Protein AF-0000000074206538 (afdb_homodimer)

Radius of gyration: 28.75 Å; Cα contacts (8 Å, |Δi|>4): 1764; chains: 2; bounding box: 53×91×64 Å

Organism: NCBI:txid88382

Structure (mmCIF, N/CA/C/O backbone):
data_AF-0000000074206538-model_v1
#
loop_
_entity.id
_entity.type
_entity.pdbx_description
1 polymer 'Putative dehydrogenase'
#
loop_
_atom_site.group_PDB
_atom_site.id
_atom_site.type_symbol
_atom_site.label_atom_id
_atom_site.label_alt_id
_atom_site.label_comp_id
_atom_site.label_asym_id
_atom_site.label_entity_id
_atom_site.label_seq_id
_atom_site.pdbx_PDB_ins_code
_atom_site.Cartn_x
_atom_site.Cartn_y
_atom_site.Cartn_z
_atom_site.occupancy
_atom_site.B_iso_or_equiv
_atom_site.auth_seq_id
_atom_site.auth_comp_id
_atom_site.auth_asym_id
_atom_site.auth_atom_id
_atom_site.pdbx_PDB_model_num
ATOM 1 N N . MET A 1 1 ? -7.457 41.594 11.672 1 98.19 1 MET A N 1
ATOM 2 C CA . MET A 1 1 ? -6.629 40.812 12.609 1 98.19 1 MET A CA 1
ATOM 3 C C . MET A 1 1 ? -5.148 41.031 12.305 1 98.19 1 MET A C 1
ATOM 5 O O . MET A 1 1 ? -4.734 40.969 11.148 1 98.19 1 MET A O 1
ATOM 9 N N . ARG A 1 2 ? -4.348 41.281 13.336 1 98.62 2 ARG A N 1
ATOM 10 C CA . ARG A 1 2 ? -2.9 41.438 13.227 1 98.62 2 ARG A CA 1
ATOM 11 C C . ARG A 1 2 ? -2.193 40.094 13.344 1 98.62 2 ARG A C 1
ATOM 13 O O . ARG A 1 2 ? -2.355 39.406 14.352 1 98.62 2 ARG A O 1
ATOM 20 N N . VAL A 1 3 ? -1.43 39.812 12.328 1 98.88 3 VAL A N 1
ATOM 21 C CA . VAL A 1 3 ? -0.812 38.469 12.266 1 98.88 3 VAL A CA 1
ATOM 22 C C . VAL A 1 3 ? 0.697 38.594 12.461 1 98.88 3 VAL A C 1
ATOM 24 O O . VAL A 1 3 ? 1.329 39.5 11.914 1 98.88 3 VAL A O 1
ATOM 27 N N . THR A 1 4 ? 1.249 37.75 13.25 1 98.88 4 THR A N 1
ATOM 28 C CA . THR A 1 4 ? 2.691 37.594 13.414 1 98.88 4 THR A CA 1
ATOM 29 C C . THR A 1 4 ? 3.148 36.219 12.938 1 98.88 4 THR A C 1
ATOM 31 O O . THR A 1 4 ? 2.498 35.219 13.219 1 98.88 4 THR A O 1
ATOM 34 N N . ILE A 1 5 ? 4.25 36.156 12.156 1 98.88 5 ILE A N 1
ATOM 35 C CA . ILE A 1 5 ? 4.891 34.906 11.781 1 98.88 5 ILE A CA 1
ATOM 36 C C . ILE A 1 5 ? 6.148 34.719 12.625 1 98.88 5 ILE A C 1
ATOM 38 O O . ILE A 1 5 ? 7.008 35.594 12.695 1 98.88 5 ILE A O 1
ATOM 42 N N . LEU A 1 6 ? 6.152 33.625 13.336 1 98.75 6 LEU A N 1
ATOM 43 C CA . LEU A 1 6 ? 7.348 33.188 14.055 1 98.75 6 LEU A CA 1
ATOM 44 C C . LEU A 1 6 ? 8.094 32.125 13.273 1 98.75 6 LEU A C 1
ATOM 46 O O . LEU A 1 6 ? 7.555 31.031 13.039 1 98.75 6 LEU A O 1
ATOM 50 N N . GLY A 1 7 ? 9.344 32.312 12.969 1 98 7 GLY A N 1
ATOM 51 C CA . GLY A 1 7 ? 10.094 31.469 12.055 1 98 7 GLY A CA 1
ATOM 52 C C . GLY A 1 7 ? 9.953 31.891 10.602 1 98 7 GLY A C 1
ATOM 53 O O . GLY A 1 7 ? 8.875 31.766 10.016 1 98 7 GLY A O 1
ATOM 54 N N . THR A 1 8 ? 11.094 32.344 10.023 1 97.62 8 THR A N 1
ATOM 55 C CA . THR A 1 8 ? 11.023 32.906 8.68 1 97.62 8 THR A CA 1
ATOM 56 C C . THR A 1 8 ? 11.797 32.031 7.688 1 97.62 8 THR A C 1
ATOM 58 O O . THR A 1 8 ? 12.492 32.562 6.816 1 97.62 8 THR A O 1
ATOM 61 N N . GLY A 1 9 ? 11.695 30.719 7.945 1 91.06 9 GLY A N 1
ATOM 62 C CA . GLY A 1 9 ? 12.273 29.781 7.004 1 91.06 9 GLY A CA 1
ATOM 63 C C . GLY A 1 9 ? 11.438 29.594 5.75 1 91.06 9 GLY A C 1
ATOM 64 O O . GLY A 1 9 ? 10.555 30.422 5.465 1 91.06 9 GLY A O 1
ATOM 65 N N . ALA A 1 10 ? 11.688 28.594 4.973 1 87.94 10 ALA A N 1
ATOM 66 C CA . ALA A 1 10 ? 11.141 28.375 3.635 1 87.94 10 ALA A CA 1
ATOM 67 C C . ALA A 1 10 ? 9.617 28.375 3.656 1 87.94 10 ALA A C 1
ATOM 69 O O . ALA A 1 10 ? 8.977 29.062 2.846 1 87.94 10 ALA A O 1
ATOM 70 N N . ILE A 1 11 ? 9.023 27.719 4.645 1 94.38 11 ILE A N 1
ATOM 71 C CA . ILE A 1 11 ? 7.574 27.531 4.633 1 94.38 11 ILE A CA 1
ATOM 72 C C . ILE A 1 11 ? 6.883 28.844 4.992 1 94.38 11 ILE A C 1
ATOM 74 O O . ILE A 1 11 ? 5.695 29.031 4.715 1 94.38 11 ILE A O 1
ATOM 78 N N . ALA A 1 12 ? 7.551 29.766 5.629 1 97.69 12 ALA A N 1
ATOM 79 C CA . ALA A 1 12 ? 6.977 31.031 6.059 1 97.69 12 ALA A CA 1
ATOM 80 C C . ALA A 1 12 ? 6.473 31.844 4.867 1 97.69 12 ALA A C 1
ATOM 82 O O . ALA A 1 12 ? 5.5 32.594 4.98 1 97.69 12 ALA A O 1
ATOM 83 N N . GLY A 1 13 ? 7.164 31.672 3.746 1 97.62 13 GLY A N 1
ATOM 84 C CA . GLY A 1 13 ? 6.73 32.344 2.535 1 97.62 13 GLY A CA 1
ATOM 85 C C . GLY A 1 13 ? 5.324 31.984 2.111 1 97.62 13 GLY A C 1
ATOM 86 O O . GLY A 1 13 ? 4.543 32.844 1.709 1 97.62 13 GLY A O 1
ATOM 87 N N . ALA A 1 14 ? 5.012 30.719 2.201 1 97.06 14 ALA A N 1
ATOM 88 C CA . ALA A 1 14 ? 3.668 30.266 1.862 1 97.06 14 ALA A CA 1
ATOM 89 C C . ALA A 1 14 ? 2.623 30.891 2.781 1 97.06 14 ALA A C 1
ATOM 91 O O . ALA A 1 14 ? 1.538 31.266 2.33 1 97.06 14 ALA A O 1
ATOM 92 N N . HIS A 1 15 ? 2.963 31.031 4.043 1 98.56 15 HIS A N 1
ATOM 93 C CA . HIS A 1 15 ? 2.066 31.688 4.992 1 98.56 15 HIS A CA 1
ATOM 94 C C . HIS A 1 15 ? 1.881 33.156 4.664 1 98.56 15 HIS A C 1
ATOM 96 O O . HIS A 1 15 ? 0.752 33.656 4.625 1 98.56 15 HIS A O 1
ATOM 102 N N . ALA A 1 16 ? 2.975 33.812 4.383 1 98.62 16 ALA A N 1
ATOM 103 C CA . ALA A 1 16 ? 2.914 35.25 4.082 1 98.62 16 ALA A CA 1
ATOM 104 C C . ALA A 1 16 ? 2.029 35.531 2.867 1 98.62 16 ALA A C 1
ATOM 106 O O . ALA A 1 16 ? 1.188 36.406 2.891 1 98.62 16 ALA A O 1
ATOM 107 N N . ARG A 1 17 ? 2.203 34.719 1.873 1 97.94 17 ARG A N 1
ATOM 108 C CA . ARG A 1 17 ? 1.422 34.875 0.651 1 97.94 17 ARG A CA 1
ATOM 109 C C . ARG A 1 17 ? -0.056 34.594 0.904 1 97.94 17 ARG A C 1
ATOM 111 O O . ARG A 1 17 ? -0.922 35.344 0.424 1 97.94 17 ARG A O 1
ATOM 118 N N . ALA A 1 18 ? -0.341 33.562 1.642 1 98.31 18 ALA A N 1
ATOM 119 C CA . ALA A 1 18 ? -1.727 33.219 1.945 1 98.31 18 ALA A CA 1
ATOM 120 C C . ALA A 1 18 ? -2.398 34.312 2.768 1 98.31 18 ALA A C 1
ATOM 122 O O . ALA A 1 18 ? -3.551 34.656 2.512 1 98.31 18 ALA A O 1
ATOM 123 N N . ILE A 1 19 ? -1.714 34.875 3.756 1 98.44 19 ILE A N 1
ATOM 124 C CA . ILE A 1 19 ? -2.246 35.938 4.594 1 98.44 19 ILE A CA 1
ATOM 125 C C . ILE A 1 19 ? -2.564 37.156 3.736 1 98.44 19 ILE A C 1
ATOM 127 O O . ILE A 1 19 ? -3.609 37.781 3.904 1 98.44 19 ILE A O 1
ATOM 131 N N . ALA A 1 20 ? -1.66 37.438 2.801 1 98 20 ALA A N 1
ATOM 132 C CA . ALA A 1 20 ? -1.832 38.594 1.919 1 98 20 ALA A CA 1
ATOM 133 C C . ALA A 1 20 ? -3.084 38.438 1.059 1 98 20 ALA A C 1
ATOM 135 O O . ALA A 1 20 ? -3.693 39.438 0.66 1 98 20 ALA A O 1
ATOM 136 N N . ASP A 1 21 ? -3.48 37.219 0.825 1 97.75 21 ASP A N 1
ATOM 137 C CA . ASP A 1 21 ? -4.598 36.938 -0.072 1 97.75 21 ASP A CA 1
ATOM 138 C C . ASP A 1 21 ? -5.918 36.906 0.694 1 97.75 21 ASP A C 1
ATOM 140 O O . ASP A 1 21 ? -6.992 36.938 0.092 1 97.75 21 ASP A O 1
ATOM 144 N N . LEU A 1 22 ? -5.887 36.906 2.004 1 98.06 22 LEU A N 1
ATOM 145 C CA . LEU A 1 22 ? -7.074 36.719 2.832 1 98.06 22 LEU A CA 1
ATOM 146 C C . LEU A 1 22 ? -8.094 37.812 2.582 1 98.06 22 LEU A C 1
ATOM 148 O O . LEU A 1 22 ? -9.289 37.562 2.467 1 98.06 22 LEU A O 1
ATOM 152 N N . PRO A 1 23 ? -7.676 39.062 2.381 1 97.62 23 PRO A N 1
ATOM 153 C CA . PRO A 1 23 ? -8.656 40.125 2.156 1 97.62 23 PRO A CA 1
ATOM 154 C C . PRO A 1 23 ? -9.484 39.906 0.892 1 97.62 23 PRO A C 1
ATOM 156 O O . PRO A 1 23 ? -10.672 40.219 0.866 1 97.62 23 PRO A O 1
ATOM 159 N N . ALA A 1 24 ? -8.859 39.312 -0.045 1 97.19 24 ALA A N 1
ATOM 160 C CA . ALA A 1 24 ? -9.562 39.031 -1.294 1 97.19 24 ALA A CA 1
ATOM 161 C C . ALA A 1 24 ? -10.664 38 -1.083 1 97.19 24 ALA A C 1
ATOM 163 O O . ALA A 1 24 ? -11.555 37.875 -1.918 1 97.19 24 ALA A O 1
ATOM 164 N N . HIS A 1 25 ? -10.633 37.375 0.006 1 96.19 25 HIS A N 1
ATOM 165 C CA . HIS A 1 25 ? -11.641 36.375 0.333 1 96.19 25 HIS A CA 1
ATOM 166 C C . HIS A 1 25 ? -12.516 36.812 1.498 1 96.19 25 HIS A C 1
ATOM 168 O O . HIS A 1 25 ? -13.125 36 2.18 1 96.19 25 HIS A O 1
ATOM 174 N N . GLY A 1 26 ? -12.484 38.031 1.761 1 96.31 26 GLY A N 1
ATOM 175 C CA . GLY A 1 26 ? -13.398 38.625 2.707 1 96.31 26 GLY A CA 1
ATOM 176 C C . GLY A 1 26 ? -12.914 38.562 4.141 1 96.31 26 GLY A C 1
ATOM 177 O O . GLY A 1 26 ? -13.703 38.719 5.078 1 96.31 26 GLY A O 1
ATOM 178 N N . VAL A 1 27 ? -11.664 38.281 4.348 1 96.5 27 VAL A N 1
ATOM 179 C CA . VAL A 1 27 ? -11.094 38.188 5.688 1 96.5 27 VAL A CA 1
ATOM 180 C C . VAL A 1 27 ? -10.094 39.312 5.906 1 96.5 27 VAL A C 1
ATOM 182 O O . VAL A 1 27 ? -9.07 39.375 5.215 1 96.5 27 VAL A O 1
ATOM 185 N N . ASP A 1 28 ? -10.391 40.125 6.832 1 96.56 28 ASP A N 1
ATOM 186 C CA . ASP A 1 28 ? -9.5 41.25 7.125 1 96.56 28 ASP A CA 1
ATOM 187 C C . ASP A 1 28 ? -8.359 40.812 8.039 1 96.56 28 ASP A C 1
ATOM 189 O O . ASP A 1 28 ? -8.531 40.75 9.258 1 96.56 28 ASP A O 1
ATOM 193 N N . ALA A 1 29 ? -7.246 40.531 7.547 1 98 29 ALA A N 1
ATOM 194 C CA . ALA A 1 29 ? -6.039 40.125 8.258 1 98 29 ALA A CA 1
ATOM 195 C C . ALA A 1 29 ? -4.797 40.75 7.625 1 98 29 ALA A C 1
ATOM 197 O O . ALA A 1 29 ? -4.711 40.875 6.402 1 98 29 ALA A O 1
ATOM 198 N N . THR A 1 30 ? -3.852 41.156 8.422 1 98.06 30 THR A N 1
ATOM 199 C CA . THR A 1 30 ? -2.633 41.781 7.934 1 98.06 30 THR A CA 1
ATOM 200 C C . THR A 1 30 ? -1.413 41.281 8.695 1 98.06 30 THR A C 1
ATOM 202 O O . THR A 1 30 ? -1.428 41.188 9.922 1 98.06 30 THR A O 1
ATOM 205 N N . LEU A 1 31 ? -0.377 40.906 7.938 1 98.69 31 LEU A N 1
ATOM 206 C CA . LEU A 1 31 ? 0.896 40.5 8.539 1 98.69 31 LEU A CA 1
ATOM 207 C C . LEU A 1 31 ? 1.63 41.719 9.078 1 98.69 31 LEU A C 1
ATOM 209 O O . LEU A 1 31 ? 1.977 42.656 8.32 1 98.69 31 LEU A O 1
ATOM 213 N N . VAL A 1 32 ? 1.948 41.781 10.367 1 98.62 32 VAL A N 1
ATOM 214 C CA . VAL A 1 32 ? 2.443 43.031 10.945 1 98.62 32 VAL A CA 1
ATOM 215 C C . VAL A 1 32 ? 3.83 42.812 11.539 1 98.62 32 VAL A C 1
ATOM 217 O O . VAL A 1 32 ? 4.605 43.75 11.688 1 98.62 32 VAL A O 1
ATOM 220 N N . HIS A 1 33 ? 4.113 41.5 11.898 1 98.69 33 HIS A N 1
ATOM 221 C CA . HIS A 1 33 ? 5.434 41.219 12.453 1 98.69 33 HIS A CA 1
ATOM 222 C C . HIS A 1 33 ? 6.008 39.938 11.898 1 98.69 33 HIS A C 1
ATOM 224 O O . HIS A 1 33 ? 5.273 38.969 11.688 1 98.69 33 HIS A O 1
ATOM 230 N N . ALA A 1 34 ? 7.316 39.938 11.664 1 98.75 34 ALA A N 1
ATOM 231 C CA . ALA A 1 34 ? 8.125 38.719 11.414 1 98.75 34 ALA A CA 1
ATOM 232 C C . ALA A 1 34 ? 9.18 38.562 12.508 1 98.75 34 ALA A C 1
ATOM 234 O O . ALA A 1 34 ? 9.969 39.469 12.773 1 98.75 34 ALA A O 1
ATOM 235 N N . VAL A 1 35 ? 9.172 37.406 13.133 1 98.69 35 VAL A N 1
ATOM 236 C CA . VAL A 1 35 ? 10.094 37.125 14.227 1 98.69 35 VAL A CA 1
ATOM 237 C C . VAL A 1 35 ? 10.93 35.906 13.898 1 98.69 35 VAL A C 1
ATOM 239 O O . VAL A 1 35 ? 10.406 34.906 13.438 1 98.69 35 VAL A O 1
ATOM 242 N N . ASP A 1 36 ? 12.203 35.969 14.055 1 98.06 36 ASP A N 1
ATOM 243 C CA . ASP A 1 36 ? 13.156 34.844 13.898 1 98.06 36 ASP A CA 1
ATOM 244 C C . ASP A 1 36 ? 14.32 35 14.875 1 98.06 36 ASP A C 1
ATOM 246 O O . ASP A 1 36 ? 14.711 36.125 15.219 1 98.06 36 ASP A O 1
ATOM 250 N N . ILE A 1 37 ? 14.828 33.844 15.289 1 95.81 37 ILE A N 1
ATOM 251 C CA . ILE A 1 37 ? 15.969 33.906 16.188 1 95.81 37 ILE A CA 1
ATOM 252 C C . ILE A 1 37 ? 17.156 34.531 15.492 1 95.81 37 ILE A C 1
ATOM 254 O O . ILE A 1 37 ? 18.016 35.125 16.141 1 95.81 37 ILE A O 1
ATOM 258 N N . ASP A 1 38 ? 17.172 34.406 14.219 1 97 38 ASP A N 1
ATOM 259 C CA . ASP A 1 38 ? 18.172 35.094 13.383 1 97 38 ASP A CA 1
ATOM 260 C C . ASP A 1 38 ? 17.656 36.438 12.906 1 97 38 ASP A C 1
ATOM 262 O O . ASP A 1 38 ? 16.797 36.531 12.023 1 97 38 ASP A O 1
ATOM 266 N N . ALA A 1 39 ? 18.234 37.5 13.383 1 97.62 39 ALA A N 1
ATOM 267 C CA . ALA A 1 39 ? 17.766 38.875 13.094 1 97.62 39 ALA A CA 1
ATOM 268 C C . ALA A 1 39 ? 17.844 39.156 11.602 1 97.62 39 ALA A C 1
ATOM 270 O O . ALA A 1 39 ? 16.984 39.844 11.047 1 97.62 39 ALA A O 1
ATOM 271 N N . ALA A 1 40 ? 18.875 38.656 11.031 1 98.06 40 ALA A N 1
ATOM 272 C CA . ALA A 1 40 ? 19.078 38.938 9.609 1 98.06 40 ALA A CA 1
ATOM 273 C C . ALA A 1 40 ? 17.984 38.25 8.781 1 98.06 40 ALA A C 1
ATOM 275 O O . ALA A 1 40 ? 17.484 38.844 7.805 1 98.06 40 ALA A O 1
ATOM 276 N N . ARG A 1 41 ? 17.594 37.094 9.156 1 97.44 41 ARG A N 1
ATOM 277 C CA . ARG A 1 41 ? 16.547 36.375 8.461 1 97.44 41 ARG A CA 1
ATOM 278 C C . ARG A 1 41 ? 15.195 37.062 8.633 1 97.44 41 ARG A C 1
ATOM 280 O O . ARG A 1 41 ? 14.43 37.188 7.672 1 97.44 41 ARG A O 1
ATOM 287 N N . ALA A 1 42 ? 14.953 37.531 9.844 1 98.19 42 ALA A N 1
ATOM 288 C CA . ALA A 1 42 ? 13.711 38.25 10.102 1 98.19 42 ALA A CA 1
ATOM 289 C C . ALA A 1 42 ? 13.617 39.531 9.258 1 98.19 42 ALA A C 1
ATOM 291 O O . ALA A 1 42 ? 12.57 39.812 8.672 1 98.19 42 ALA A O 1
ATOM 292 N N . GLU A 1 43 ? 14.719 40.188 9.195 1 98.31 43 GLU A N 1
ATOM 293 C CA . GLU A 1 43 ? 14.766 41.438 8.438 1 98.31 43 GLU A CA 1
ATOM 294 C C . GLU A 1 43 ? 14.57 41.188 6.945 1 98.31 43 GLU A C 1
ATOM 296 O O . GLU A 1 43 ? 13.805 41.875 6.285 1 98.31 43 GLU A O 1
ATOM 301 N N . GLU A 1 44 ? 15.297 40.25 6.477 1 98.38 44 GLU A N 1
ATOM 302 C CA . GLU A 1 44 ? 15.188 39.906 5.062 1 98.38 44 GLU A CA 1
ATOM 303 C C . GLU A 1 44 ? 13.758 39.5 4.699 1 98.38 44 GLU A C 1
ATOM 305 O O . GLU A 1 44 ? 13.242 39.906 3.66 1 98.38 44 GLU A O 1
ATOM 310 N N . PHE A 1 45 ? 13.211 38.75 5.508 1 98.44 45 PHE A N 1
ATOM 311 C CA . PHE A 1 45 ? 11.836 38.281 5.293 1 98.44 45 PHE A CA 1
ATOM 312 C C . PHE A 1 45 ? 10.875 39.469 5.309 1 98.44 45 PHE A C 1
ATOM 314 O O . PHE A 1 45 ? 10 39.594 4.445 1 98.44 45 PHE A O 1
ATOM 321 N N . ALA A 1 46 ? 11.023 40.344 6.258 1 98.44 46 ALA A N 1
ATOM 322 C CA . ALA A 1 46 ? 10.156 41.5 6.383 1 98.44 46 ALA A CA 1
ATOM 323 C C . ALA A 1 46 ? 10.258 42.375 5.141 1 98.44 46 ALA A C 1
ATOM 325 O O . ALA A 1 46 ? 9.242 42.906 4.656 1 98.44 46 ALA A O 1
ATOM 326 N N . ARG A 1 47 ? 11.422 42.5 4.691 1 98.19 47 ARG A N 1
ATOM 327 C CA . ARG A 1 47 ? 11.641 43.281 3.48 1 98.19 47 ARG A CA 1
ATOM 328 C C . ARG A 1 47 ? 10.961 42.656 2.277 1 98.19 47 ARG A C 1
ATOM 330 O O . ARG A 1 47 ? 10.273 43.312 1.507 1 98.19 47 ARG A O 1
ATOM 337 N N . GLU A 1 48 ? 11.164 41.438 2.174 1 98.19 48 GLU A N 1
ATOM 338 C CA . GLU A 1 48 ? 10.664 40.688 1.026 1 98.19 48 GLU A CA 1
ATOM 339 C C . GLU A 1 48 ? 9.141 40.719 0.965 1 98.19 48 GLU A C 1
ATOM 341 O O . GLU A 1 48 ? 8.562 40.875 -0.114 1 98.19 48 GLU A O 1
ATOM 346 N N . TYR A 1 49 ? 8.477 40.656 2.111 1 98.12 49 TYR A N 1
ATOM 347 C CA . TYR A 1 49 ? 7.023 40.5 2.113 1 98.12 49 TYR A CA 1
ATOM 348 C C . TYR A 1 49 ? 6.336 41.781 2.604 1 98.12 49 TYR A C 1
ATOM 350 O O . TYR A 1 49 ? 5.117 41.781 2.812 1 98.12 49 TYR A O 1
ATOM 358 N N . GLY A 1 50 ? 7.113 42.812 2.812 1 97.75 50 GLY A N 1
ATOM 359 C CA . GLY A 1 50 ? 6.566 44.094 3.197 1 97.75 50 GLY A CA 1
ATOM 360 C C . GLY A 1 50 ? 5.957 44.094 4.586 1 97.75 50 GLY A C 1
ATOM 361 O O . GLY A 1 50 ? 4.891 44.688 4.801 1 97.75 50 GLY A O 1
ATOM 362 N N . VAL A 1 51 ? 6.586 43.438 5.527 1 98.31 51 VAL A N 1
ATOM 363 C CA . VAL A 1 51 ? 6.102 43.375 6.902 1 98.31 51 VAL A CA 1
ATOM 364 C C . VAL A 1 51 ? 6.621 44.562 7.699 1 98.31 51 VAL A C 1
ATOM 366 O O . VAL A 1 51 ? 7.832 44.781 7.762 1 98.31 51 VAL A O 1
ATOM 369 N N . PRO A 1 52 ? 5.844 45.344 8.312 1 98 52 PRO A N 1
ATOM 370 C CA . PRO A 1 52 ? 6.258 46.562 8.984 1 98 52 PRO A CA 1
ATOM 371 C C . PRO A 1 52 ? 7.23 46.344 10.133 1 98 52 PRO A C 1
ATOM 373 O O . PRO A 1 52 ? 8.148 47.125 10.352 1 98 52 PRO A O 1
ATOM 376 N N . GLY A 1 53 ? 7.023 45.25 10.891 1 98.25 53 GLY A N 1
ATOM 377 C CA . GLY A 1 53 ? 7.863 44.969 12.047 1 98.25 53 GLY A CA 1
ATOM 378 C C . GLY A 1 53 ? 8.633 43.656 11.922 1 98.25 53 GLY A C 1
ATOM 379 O O . GLY A 1 53 ? 8.148 42.688 11.336 1 98.25 53 GLY A O 1
ATOM 380 N N . HIS A 1 54 ? 9.859 43.688 12.5 1 98.12 54 HIS A N 1
ATOM 381 C CA . HIS A 1 54 ? 10.648 42.469 12.602 1 98.12 54 HIS A CA 1
ATOM 382 C C . HIS A 1 54 ? 11.477 42.438 13.883 1 98.12 54 HIS A C 1
ATOM 384 O O . HIS A 1 54 ? 11.711 43.5 14.492 1 98.12 54 HIS A O 1
ATOM 390 N N . GLY A 1 55 ? 11.859 41.281 14.32 1 98.12 55 GLY A N 1
ATOM 391 C CA . GLY A 1 55 ? 12.656 41.188 15.531 1 98.12 55 GLY A CA 1
ATOM 392 C C . GLY A 1 55 ? 12.992 39.75 15.898 1 98.12 55 GLY A C 1
ATOM 393 O O . GLY A 1 55 ? 12.766 38.844 15.109 1 98.12 55 GLY A O 1
ATOM 394 N N . THR A 1 56 ? 13.5 39.594 17.125 1 98.25 56 THR A N 1
ATOM 395 C CA . THR A 1 56 ? 13.992 38.281 17.516 1 98.25 56 THR A CA 1
ATOM 396 C C . THR A 1 56 ? 13.242 37.75 18.75 1 98.25 56 THR A C 1
ATOM 398 O O . THR A 1 56 ? 13.492 36.656 19.219 1 98.25 56 THR A O 1
ATOM 401 N N . SER A 1 57 ? 12.32 38.562 19.188 1 97.44 57 SER A N 1
ATOM 402 C CA . SER A 1 57 ? 11.617 38.188 20.422 1 97.44 57 SER A CA 1
ATOM 403 C C . SER A 1 57 ? 10.109 38.188 20.203 1 97.44 57 SER A C 1
ATOM 405 O O . SER A 1 57 ? 9.5 39.219 19.953 1 97.44 57 SER A O 1
ATOM 407 N N . LEU A 1 58 ? 9.539 37.031 20.391 1 97.31 58 LEU A N 1
ATOM 408 C CA . LEU A 1 58 ? 8.094 36.875 20.281 1 97.31 58 LEU A CA 1
ATOM 409 C C . LEU A 1 58 ? 7.387 37.656 21.375 1 97.31 58 LEU A C 1
ATOM 411 O O . LEU A 1 58 ? 6.348 38.281 21.125 1 97.31 58 LEU A O 1
ATOM 415 N N . GLU A 1 59 ? 7.891 37.656 22.578 1 96.69 59 GLU A N 1
ATOM 416 C CA . GLU A 1 59 ? 7.293 38.312 23.734 1 96.69 59 GLU A CA 1
ATOM 417 C C . GLU A 1 59 ? 7.031 39.781 23.469 1 96.69 59 GLU A C 1
ATOM 419 O O . GLU A 1 59 ? 6.031 40.344 23.938 1 96.69 59 GLU A O 1
ATOM 424 N N . ASP A 1 60 ? 7.895 40.375 22.703 1 97 60 ASP A N 1
ATOM 425 C CA . ASP A 1 60 ? 7.844 41.812 22.453 1 97 60 ASP A CA 1
ATOM 426 C C . ASP A 1 60 ? 6.645 42.188 21.578 1 97 60 ASP A C 1
ATOM 428 O O . ASP A 1 60 ? 6.234 43.344 21.531 1 97 60 ASP A O 1
ATOM 432 N N . VAL A 1 61 ? 6.113 41.219 20.922 1 97.69 61 VAL A N 1
ATOM 433 C CA . VAL A 1 61 ? 5.129 41.594 19.922 1 97.69 61 VAL A CA 1
ATOM 434 C C . VAL A 1 61 ? 3.801 40.906 20.203 1 97.69 61 VAL A C 1
ATOM 436 O O . VAL A 1 61 ? 2.812 41.125 19.5 1 97.69 61 VAL A O 1
ATOM 439 N N . LEU A 1 62 ? 3.674 40.062 21.172 1 97.56 62 LEU A N 1
ATOM 440 C CA . LEU A 1 62 ? 2.461 39.312 21.469 1 97.56 62 LEU A CA 1
ATOM 441 C C . LEU A 1 62 ? 1.284 40.25 21.719 1 97.56 62 LEU A C 1
ATOM 443 O O . LEU A 1 62 ? 0.151 39.938 21.344 1 97.56 62 LEU A O 1
ATOM 447 N N . GLY A 1 63 ? 1.559 41.375 22.344 1 96.44 63 GLY A N 1
ATOM 448 C CA . GLY A 1 63 ? 0.509 42.344 22.641 1 96.44 63 GLY A CA 1
ATOM 449 C C . GLY A 1 63 ? -0.099 42.969 21.391 1 96.44 63 GLY A C 1
ATOM 450 O O . GLY A 1 63 ? -1.206 43.5 21.438 1 96.44 63 GLY A O 1
ATOM 451 N N . GLU A 1 64 ? 0.632 42.844 20.328 1 97.56 64 GLU A N 1
ATOM 452 C CA . GLU A 1 64 ? 0.184 43.406 19.062 1 97.56 64 GLU A CA 1
ATOM 453 C C . GLU A 1 64 ? -0.218 42.312 18.078 1 97.56 64 GLU A C 1
ATOM 455 O O . GLU A 1 64 ? -0.288 42.562 16.875 1 97.56 64 GLU A O 1
ATOM 460 N N . THR A 1 65 ? -0.465 41.156 18.594 1 98.62 65 THR A N 1
ATOM 461 C CA . THR A 1 65 ? -0.737 40 17.734 1 98.62 65 THR A CA 1
ATOM 462 C C . THR A 1 65 ? -2.107 39.406 18.062 1 98.62 65 THR A C 1
ATOM 464 O O . THR A 1 65 ? -2.42 39.125 19.219 1 98.62 65 THR A O 1
ATOM 467 N N . ASP A 1 66 ? -2.926 39.25 17.031 1 98.75 66 ASP A N 1
ATOM 468 C CA . ASP A 1 66 ? -4.199 38.531 17.188 1 98.75 66 ASP A CA 1
ATOM 469 C C . ASP A 1 66 ? -4.059 37.062 16.828 1 98.75 66 ASP A C 1
ATOM 471 O O . ASP A 1 66 ? -4.719 36.219 17.422 1 98.75 66 ASP A O 1
ATOM 475 N N . VAL A 1 67 ? -3.275 36.75 15.805 1 98.94 67 VAL A N 1
ATOM 476 C CA . VAL A 1 67 ? -3.029 35.406 15.328 1 98.94 67 VAL A CA 1
ATOM 477 C C . VAL A 1 67 ? -1.53 35.188 15.141 1 98.94 67 VAL A C 1
ATOM 479 O O . VAL A 1 67 ? -0.858 35.969 14.477 1 98.94 67 VAL A O 1
ATOM 482 N N . LEU A 1 68 ? -1.021 34.156 15.727 1 98.94 68 LEU A N 1
ATOM 483 C CA . LEU A 1 68 ? 0.382 33.781 15.586 1 98.94 68 LEU A CA 1
ATOM 484 C C . LEU A 1 68 ? 0.534 32.562 14.672 1 98.94 68 LEU A C 1
ATOM 486 O O . LEU A 1 68 ? -0.051 31.5 14.922 1 98.94 68 LEU A O 1
ATOM 490 N N . HIS A 1 69 ? 1.249 32.688 13.555 1 98.88 69 HIS A N 1
ATOM 491 C CA . HIS A 1 69 ? 1.676 31.578 12.727 1 98.88 69 HIS A CA 1
ATOM 492 C C . HIS A 1 69 ? 3.039 31.062 13.172 1 98.88 69 HIS A C 1
ATOM 494 O O . HIS A 1 69 ? 4.023 31.797 13.172 1 98.88 69 HIS A O 1
ATOM 500 N N . VAL A 1 70 ? 3.053 29.844 13.57 1 98.69 70 VAL A N 1
ATOM 501 C CA . VAL A 1 70 ? 4.293 29.219 14.023 1 98.69 70 VAL A CA 1
ATOM 502 C C . VAL A 1 70 ? 4.898 28.375 12.898 1 98.69 70 VAL A C 1
ATOM 504 O O . VAL A 1 70 ? 4.41 27.297 12.594 1 98.69 70 VAL A O 1
ATOM 507 N N . CYS A 1 71 ? 6.004 28.859 12.32 1 97.75 71 CYS A N 1
ATOM 508 C CA . CYS A 1 71 ? 6.684 28.234 11.188 1 97.75 71 CYS A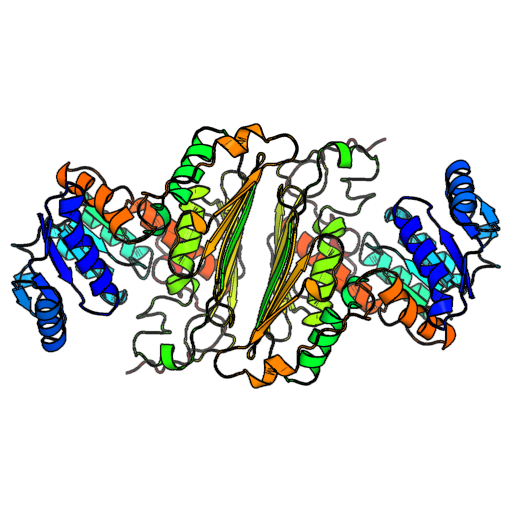 CA 1
ATOM 509 C C . CYS A 1 71 ? 8.109 27.859 11.555 1 97.75 71 CYS A C 1
ATOM 511 O O . CYS A 1 71 ? 9.008 27.906 10.703 1 97.75 71 CYS A O 1
ATOM 513 N N . THR A 1 72 ? 8.383 27.562 12.805 1 95.38 72 THR A N 1
ATOM 514 C CA . THR A 1 72 ? 9.68 27.141 13.32 1 95.38 72 THR A CA 1
ATOM 515 C C . THR A 1 72 ? 9.852 25.625 13.188 1 95.38 72 THR A C 1
ATOM 517 O O . THR A 1 72 ? 8.906 24.922 12.836 1 95.38 72 THR A O 1
ATOM 520 N N . PRO A 1 73 ? 11.102 25.156 13.484 1 91.56 73 PRO A N 1
ATOM 521 C CA . PRO A 1 73 ? 11.203 23.703 13.711 1 91.56 73 PRO A CA 1
ATOM 522 C C . PRO A 1 73 ? 10.281 23.219 14.828 1 91.56 73 PRO A C 1
ATOM 524 O O . PRO A 1 73 ? 9.992 23.969 15.766 1 91.56 73 PRO A O 1
ATOM 527 N N . PRO A 1 74 ? 9.891 21.953 14.75 1 93.06 74 PRO A N 1
ATOM 528 C CA . PRO A 1 74 ? 8.773 21.5 15.586 1 93.06 74 PRO A CA 1
ATOM 529 C C . PRO A 1 74 ? 9.133 21.438 17.062 1 93.06 74 PRO A C 1
ATOM 531 O O . PRO A 1 74 ? 8.242 21.484 17.922 1 93.06 74 PRO A O 1
ATOM 534 N N . GLY A 1 75 ? 10.344 21.422 17.406 1 91.69 75 GLY A N 1
ATOM 535 C CA . GLY A 1 75 ? 10.781 21.25 18.781 1 91.69 75 GLY A CA 1
ATOM 536 C C . GLY A 1 75 ? 10.305 22.359 19.703 1 91.69 75 GLY A C 1
ATOM 537 O O . GLY A 1 75 ? 10.188 22.156 20.906 1 91.69 75 GLY A O 1
ATOM 538 N N . VAL A 1 76 ? 9.945 23.531 19.188 1 93.5 76 VAL A N 1
ATOM 539 C CA . VAL A 1 76 ? 9.594 24.656 20.062 1 93.5 76 VAL A CA 1
ATOM 540 C C . VAL A 1 76 ? 8.102 24.938 19.953 1 93.5 76 VAL A C 1
ATOM 542 O O . VAL A 1 76 ? 7.586 25.844 20.625 1 93.5 76 VAL A O 1
ATOM 545 N N . HIS A 1 77 ? 7.352 24.188 19.172 1 97.81 77 HIS A N 1
ATOM 546 C CA . HIS A 1 77 ? 5.949 24.469 18.859 1 97.81 77 HIS A CA 1
ATOM 547 C C . HIS A 1 77 ? 5.113 24.531 20.141 1 97.81 77 HIS A C 1
ATOM 549 O O . HIS A 1 77 ? 4.34 25.469 20.328 1 97.81 77 HIS A O 1
ATOM 555 N N . ALA A 1 78 ? 5.324 23.547 21 1 98.06 78 ALA A N 1
ATOM 556 C CA . ALA A 1 78 ? 4.449 23.422 22.156 1 98.06 78 ALA A CA 1
ATOM 557 C C . ALA A 1 78 ? 4.578 24.641 23.078 1 98.06 78 ALA A C 1
ATOM 559 O O . ALA A 1 78 ? 3.574 25.25 23.453 1 98.06 78 ALA A O 1
ATOM 560 N N . ASP A 1 79 ? 5.801 25.016 23.375 1 97.94 79 ASP A N 1
ATOM 561 C CA . ASP A 1 79 ? 6.031 26.125 24.297 1 97.94 79 ASP A CA 1
ATOM 562 C C . ASP A 1 79 ? 5.492 27.438 23.719 1 97.94 79 ASP A C 1
ATOM 564 O O . ASP A 1 79 ? 4.844 28.203 24.422 1 97.94 79 ASP A O 1
ATOM 568 N N . VAL A 1 80 ? 5.699 27.594 22.5 1 98.06 80 VAL A N 1
ATOM 569 C CA . VAL A 1 80 ? 5.281 28.812 21.812 1 98.06 80 VAL A CA 1
ATOM 570 C C . VAL A 1 80 ? 3.756 28.875 21.75 1 98.06 80 VAL A C 1
ATOM 572 O O . VAL A 1 80 ? 3.164 29.922 22.016 1 98.06 80 VAL A O 1
ATOM 575 N N . ALA A 1 81 ? 3.15 27.797 21.406 1 98.75 81 ALA A N 1
ATOM 576 C CA . ALA A 1 81 ? 1.693 27.75 21.312 1 98.75 81 ALA A CA 1
ATOM 577 C C . ALA A 1 81 ? 1.048 28.016 22.672 1 98.75 81 ALA A C 1
ATOM 579 O O . ALA A 1 81 ? 0.1 28.812 22.766 1 98.75 81 ALA A O 1
ATOM 580 N N . VAL A 1 82 ? 1.582 27.406 23.703 1 98.62 82 VAL A N 1
ATOM 581 C CA . VAL A 1 82 ? 1.049 27.594 25.047 1 98.62 82 VAL A CA 1
ATOM 582 C C . VAL A 1 82 ? 1.17 29.062 25.469 1 98.62 82 VAL A C 1
ATOM 584 O O . VAL A 1 82 ? 0.214 29.641 25.969 1 98.62 82 VAL A O 1
ATOM 587 N N . ALA A 1 83 ? 2.332 29.672 25.203 1 98.31 83 ALA A N 1
ATOM 588 C CA . ALA A 1 83 ? 2.557 31.062 25.562 1 98.31 83 ALA A CA 1
ATOM 589 C C . ALA A 1 83 ? 1.566 31.969 24.828 1 98.31 83 ALA A C 1
ATOM 591 O O . ALA A 1 83 ? 1 32.875 25.438 1 98.31 83 ALA A O 1
ATOM 592 N N . ALA A 1 84 ? 1.373 31.734 23.578 1 98.75 84 ALA A N 1
ATOM 593 C CA . ALA A 1 84 ? 0.455 32.531 22.781 1 98.75 84 ALA A CA 1
ATOM 594 C C . ALA A 1 84 ? -0.979 32.406 23.281 1 98.75 84 ALA A C 1
ATOM 596 O O . ALA A 1 84 ? -1.685 33.375 23.453 1 98.75 84 ALA A O 1
ATOM 597 N N . LEU A 1 85 ? -1.429 31.203 23.547 1 98.69 85 LEU A N 1
ATOM 598 C CA . LEU A 1 85 ? -2.783 30.938 24.016 1 98.69 85 LEU A CA 1
ATOM 599 C C . LEU A 1 85 ? -3.027 31.625 25.359 1 98.69 85 LEU A C 1
ATOM 601 O O . LEU A 1 85 ? -4.09 32.219 25.578 1 98.69 85 LEU A O 1
ATOM 605 N N . LYS A 1 86 ? -2.037 31.578 26.188 1 98 86 LYS A N 1
ATOM 606 C CA . LYS A 1 86 ? -2.15 32.25 27.484 1 98 86 LYS A CA 1
ATOM 607 C C . LYS A 1 86 ? -2.326 33.75 27.328 1 98 86 LYS A C 1
ATOM 609 O O . LYS A 1 86 ? -2.961 34.406 28.156 1 98 86 LYS A O 1
ATOM 614 N N . ALA A 1 87 ? -1.802 34.281 26.25 1 98 87 ALA A N 1
ATOM 615 C CA . ALA A 1 87 ? -1.884 35.719 25.969 1 98 87 ALA A CA 1
ATOM 616 C C . ALA A 1 87 ? -3.156 36.031 25.203 1 98 87 ALA A C 1
ATOM 618 O O . ALA A 1 87 ? -3.375 37.188 24.828 1 98 87 ALA A O 1
ATOM 619 N N . GLY A 1 88 ? -3.977 35.062 24.953 1 98.06 88 GLY A N 1
ATOM 620 C CA . GLY A 1 88 ? -5.211 35.281 24.219 1 98.06 88 GLY A CA 1
ATOM 621 C C . GLY A 1 88 ? -4.996 35.406 22.719 1 98.06 88 GLY A C 1
ATOM 622 O O . GLY A 1 88 ? -5.789 36.062 22.031 1 98.06 88 GLY A O 1
ATOM 623 N N . VAL A 1 89 ? -3.92 34.875 22.219 1 98.69 89 VAL A N 1
ATOM 624 C CA . VAL A 1 89 ? -3.555 34.969 20.812 1 98.69 89 VAL A CA 1
ATOM 625 C C . VAL A 1 89 ? -3.861 33.625 20.125 1 98.69 89 VAL A C 1
ATOM 627 O O . VAL A 1 89 ? -3.439 32.562 20.594 1 98.69 89 VAL A O 1
ATOM 630 N N . HIS A 1 90 ? -4.668 33.625 18.984 1 98.88 90 HIS A N 1
ATOM 631 C CA . HIS A 1 90 ? -4.91 32.406 18.203 1 98.88 90 HIS A CA 1
ATOM 632 C C . HIS A 1 90 ? -3.609 31.859 17.625 1 98.88 90 HIS A C 1
ATOM 634 O O . HIS A 1 90 ? -2.674 32.625 17.359 1 98.88 90 HIS A O 1
ATOM 640 N N . VAL A 1 91 ? -3.564 30.578 17.469 1 98.94 91 VAL A N 1
ATOM 641 C CA . VAL A 1 91 ? -2.328 29.953 17 1 98.94 91 VAL A CA 1
ATOM 642 C C . VAL A 1 91 ? -2.613 29.109 15.773 1 98.94 91 VAL A C 1
ATOM 644 O O . VAL A 1 91 ? -3.547 28.297 15.766 1 98.94 91 VAL A O 1
ATOM 647 N N . VAL A 1 92 ? -1.88 29.297 14.703 1 98.88 92 VAL A N 1
ATOM 648 C CA . VAL A 1 92 ? -1.778 28.438 13.531 1 98.88 92 VAL A CA 1
ATOM 649 C C . VAL A 1 92 ? -0.374 27.844 13.445 1 98.88 92 VAL A C 1
ATOM 651 O O . VAL A 1 92 ? 0.605 28.578 13.266 1 98.88 92 VAL A O 1
ATOM 654 N N . VAL A 1 93 ? -0.267 26.562 13.555 1 98.5 93 VAL A N 1
ATOM 655 C CA . VAL A 1 93 ? 1.061 25.969 13.633 1 98.5 93 VAL A CA 1
ATOM 656 C C . VAL A 1 93 ? 1.266 25 12.469 1 98.5 93 VAL A C 1
ATOM 658 O O . VAL A 1 93 ? 0.344 24.281 12.078 1 98.5 93 VAL A O 1
ATOM 661 N N . GLU A 1 94 ? 2.424 25 11.922 1 97 94 GLU A N 1
ATOM 662 C CA . GLU A 1 94 ? 2.797 24.031 10.891 1 97 94 GLU A CA 1
ATOM 663 C C . GLU A 1 94 ? 2.857 22.609 11.461 1 97 94 GLU A C 1
ATOM 665 O O . GLU A 1 94 ? 2.986 22.422 12.672 1 97 94 GLU A O 1
ATOM 670 N N . LYS A 1 95 ? 2.75 21.656 10.586 1 95.31 95 LYS A N 1
ATOM 671 C CA . LYS A 1 95 ? 2.879 20.25 10.984 1 95.31 95 LYS A CA 1
ATOM 672 C C . LYS A 1 95 ? 4.344 19.828 11.062 1 95.31 95 LYS A C 1
ATOM 674 O O . LYS A 1 95 ? 5.195 20.391 10.367 1 95.31 95 LYS A O 1
ATOM 679 N N . PRO A 1 96 ? 4.715 18.891 11.82 1 96.38 96 PRO A N 1
ATOM 680 C CA . PRO A 1 96 ? 3.828 18.391 12.875 1 96.38 96 PRO A CA 1
ATOM 681 C C . PRO A 1 96 ? 3.635 19.391 14.008 1 96.38 96 PRO A C 1
ATOM 683 O O . PRO A 1 96 ? 4.566 20.125 14.367 1 96.38 96 PRO A O 1
ATOM 686 N N . ALA A 1 97 ? 2.459 19.406 14.609 1 97.5 97 ALA A N 1
ATOM 687 C CA . ALA A 1 97 ? 2.123 20.406 15.625 1 97.5 97 ALA A CA 1
ATOM 688 C C . ALA A 1 97 ? 3.033 20.281 16.844 1 97.5 97 ALA A C 1
ATOM 690 O O . ALA A 1 97 ? 3.465 21.281 17.406 1 97.5 97 ALA A O 1
ATOM 691 N N . THR A 1 98 ? 3.232 19.078 17.219 1 97.81 98 THR A N 1
ATOM 692 C CA . THR A 1 98 ? 4.102 18.781 18.359 1 97.81 98 THR A CA 1
ATOM 693 C C . THR A 1 98 ? 4.895 17.5 18.109 1 97.81 98 THR A C 1
ATOM 695 O O . THR A 1 98 ? 4.641 16.781 17.141 1 97.81 98 THR A O 1
ATOM 698 N N . LEU A 1 99 ? 5.828 17.219 19.031 1 97.25 99 LEU A N 1
ATOM 699 C CA . LEU A 1 99 ? 6.691 16.062 18.875 1 97.25 99 LEU A CA 1
ATOM 700 C C . LEU A 1 99 ? 6.141 14.867 19.672 1 97.25 99 LEU A C 1
ATOM 702 O O . LEU A 1 99 ? 6.637 13.75 19.531 1 97.25 99 LEU A O 1
ATOM 706 N N . SER A 1 100 ? 5.105 15.117 20.5 1 97.88 100 SER A N 1
ATOM 707 C CA . SER A 1 100 ? 4.551 14.031 21.312 1 97.88 100 SER A CA 1
ATOM 708 C C . SER A 1 100 ? 3.088 14.289 21.656 1 97.88 100 SER A C 1
ATOM 710 O O . SER A 1 100 ? 2.588 15.406 21.453 1 97.88 100 SER A O 1
ATOM 712 N N . LEU A 1 101 ? 2.449 13.234 22.125 1 98.62 101 LEU A N 1
ATOM 713 C CA . LEU A 1 101 ? 1.079 13.359 22.609 1 98.62 101 LEU A CA 1
ATOM 714 C C . LEU A 1 101 ? 1.028 14.188 23.891 1 98.62 101 LEU A C 1
ATOM 716 O O . LEU A 1 101 ? 0.085 14.953 24.094 1 98.62 101 LEU A O 1
ATOM 720 N N . ALA A 1 102 ? 1.999 14.062 24.703 1 98.56 102 ALA A N 1
ATOM 721 C CA . ALA A 1 102 ? 2.066 14.859 25.922 1 98.56 102 ALA A CA 1
ATOM 722 C C . ALA A 1 102 ? 2.076 16.359 25.609 1 98.56 102 ALA A C 1
ATOM 724 O O . ALA A 1 102 ? 1.406 17.141 26.281 1 98.56 102 ALA A O 1
ATOM 725 N N . GLU A 1 103 ? 2.816 16.75 24.641 1 98.44 103 GLU A N 1
ATOM 726 C CA . GLU A 1 103 ? 2.926 18.141 24.25 1 98.44 103 GLU A CA 1
ATOM 727 C C . GLU A 1 103 ? 1.601 18.672 23.703 1 98.44 103 GLU A C 1
ATOM 729 O O . GLU A 1 103 ? 1.199 19.797 24.016 1 98.44 103 GLU A O 1
ATOM 734 N N . ILE A 1 104 ? 0.897 17.891 22.859 1 98.69 104 ILE A N 1
ATOM 735 C CA . ILE A 1 104 ? -0.368 18.359 22.312 1 98.69 104 ILE A CA 1
ATOM 736 C C . ILE A 1 104 ? -1.411 18.453 23.422 1 98.69 104 ILE A C 1
ATOM 738 O O . ILE A 1 104 ? -2.27 19.328 23.422 1 98.69 104 ILE A O 1
ATOM 742 N N . ASP A 1 105 ? -1.323 17.562 24.391 1 98.69 105 ASP A N 1
ATOM 743 C CA . ASP A 1 105 ? -2.215 17.625 25.547 1 98.69 105 ASP A CA 1
ATOM 744 C C . ASP A 1 105 ? -1.993 18.906 26.344 1 98.69 105 ASP A C 1
ATOM 746 O O . ASP A 1 105 ? -2.947 19.516 26.828 1 98.69 105 ASP A O 1
ATOM 750 N N . ARG A 1 106 ? -0.759 19.328 26.469 1 98.56 106 ARG A N 1
ATOM 751 C CA . ARG A 1 106 ? -0.447 20.594 27.109 1 98.56 106 ARG A CA 1
ATOM 752 C C . ARG A 1 106 ? -1.089 21.766 26.359 1 98.56 106 ARG A C 1
ATOM 754 O O . ARG A 1 106 ? -1.622 22.688 26.969 1 98.56 106 ARG A O 1
ATOM 761 N N . ILE A 1 107 ? -1.032 21.734 25.094 1 98.81 107 ILE A N 1
ATOM 762 C CA . ILE A 1 107 ? -1.638 22.766 24.281 1 98.81 107 ILE A CA 1
ATOM 763 C C . ILE A 1 107 ? -3.154 22.766 24.469 1 98.81 107 ILE A C 1
ATOM 765 O O . ILE A 1 107 ? -3.777 23.812 24.594 1 98.81 107 ILE A O 1
ATOM 769 N N . ALA A 1 108 ? -3.734 21.578 24.438 1 98.75 108 ALA A N 1
ATOM 770 C CA . ALA A 1 108 ? -5.176 21.453 24.641 1 98.75 108 ALA A CA 1
ATOM 771 C C . ALA A 1 108 ? -5.598 22.078 25.969 1 98.75 108 ALA A C 1
ATOM 773 O O . ALA A 1 108 ? -6.617 22.766 26.047 1 98.75 108 ALA A O 1
ATOM 774 N N . GLU A 1 109 ? -4.844 21.812 26.984 1 98.69 109 GLU A N 1
ATOM 775 C CA . GLU A 1 109 ? -5.125 22.391 28.297 1 98.69 109 GLU A CA 1
ATOM 776 C C . GLU A 1 109 ? -5.043 23.906 28.266 1 98.69 109 GLU A C 1
ATOM 778 O O . GLU A 1 109 ? -5.91 24.594 28.812 1 98.69 109 GLU A O 1
ATOM 783 N N . ALA A 1 110 ? -4.008 24.422 27.656 1 98.75 110 ALA A N 1
ATOM 784 C CA . ALA A 1 110 ? -3.848 25.875 27.531 1 98.75 110 ALA A CA 1
ATOM 785 C C . ALA A 1 110 ? -5.008 26.484 26.75 1 98.75 110 ALA A C 1
ATOM 787 O O . ALA A 1 110 ? -5.5 27.562 27.109 1 98.75 110 ALA A O 1
ATOM 788 N N . GLU A 1 111 ? -5.406 25.828 25.703 1 98.75 111 GLU A N 1
ATOM 789 C CA . GLU A 1 111 ? -6.512 26.328 24.891 1 98.75 111 GLU A CA 1
ATOM 790 C C . GLU A 1 111 ? -7.805 26.391 25.703 1 98.75 111 GLU A C 1
ATOM 792 O O . GLU A 1 111 ? -8.562 27.359 25.578 1 98.75 111 GLU A O 1
ATOM 797 N N . ALA A 1 112 ? -8.047 25.375 26.484 1 98.19 112 ALA A N 1
ATOM 798 C CA . ALA A 1 112 ? -9.258 25.312 27.297 1 98.19 112 ALA A CA 1
ATOM 799 C C . ALA A 1 112 ? -9.352 26.484 28.266 1 98.19 112 ALA A C 1
ATOM 801 O O . ALA A 1 112 ? -10.445 26.891 28.641 1 98.19 112 ALA A O 1
ATOM 802 N N . ALA A 1 113 ? -8.281 27.062 28.594 1 97.94 113 ALA A N 1
ATOM 803 C CA . ALA A 1 113 ? -8.227 28.172 29.547 1 97.94 113 ALA A CA 1
ATOM 804 C C . ALA A 1 113 ? -8.125 29.5 28.828 1 97.94 113 ALA A C 1
ATOM 806 O O . ALA A 1 113 ? -7.977 30.547 29.453 1 97.94 113 ALA A O 1
ATOM 807 N N . SER A 1 114 ? -8.156 29.469 27.547 1 97.94 114 SER A N 1
ATOM 808 C CA . SER A 1 114 ? -7.926 30.672 26.734 1 97.94 114 SER A CA 1
ATOM 809 C C . SER A 1 114 ? -9.195 31.094 26 1 97.94 114 SER A C 1
ATOM 811 O O . SER A 1 114 ? -10.125 30.297 25.859 1 97.94 114 SER A O 1
ATOM 813 N N . THR A 1 115 ? -9.211 32.312 25.609 1 97.12 115 THR A N 1
ATOM 814 C CA . THR A 1 115 ? -10.266 32.781 24.703 1 97.12 115 THR A CA 1
ATOM 815 C C . THR A 1 115 ? -9.867 32.562 23.25 1 97.12 115 THR A C 1
ATOM 817 O O . THR A 1 115 ? -10.68 32.781 22.344 1 97.12 115 THR A O 1
ATOM 820 N N . ALA A 1 116 ? -8.633 32.156 23.078 1 98.19 116 ALA A N 1
ATOM 821 C CA . ALA A 1 116 ? -8.109 31.938 21.734 1 98.19 116 ALA A CA 1
ATOM 822 C C . ALA A 1 116 ? -8.102 30.453 21.391 1 98.19 116 ALA A C 1
ATOM 824 O O . ALA A 1 116 ? -8.266 29.594 22.266 1 98.19 116 ALA A O 1
ATOM 825 N N . SER A 1 117 ? -7.906 30.156 20.062 1 98.69 117 SER A N 1
ATOM 826 C CA . SER A 1 117 ? -7.953 28.766 19.578 1 98.69 117 SER A CA 1
ATOM 827 C C . SER A 1 117 ? -6.641 28.375 18.906 1 98.69 117 SER A C 1
ATOM 829 O O . SER A 1 117 ? -5.867 29.234 18.484 1 98.69 117 SER A O 1
ATOM 831 N N . PHE A 1 118 ? -6.461 27.141 18.922 1 98.69 118 PHE A N 1
ATOM 832 C CA . PHE A 1 118 ? -5.312 26.5 18.297 1 98.69 118 PHE A CA 1
ATOM 833 C C . PHE A 1 118 ? -5.738 25.703 17.062 1 98.69 118 PHE A C 1
ATOM 835 O O . PHE A 1 118 ? -6.793 25.062 17.078 1 98.69 118 PHE A O 1
ATOM 842 N N . THR A 1 119 ? -4.875 25.766 15.969 1 98.81 119 THR A N 1
ATOM 843 C CA . THR A 1 119 ? -5.094 24.875 14.836 1 98.81 119 THR A CA 1
ATOM 844 C C . THR A 1 119 ? -3.768 24.516 14.18 1 98.81 119 THR A C 1
ATOM 846 O O . THR A 1 119 ? -2.785 25.25 14.289 1 98.81 119 THR A O 1
ATOM 849 N N . GLN A 1 120 ? -3.711 23.328 13.602 1 98.56 120 GLN A N 1
ATOM 850 C CA . GLN A 1 120 ? -2.566 22.875 12.828 1 98.56 120 GLN A CA 1
ATOM 851 C C . GLN A 1 120 ? -2.838 22.984 11.328 1 98.56 120 GLN A C 1
ATOM 853 O O . GLN A 1 120 ? -3.969 22.781 10.883 1 98.56 120 GLN A O 1
ATOM 858 N N . VAL A 1 121 ? -1.762 23.25 10.594 1 98.12 121 VAL A N 1
ATOM 859 C CA . VAL A 1 121 ? -1.871 23.266 9.141 1 98.12 121 VAL A CA 1
ATOM 860 C C . VAL A 1 121 ? -2.006 21.828 8.625 1 98.12 121 VAL A C 1
ATOM 862 O O . VAL A 1 121 ? -1.095 21.016 8.789 1 98.12 121 VAL A O 1
ATOM 865 N N . VAL A 1 122 ? -3.104 21.5 8.023 1 97.94 122 VAL A N 1
ATOM 866 C CA . VAL A 1 122 ? -3.41 20.281 7.273 1 97.94 122 VAL A CA 1
ATOM 867 C C . VAL A 1 122 ? -4.211 20.641 6.023 1 97.94 122 VAL A C 1
ATOM 869 O O . VAL A 1 122 ? -5.312 20.109 5.816 1 97.94 122 VAL A O 1
ATOM 872 N N . GLN A 1 123 ? -3.598 21.391 5.199 1 97.25 123 GLN A N 1
ATOM 873 C CA . GLN A 1 123 ? -4.234 22.109 4.105 1 97.25 123 GLN A CA 1
ATOM 874 C C . GLN A 1 123 ? -4.82 21.141 3.076 1 97.25 123 GLN A C 1
ATOM 876 O O . GLN A 1 123 ? -5.758 21.5 2.357 1 97.25 123 GLN A O 1
ATOM 881 N N . HIS A 1 124 ? -4.41 19.906 3.053 1 97.31 124 HIS A N 1
ATOM 882 C CA . HIS A 1 124 ? -4.887 18.938 2.064 1 97.31 124 HIS A CA 1
ATOM 883 C C . HIS A 1 124 ? -6.344 18.578 2.314 1 97.31 124 HIS A C 1
ATOM 885 O O . HIS A 1 124 ? -7.02 18.047 1.422 1 97.31 124 HIS A O 1
ATOM 891 N N . ARG A 1 125 ? -6.875 18.859 3.51 1 97.88 125 ARG A N 1
ATOM 892 C CA . ARG A 1 125 ? -8.281 18.625 3.826 1 97.88 125 ARG A CA 1
ATOM 893 C C . ARG A 1 125 ? -9.188 19.594 3.066 1 97.88 125 ARG A C 1
ATOM 895 O O . ARG A 1 125 ? -10.391 19.375 2.971 1 97.88 125 ARG A O 1
ATOM 902 N N . PHE A 1 126 ? -8.609 20.625 2.516 1 97.69 126 PHE A N 1
ATOM 903 C CA . PHE A 1 126 ? -9.469 21.766 2.221 1 97.69 126 PHE A CA 1
ATOM 904 C C . PHE A 1 126 ? -9.562 22 0.717 1 97.69 126 PHE A C 1
ATOM 906 O O . PHE A 1 126 ? -10.258 22.922 0.267 1 97.69 126 PHE A O 1
ATOM 913 N N . GLY A 1 127 ? -8.844 21.203 -0.078 1 96.31 127 GLY A N 1
ATOM 914 C CA . GLY A 1 127 ? -9.109 21.25 -1.508 1 96.31 127 GLY A CA 1
ATOM 915 C C . GLY A 1 127 ? -10.516 20.797 -1.866 1 96.31 127 GLY A C 1
ATOM 916 O O . GLY A 1 127 ? -11.148 20.062 -1.109 1 96.31 127 GLY A O 1
ATOM 917 N N . HIS A 1 128 ? -10.953 21.25 -3.008 1 97 128 HIS A N 1
ATOM 918 C CA . HIS A 1 128 ? -12.328 20.984 -3.428 1 97 128 HIS A CA 1
ATOM 919 C C . HIS A 1 128 ? -12.602 19.484 -3.492 1 97 128 HIS A C 1
ATOM 921 O O . HIS A 1 128 ? -13.609 19.016 -2.959 1 97 128 HIS A O 1
ATOM 927 N N . GLY A 1 129 ? -11.711 18.719 -4.098 1 97.06 129 GLY A N 1
ATOM 928 C CA . GLY A 1 129 ? -11.914 17.297 -4.254 1 97.06 129 GLY A CA 1
ATOM 929 C C . GLY A 1 129 ? -12.07 16.562 -2.932 1 97.06 129 GLY A C 1
ATOM 930 O O . GLY A 1 129 ? -12.938 15.695 -2.793 1 97.06 129 GLY A O 1
ATOM 931 N N . ALA A 1 130 ? -11.273 16.906 -1.965 1 97.56 130 ALA A N 1
ATOM 932 C CA . ALA A 1 130 ? -11.352 16.281 -0.647 1 97.56 130 ALA A CA 1
ATOM 933 C C . ALA A 1 130 ? -12.672 16.625 0.042 1 97.56 130 ALA A C 1
ATOM 935 O O . ALA A 1 130 ? -13.312 15.758 0.648 1 97.56 130 ALA A O 1
ATOM 936 N N . ARG A 1 131 ? -13.047 17.859 -0.024 1 97.19 131 ARG A N 1
ATOM 937 C CA . ARG A 1 131 ? -14.312 18.297 0.571 1 97.19 131 ARG A CA 1
ATOM 938 C C . ARG A 1 131 ? -15.492 17.609 -0.099 1 97.19 131 ARG A C 1
ATOM 940 O O . ARG A 1 131 ? -16.438 17.188 0.574 1 97.19 131 ARG A O 1
ATOM 947 N N . LEU A 1 132 ? -15.438 17.547 -1.394 1 97.44 132 LEU A N 1
ATOM 948 C CA . LEU A 1 132 ? -16.5 16.875 -2.141 1 97.44 132 LEU A CA 1
ATOM 949 C C . LEU A 1 132 ? -16.594 15.406 -1.767 1 97.44 132 LEU A C 1
ATOM 951 O O . LEU A 1 132 ? -17.688 14.883 -1.524 1 97.44 132 LEU A O 1
ATOM 955 N N . LEU A 1 133 ? -15.461 14.719 -1.712 1 98.31 133 LEU A N 1
ATOM 956 C CA . LEU A 1 133 ? -15.414 13.312 -1.325 1 98.31 133 LEU A CA 1
ATOM 957 C C . LEU A 1 133 ? -16.062 13.109 0.041 1 98.31 133 LEU A C 1
ATOM 959 O O . LEU A 1 133 ? -16.922 12.242 0.197 1 98.31 133 LEU A O 1
ATOM 963 N N . ARG A 1 134 ? -15.672 13.867 0.996 1 98.06 134 ARG A N 1
ATOM 964 C CA . ARG A 1 134 ? -16.203 13.727 2.348 1 98.06 134 ARG A CA 1
ATOM 965 C C . ARG A 1 134 ? -17.703 13.992 2.375 1 98.06 134 ARG A C 1
ATOM 967 O O . ARG A 1 134 ? -18.453 13.297 3.068 1 98.06 134 ARG A O 1
ATOM 974 N N . ARG A 1 135 ? -18.141 15 1.631 1 97.62 135 ARG A N 1
ATOM 975 C CA . ARG A 1 135 ? -19.562 15.289 1.559 1 97.62 135 ARG A CA 1
ATOM 976 C C . ARG A 1 135 ? -20.328 14.102 0.986 1 97.62 135 ARG A C 1
ATOM 978 O O . ARG A 1 135 ? -21.375 13.711 1.524 1 97.62 135 ARG A O 1
ATOM 985 N N . LEU A 1 136 ? -19.828 13.562 -0.114 1 97.88 136 LEU A N 1
ATOM 986 C CA . LEU A 1 136 ? -20.5 12.445 -0.772 1 97.88 136 LEU A CA 1
ATOM 987 C C . LEU A 1 136 ? -20.531 11.219 0.133 1 97.88 136 LEU A C 1
ATOM 989 O O . LEU A 1 136 ? -21.484 10.445 0.098 1 97.88 136 LEU A O 1
ATOM 993 N N . LEU A 1 137 ? -19.531 10.984 0.936 1 98.12 137 LEU A N 1
ATOM 994 C CA . LEU A 1 137 ? -19.531 9.898 1.913 1 98.12 137 LEU A CA 1
ATOM 995 C C . LEU A 1 137 ? -20.547 10.164 3.021 1 98.12 137 LEU A C 1
ATOM 997 O O . LEU A 1 137 ? -21.312 9.273 3.395 1 98.12 137 LEU A O 1
ATOM 1001 N N . ASP A 1 138 ? -20.562 11.375 3.498 1 97.19 138 ASP A N 1
ATOM 1002 C CA . ASP A 1 138 ? -21.453 11.758 4.598 1 97.19 138 ASP A CA 1
ATOM 1003 C C . ASP A 1 138 ? -22.922 11.648 4.191 1 97.19 138 ASP A C 1
ATOM 1005 O O . ASP A 1 138 ? -23.766 11.266 4.996 1 97.19 138 ASP A O 1
ATOM 1009 N N . ASP A 1 139 ? -23.188 11.969 2.914 1 96.62 139 ASP A N 1
ATOM 1010 C CA . ASP A 1 139 ? -24.562 11.945 2.438 1 96.62 139 ASP A CA 1
ATOM 1011 C C . ASP A 1 139 ? -24.969 10.531 2.016 1 96.62 139 ASP A C 1
ATOM 1013 O O . ASP A 1 139 ? -26.125 10.305 1.63 1 96.62 139 ASP A O 1
ATOM 1017 N N . GLY A 1 140 ? -24.047 9.656 2.002 1 97.19 140 GLY A N 1
ATOM 1018 C CA . GLY A 1 140 ? -24.344 8.258 1.729 1 97.19 140 GLY A CA 1
ATOM 1019 C C . GLY A 1 140 ? -24.328 7.926 0.249 1 97.19 140 GLY A C 1
ATOM 1020 O O . GLY A 1 140 ? -24.594 6.785 -0.138 1 97.19 140 GLY A O 1
ATOM 1021 N N . ALA A 1 141 ? -23.984 8.883 -0.584 1 97.19 141 ALA A N 1
ATOM 1022 C CA . ALA A 1 141 ? -24.062 8.695 -2.031 1 97.19 141 ALA A CA 1
ATOM 1023 C C . ALA A 1 141 ? -23.062 7.633 -2.5 1 97.19 141 ALA A C 1
ATOM 1025 O O . ALA A 1 141 ? -23.328 6.91 -3.463 1 97.19 141 ALA A O 1
ATOM 1026 N N . LEU A 1 142 ? -21.953 7.492 -1.822 1 97.88 142 LEU A N 1
ATOM 1027 C CA . LEU A 1 142 ? -20.906 6.578 -2.236 1 97.88 142 LEU A CA 1
ATOM 1028 C C . LEU A 1 142 ? -21.016 5.246 -1.498 1 97.88 142 LEU A C 1
ATOM 1030 O O . LEU A 1 142 ? -20.203 4.34 -1.718 1 97.88 142 LEU A O 1
ATOM 1034 N N . GLY A 1 143 ? -22.016 5.086 -0.584 1 97.5 143 GLY A N 1
ATOM 1035 C CA . GLY A 1 143 ? -22.031 3.941 0.31 1 97.5 143 GLY A CA 1
ATOM 1036 C C . GLY A 1 143 ? -20.859 3.92 1.277 1 97.5 143 GLY A C 1
ATOM 1037 O O . GLY A 1 143 ? -20.25 4.953 1.53 1 97.5 143 GLY A O 1
ATOM 1038 N N . ARG A 1 144 ? -20.609 2.758 1.84 1 97.88 144 ARG A N 1
ATOM 1039 C CA . ARG A 1 144 ? -19.547 2.627 2.834 1 97.88 144 ARG A CA 1
ATOM 1040 C C . ARG A 1 144 ? -18.172 2.68 2.178 1 97.88 144 ARG A C 1
ATOM 1042 O O . ARG A 1 144 ? -17.969 2.121 1.097 1 97.88 144 ARG A O 1
ATOM 1049 N N . PRO A 1 145 ? -17.219 3.402 2.756 1 98.62 145 PRO A N 1
ATOM 1050 C CA . PRO A 1 145 ? -15.828 3.16 2.377 1 98.62 145 PRO A CA 1
ATOM 1051 C C . PRO A 1 145 ? -15.328 1.793 2.832 1 98.62 145 PRO A C 1
ATOM 1053 O O . PRO A 1 145 ? -15.664 1.338 3.928 1 98.62 145 PRO A O 1
ATOM 1056 N N . LEU A 1 146 ? -14.562 1.117 2.018 1 98.88 146 LEU A N 1
ATOM 1057 C CA . LEU A 1 146 ? -14.211 -0.265 2.32 1 98.88 146 LEU A CA 1
ATOM 1058 C C . LEU A 1 146 ? -12.695 -0.436 2.381 1 98.88 146 LEU A C 1
ATOM 1060 O O . LEU A 1 146 ? -12.164 -0.95 3.367 1 98.88 146 LEU A O 1
ATOM 1064 N N . VAL A 1 147 ? -12 -0.031 1.351 1 98.94 147 VAL A N 1
ATOM 1065 C CA . VAL A 1 147 ? -10.562 -0.244 1.209 1 98.94 147 VAL A CA 1
ATOM 1066 C C . VAL A 1 147 ? -9.883 1.067 0.825 1 98.94 147 VAL A C 1
ATOM 1068 O O . VAL A 1 147 ? -10.383 1.813 -0.017 1 98.94 147 VAL A O 1
ATOM 1071 N N . ALA A 1 148 ? -8.773 1.362 1.438 1 98.94 148 ALA A N 1
ATOM 1072 C CA . ALA A 1 148 ? -8.016 2.555 1.061 1 98.94 148 ALA A CA 1
ATOM 1073 C C . ALA A 1 148 ? -6.516 2.277 1.061 1 98.94 148 ALA A C 1
ATOM 1075 O O . ALA A 1 148 ? -6.043 1.379 1.763 1 98.94 148 ALA A O 1
ATOM 1076 N N . THR A 1 149 ? -5.789 2.936 0.227 1 98.94 149 THR A N 1
ATOM 1077 C CA . THR A 1 149 ? -4.328 2.986 0.249 1 98.94 149 THR A CA 1
ATOM 1078 C C . THR A 1 149 ? -3.84 4.426 0.354 1 98.94 149 THR A C 1
ATOM 1080 O O . THR A 1 149 ? -4.43 5.332 -0.241 1 98.94 149 THR A O 1
ATOM 1083 N N . CYS A 1 150 ? -2.879 4.637 1.122 1 98.88 150 CYS A N 1
ATOM 1084 C CA . CYS A 1 150 ? -2.287 5.945 1.381 1 98.88 150 CYS A CA 1
ATOM 1085 C C . CYS A 1 150 ? -0.766 5.879 1.308 1 98.88 150 CYS A C 1
ATOM 1087 O O . CYS A 1 150 ? -0.116 5.387 2.232 1 98.88 150 CYS A O 1
ATOM 1089 N N . ASP A 1 151 ? -0.18 6.43 0.234 1 98.81 151 ASP A N 1
ATOM 1090 C CA . ASP A 1 151 ? 1.256 6.312 0.002 1 98.81 151 ASP A CA 1
ATOM 1091 C C . ASP A 1 151 ? 1.913 7.688 -0.082 1 98.81 151 ASP A C 1
ATOM 1093 O O . ASP A 1 151 ? 1.475 8.547 -0.852 1 98.81 151 ASP A O 1
ATOM 1097 N N . THR A 1 152 ? 2.82 7.91 0.736 1 98.81 152 THR A N 1
ATOM 1098 C CA . THR A 1 152 ? 3.803 8.977 0.585 1 98.81 152 THR A CA 1
ATOM 1099 C C . THR A 1 152 ? 5.168 8.406 0.205 1 98.81 152 THR A C 1
ATOM 1101 O O . THR A 1 152 ? 5.938 7.992 1.074 1 98.81 152 THR A O 1
ATOM 1104 N N . LEU A 1 153 ? 5.383 8.328 -1.069 1 98.88 153 LEU A N 1
ATOM 1105 C CA . LEU A 1 153 ? 6.629 7.82 -1.625 1 98.88 153 LEU A CA 1
ATOM 1106 C C . LEU A 1 153 ? 7.492 8.953 -2.164 1 98.88 153 LEU A C 1
ATOM 1108 O O . LEU A 1 153 ? 7.34 9.359 -3.318 1 98.88 153 LEU A O 1
ATOM 1112 N N . TRP A 1 154 ? 8.297 9.453 -1.302 1 98.69 154 TRP A N 1
ATOM 1113 C CA . TRP A 1 154 ? 9.141 10.609 -1.597 1 98.69 154 TRP A CA 1
ATOM 1114 C C . TRP A 1 154 ? 10.617 10.227 -1.582 1 98.69 154 TRP A C 1
ATOM 1116 O O . TRP A 1 154 ? 10.961 9.07 -1.349 1 98.69 154 TRP A O 1
ATOM 1126 N N . PHE A 1 155 ? 11.461 11.18 -1.926 1 98.31 155 PHE A N 1
ATOM 1127 C CA . PHE A 1 155 ? 12.906 10.992 -1.959 1 98.31 155 PHE A CA 1
ATOM 1128 C C . PHE A 1 155 ? 13.617 12.164 -1.291 1 98.31 155 PHE A C 1
ATOM 1130 O O . PHE A 1 155 ? 13.398 13.32 -1.653 1 98.31 155 PHE A O 1
ATOM 1137 N N . ARG A 1 156 ? 14.359 11.828 -0.321 1 97.44 156 ARG A N 1
ATOM 1138 C CA . ARG A 1 156 ? 15.289 12.781 0.284 1 97.44 156 ARG A CA 1
ATOM 1139 C C . ARG A 1 156 ? 16.719 12.242 0.265 1 97.44 156 ARG A C 1
ATOM 1141 O O . ARG A 1 156 ? 17.016 11.234 0.918 1 97.44 156 ARG A O 1
ATOM 1148 N N . GLY A 1 157 ? 17.609 12.984 -0.45 1 95 157 GLY A N 1
ATOM 1149 C CA . GLY A 1 157 ? 19 12.562 -0.482 1 95 157 GLY A CA 1
ATOM 1150 C C . GLY A 1 157 ? 19.75 12.898 0.792 1 95 157 GLY A C 1
ATOM 1151 O O . GLY A 1 157 ? 19.219 13.547 1.688 1 95 157 GLY A O 1
ATOM 1152 N N . PRO A 1 158 ? 21 12.469 0.862 1 92.94 158 PRO A N 1
ATOM 1153 C CA . PRO A 1 158 ? 21.797 12.688 2.07 1 92.94 158 PRO A CA 1
ATOM 1154 C C . PRO A 1 158 ? 21.906 14.164 2.449 1 92.94 158 PRO A C 1
ATOM 1156 O O . PRO A 1 158 ? 21.906 14.508 3.635 1 92.94 158 PRO A O 1
ATOM 1159 N N . ALA A 1 159 ? 21.953 15.031 1.503 1 93.81 159 ALA A N 1
ATOM 1160 C CA . ALA A 1 159 ? 22.109 16.469 1.752 1 93.81 159 ALA A CA 1
ATOM 1161 C C . ALA A 1 159 ? 20.953 17.016 2.578 1 93.81 159 ALA A C 1
ATOM 1163 O O . ALA A 1 159 ? 21.141 17.938 3.371 1 93.81 159 ALA A O 1
ATOM 1164 N N . TYR A 1 160 ? 19.859 16.422 2.43 1 94 160 TYR A N 1
ATOM 1165 C CA . TYR A 1 160 ? 18.672 16.844 3.158 1 94 160 TYR A CA 1
ATOM 1166 C C . TYR A 1 160 ? 18.875 16.688 4.66 1 94 160 TYR A C 1
ATOM 1168 O O . TYR A 1 160 ? 18.344 17.5 5.445 1 94 160 TYR A O 1
ATOM 1176 N N . PHE A 1 161 ? 19.688 15.766 5.066 1 94.38 161 PHE A N 1
ATOM 1177 C CA . PHE A 1 161 ? 19.812 15.398 6.473 1 94.38 161 PHE A CA 1
ATOM 1178 C C . PHE A 1 161 ? 21.062 16.016 7.082 1 94.38 161 PHE A C 1
ATOM 1180 O O . PHE A 1 161 ? 21.422 15.727 8.227 1 94.38 161 PHE A O 1
ATOM 1187 N N . GLU A 1 162 ? 21.688 16.844 6.297 1 91.75 162 GLU A N 1
ATOM 1188 C CA . GLU A 1 162 ? 22.844 17.547 6.816 1 91.75 162 GLU A CA 1
ATOM 1189 C C . GLU A 1 162 ? 22.438 18.703 7.723 1 91.75 162 GLU A C 1
ATOM 1191 O O . GLU A 1 162 ? 23.234 19.203 8.516 1 91.75 162 GLU A O 1
ATOM 1196 N N . VAL A 1 163 ? 21.203 19.188 7.602 1 87.31 163 VAL A N 1
ATOM 1197 C CA . VAL A 1 163 ? 20.656 20.188 8.508 1 87.31 163 VAL A CA 1
ATOM 1198 C C . VAL A 1 163 ? 20.609 19.625 9.93 1 87.31 163 VAL A C 1
ATOM 1200 O O . VAL A 1 163 ? 20.094 18.531 10.156 1 87.31 163 VAL A O 1
ATOM 1203 N N . PRO A 1 164 ? 21.031 20.328 10.898 1 86.44 164 PRO A N 1
ATOM 1204 C CA . PRO A 1 164 ? 21.297 19.781 12.234 1 86.44 164 PRO A CA 1
ATOM 1205 C C . PRO A 1 164 ? 20.047 19.203 12.898 1 86.44 164 PRO A C 1
ATOM 1207 O O . PRO A 1 164 ? 20.141 18.219 13.641 1 86.44 164 PRO A O 1
ATOM 1210 N N . TRP A 1 165 ? 18.922 19.734 12.695 1 87.88 165 TRP A N 1
ATOM 1211 C CA . TRP A 1 165 ? 17.75 19.312 13.453 1 87.88 165 TRP A CA 1
ATOM 1212 C C . TRP A 1 165 ? 17.062 18.125 12.781 1 87.88 165 TRP A C 1
ATOM 1214 O O . TRP A 1 165 ? 16.141 17.531 13.352 1 87.88 165 TRP A O 1
ATOM 1224 N N . ARG A 1 166 ? 17.484 17.734 11.586 1 92.56 166 ARG A N 1
ATOM 1225 C CA . ARG A 1 166 ? 16.781 16.688 10.844 1 92.56 166 ARG A CA 1
ATOM 1226 C C . ARG A 1 166 ? 17.375 15.312 11.148 1 92.56 166 ARG A C 1
ATOM 1228 O O . ARG A 1 166 ? 18.562 15.18 11.414 1 92.56 166 ARG A O 1
ATOM 1235 N N . GLY A 1 167 ? 16.5 14.328 11.086 1 94.62 167 GLY A N 1
ATOM 1236 C CA . GLY A 1 167 ? 16.906 12.945 11.25 1 94.62 167 GLY A CA 1
ATOM 1237 C C . GLY A 1 167 ? 17.094 12.547 12.703 1 94.62 167 GLY A C 1
ATOM 1238 O O . GLY A 1 167 ? 17.844 11.617 13.008 1 94.62 167 GLY A O 1
ATOM 1239 N N . ARG A 1 168 ? 16.484 13.352 13.594 1 94.5 168 ARG A N 1
ATOM 1240 C CA . ARG A 1 168 ? 16.625 13.094 15.023 1 94.5 168 ARG A CA 1
ATOM 1241 C C . ARG A 1 168 ? 15.258 13.016 15.703 1 94.5 168 ARG A C 1
ATOM 1243 O O . ARG A 1 168 ? 14.344 13.773 15.375 1 94.5 168 ARG A O 1
ATOM 1250 N N . TRP A 1 169 ? 15.258 12.18 16.781 1 94.44 169 TRP A N 1
ATOM 1251 C CA . TRP A 1 169 ? 14.016 12.008 17.516 1 94.44 169 TRP A CA 1
ATOM 1252 C C . TRP A 1 169 ? 13.703 13.25 18.359 1 94.44 169 TRP A C 1
ATOM 1254 O O . TRP A 1 169 ? 12.547 13.648 18.484 1 94.44 169 TRP A O 1
ATOM 1264 N N . ASP A 1 170 ? 14.727 13.906 18.875 1 91.81 170 ASP A N 1
ATOM 1265 C CA . ASP A 1 170 ? 14.539 14.961 19.875 1 91.81 170 ASP A CA 1
ATOM 1266 C C . ASP A 1 170 ? 14.242 16.297 19.188 1 91.81 170 ASP A C 1
ATOM 1268 O O . ASP A 1 170 ? 13.656 17.203 19.797 1 91.81 170 ASP A O 1
ATOM 1272 N N . THR A 1 171 ? 14.586 16.438 17.953 1 91.75 171 THR A N 1
ATOM 1273 C CA . THR A 1 171 ? 14.391 17.734 17.312 1 91.75 171 THR A CA 1
ATOM 1274 C C . THR A 1 171 ? 13.359 17.625 16.188 1 91.75 171 THR A C 1
ATOM 1276 O O . THR A 1 171 ? 12.477 18.484 16.078 1 91.75 171 THR A O 1
ATOM 1279 N N . GLU A 1 172 ? 13.43 16.609 15.438 1 92.69 172 GLU A N 1
ATOM 1280 C CA . GLU A 1 172 ? 12.484 16.453 14.336 1 92.69 172 GLU A CA 1
ATOM 1281 C C . GLU A 1 172 ? 11.281 15.625 14.75 1 92.69 172 GLU A C 1
ATOM 1283 O O . GLU A 1 172 ? 10.211 15.727 14.148 1 92.69 172 GLU A O 1
ATOM 1288 N N . GLY A 1 173 ? 11.484 14.734 15.734 1 94.31 173 GLY A N 1
ATOM 1289 C CA . GLY A 1 173 ? 10.375 14.008 16.328 1 94.31 173 GLY A CA 1
ATOM 1290 C C . GLY A 1 173 ? 10.078 12.695 15.633 1 94.31 173 GLY A C 1
ATOM 1291 O O . GLY A 1 173 ? 9.234 11.922 16.094 1 94.31 173 GLY A O 1
ATOM 1292 N N . GLY A 1 174 ? 10.727 12.391 14.508 1 96.69 174 GLY A N 1
ATOM 1293 C CA . GLY A 1 174 ? 10.508 11.164 13.75 1 96.69 174 GLY A CA 1
ATOM 1294 C C . GLY A 1 174 ? 10.953 11.266 12.305 1 96.69 174 GLY A C 1
ATOM 1295 O O . GLY A 1 174 ? 11.562 12.266 11.906 1 96.69 174 GLY A O 1
ATOM 1296 N N . GLY A 1 175 ? 10.82 10.242 11.578 1 97.56 175 GLY A N 1
ATOM 1297 C CA . GLY A 1 175 ? 11.133 10.211 10.156 1 97.56 175 GLY A CA 1
ATOM 1298 C C . GLY A 1 175 ? 9.953 10.57 9.273 1 97.56 175 GLY A C 1
ATOM 1299 O O . GLY A 1 175 ? 9.227 11.523 9.562 1 97.56 175 GLY A O 1
ATOM 1300 N N . PRO A 1 176 ? 9.836 9.875 8.156 1 98.31 176 PRO A N 1
ATOM 1301 C CA . PRO A 1 176 ? 8.789 10.242 7.195 1 98.31 176 PRO A CA 1
ATOM 1302 C C . PRO A 1 176 ? 7.383 10.078 7.762 1 98.31 176 PRO A C 1
ATOM 1304 O O . PRO A 1 176 ? 6.445 10.734 7.301 1 98.31 176 PRO A O 1
ATOM 1307 N N . THR A 1 177 ? 7.125 9.25 8.727 1 98.56 177 THR A N 1
ATOM 1308 C CA . THR A 1 177 ? 5.809 9.133 9.352 1 98.56 177 THR A CA 1
ATOM 1309 C C . THR A 1 177 ? 5.363 10.469 9.938 1 98.56 177 THR A C 1
ATOM 1311 O O . THR A 1 177 ? 4.246 10.93 9.68 1 98.56 177 THR A O 1
ATOM 1314 N N . MET A 1 178 ? 6.258 11.078 10.586 1 96.75 178 MET A N 1
ATOM 1315 C CA . MET A 1 178 ? 5.984 12.336 11.281 1 96.75 178 MET A CA 1
ATOM 1316 C C . MET A 1 178 ? 6.137 13.523 10.336 1 96.75 178 MET A C 1
ATOM 1318 O O . MET A 1 178 ? 5.293 14.422 10.32 1 96.75 178 MET A O 1
ATOM 1322 N N . GLY A 1 179 ? 7.117 13.484 9.539 1 95 179 GLY A N 1
ATOM 1323 C CA . GLY A 1 179 ? 7.539 14.68 8.844 1 95 179 GLY A CA 1
ATOM 1324 C C . GLY A 1 179 ? 6.953 14.797 7.445 1 95 179 GLY A C 1
ATOM 1325 O O . GLY A 1 179 ? 6.883 15.891 6.883 1 95 179 GLY A O 1
ATOM 1326 N N . HIS A 1 180 ? 6.566 13.711 6.785 1 96.31 180 HIS A N 1
ATOM 1327 C CA . HIS A 1 180 ? 6.188 13.734 5.379 1 96.31 180 HIS A CA 1
ATOM 1328 C C . HIS A 1 180 ? 4.816 13.102 5.164 1 96.31 180 HIS A C 1
ATOM 1330 O O . HIS A 1 180 ? 3.891 13.766 4.688 1 96.31 180 HIS A O 1
ATOM 1336 N N . GLY A 1 181 ? 4.641 11.906 5.672 1 97.81 181 GLY A N 1
ATOM 1337 C CA . GLY A 1 181 ? 3.418 11.156 5.438 1 97.81 181 GLY A CA 1
ATOM 1338 C C . GLY A 1 181 ? 2.225 11.695 6.199 1 97.81 181 GLY A C 1
ATOM 1339 O O . GLY A 1 181 ? 1.077 11.398 5.863 1 97.81 181 GLY A O 1
ATOM 1340 N N . ILE A 1 182 ? 2.41 12.531 7.172 1 97.25 182 ILE A N 1
ATOM 1341 C CA . ILE A 1 182 ? 1.371 12.984 8.094 1 97.25 182 ILE A CA 1
ATOM 1342 C C . ILE A 1 182 ? 0.299 13.75 7.32 1 97.25 182 ILE A C 1
ATOM 1344 O O . ILE A 1 182 ? -0.885 13.688 7.66 1 97.25 182 ILE A O 1
ATOM 1348 N N . HIS A 1 183 ? 0.635 14.445 6.223 1 96.06 183 HIS A N 1
ATOM 1349 C CA . HIS A 1 183 ? -0.352 15.133 5.398 1 96.06 183 HIS A CA 1
ATOM 1350 C C . HIS A 1 183 ? -1.349 14.148 4.797 1 96.06 183 HIS A C 1
ATOM 1352 O O . HIS A 1 183 ? -2.561 14.367 4.859 1 96.06 183 HIS A O 1
ATOM 1358 N N . GLN A 1 184 ? -0.805 13.117 4.34 1 97.81 184 GLN A N 1
ATOM 1359 C CA . GLN A 1 184 ? -1.637 12.188 3.576 1 97.81 184 GLN A CA 1
ATOM 1360 C C . GLN A 1 184 ? -2.498 11.336 4.5 1 97.81 184 GLN A C 1
ATOM 1362 O O . GLN A 1 184 ? -3.693 11.156 4.25 1 97.81 184 GLN A O 1
ATOM 1367 N N . PHE A 1 185 ? -1.868 10.828 5.551 1 97.25 185 PHE A N 1
ATOM 1368 C CA . PHE A 1 185 ? -2.732 9.969 6.348 1 97.25 185 PHE A CA 1
ATOM 1369 C C . PHE A 1 185 ? -3.621 10.797 7.27 1 97.25 185 PHE A C 1
ATOM 1371 O O . PHE A 1 185 ? -4.605 10.297 7.812 1 97.25 185 PHE A O 1
ATOM 1378 N N . ASP A 1 186 ? -3.299 12.109 7.473 1 98.31 186 ASP A N 1
ATOM 1379 C CA . ASP A 1 186 ? -4.289 13.008 8.062 1 98.31 186 ASP A CA 1
ATOM 1380 C C . ASP A 1 186 ? -5.527 13.117 7.172 1 98.31 186 ASP A C 1
ATOM 1382 O O . ASP A 1 186 ? -6.656 13.086 7.668 1 98.31 186 ASP A O 1
ATOM 1386 N N . LEU A 1 187 ? -5.332 13.352 5.879 1 98.38 187 LEU A N 1
ATOM 1387 C CA . LEU A 1 187 ? -6.445 13.391 4.941 1 98.38 187 LEU A CA 1
ATOM 1388 C C . LEU A 1 187 ? -7.211 12.07 4.953 1 98.38 187 LEU A C 1
ATOM 1390 O O . LEU A 1 187 ? -8.438 12.062 4.879 1 98.38 187 LEU A O 1
ATOM 1394 N N . LEU A 1 188 ? -6.512 10.961 5.062 1 98.69 188 LEU A N 1
ATOM 1395 C CA . LEU A 1 188 ? -7.113 9.641 5.184 1 98.69 188 LEU A CA 1
ATOM 1396 C C . LEU A 1 188 ? -8.047 9.57 6.387 1 98.69 188 LEU A C 1
ATOM 1398 O O . LEU A 1 188 ? -9.188 9.133 6.27 1 98.69 188 LEU A O 1
ATOM 1402 N N . LEU A 1 189 ? -7.582 10.039 7.535 1 98.5 189 LEU A N 1
ATOM 1403 C CA . LEU A 1 189 ? -8.367 10.047 8.766 1 98.5 189 LEU A CA 1
ATOM 1404 C C . LEU A 1 189 ? -9.578 10.961 8.633 1 98.5 189 LEU A C 1
ATOM 1406 O O . LEU A 1 189 ? -10.68 10.602 9.055 1 98.5 189 LEU A O 1
ATOM 1410 N N . ALA A 1 190 ? -9.312 12.117 8.078 1 98 190 ALA A N 1
ATOM 1411 C CA . ALA A 1 190 ? -10.398 13.078 7.906 1 98 190 ALA A CA 1
ATOM 1412 C C . ALA A 1 190 ? -11.508 12.5 7.035 1 98 190 ALA A C 1
ATOM 1414 O O . ALA A 1 190 ? -12.68 12.844 7.199 1 98 190 ALA A O 1
ATOM 1415 N N . THR A 1 191 ? -11.141 11.664 6.129 1 98.44 191 THR A N 1
ATOM 1416 C CA . THR A 1 191 ? -12.07 11.109 5.148 1 98.44 191 THR A CA 1
ATOM 1417 C C . THR A 1 191 ? -12.773 9.883 5.707 1 98.44 191 THR A C 1
ATOM 1419 O O . THR A 1 191 ? -13.992 9.742 5.578 1 98.44 191 THR A O 1
ATOM 1422 N N . LEU A 1 192 ? -12.031 9 6.41 1 98.44 192 LEU A N 1
ATOM 1423 C CA . LEU A 1 192 ? -12.57 7.695 6.781 1 98.44 192 LEU A CA 1
ATOM 1424 C C . LEU A 1 192 ? -13.102 7.707 8.211 1 98.44 192 LEU A C 1
ATOM 1426 O O . LEU A 1 192 ? -13.844 6.812 8.609 1 98.44 192 LEU A O 1
ATOM 1430 N N . GLY A 1 193 ? -12.672 8.688 9.016 1 97.75 193 GLY A N 1
ATOM 1431 C CA . GLY A 1 193 ? -13.117 8.75 10.398 1 97.75 193 GLY A CA 1
ATOM 1432 C C . GLY A 1 193 ? -12.156 8.078 11.367 1 97.75 193 GLY A C 1
ATOM 1433 O O . GLY A 1 193 ? -10.977 7.914 11.062 1 97.75 193 GLY A O 1
ATOM 1434 N N . PRO A 1 194 ? -12.633 7.73 12.531 1 97.88 194 PRO A N 1
ATOM 1435 C CA . PRO A 1 194 ? -11.75 7.211 13.578 1 97.88 194 PRO A CA 1
ATOM 1436 C C . PRO A 1 194 ? -11.18 5.836 13.242 1 97.88 194 PRO A C 1
ATOM 1438 O O . PRO A 1 194 ? -11.875 5.004 12.648 1 97.88 194 PRO A O 1
ATOM 1441 N N . TRP A 1 195 ? -9.938 5.652 13.508 1 98.62 195 TRP A N 1
ATOM 1442 C CA . TRP A 1 195 ? -9.312 4.34 13.383 1 98.62 195 TRP A CA 1
ATOM 1443 C C . TRP A 1 195 ? -9.508 3.521 14.656 1 98.62 195 TRP A C 1
ATOM 1445 O O . TRP A 1 195 ? -9.828 4.074 15.711 1 98.62 195 TRP A O 1
ATOM 1455 N N . SER A 1 196 ? -9.383 2.156 14.57 1 98.62 196 SER A N 1
ATOM 1456 C CA . SER A 1 196 ? -9.602 1.296 15.727 1 98.62 196 SER A CA 1
ATOM 1457 C C . SER A 1 196 ? -8.32 0.554 16.109 1 98.62 196 SER A C 1
ATOM 1459 O O . SER A 1 196 ? -8.023 0.397 17.297 1 98.62 196 SER A O 1
ATOM 1461 N N . GLU A 1 197 ? -7.566 0.059 15.172 1 98.38 197 GLU A N 1
ATOM 1462 C CA . GLU A 1 197 ? -6.316 -0.637 15.461 1 98.38 197 GLU A CA 1
ATOM 1463 C C . GLU A 1 197 ? -5.309 -0.463 14.328 1 98.38 197 GLU A C 1
ATOM 1465 O O . GLU A 1 197 ? -5.691 -0.197 13.188 1 98.38 197 GLU A O 1
ATOM 1470 N N . VAL A 1 198 ? -4.027 -0.591 14.672 1 98.81 198 VAL A N 1
ATOM 1471 C CA . VAL A 1 198 ? -2.957 -0.435 13.695 1 98.81 198 VAL A CA 1
ATOM 1472 C C . VAL A 1 198 ? -1.827 -1.416 14 1 98.81 198 VAL A C 1
ATOM 1474 O O . VAL A 1 198 ? -1.54 -1.698 15.164 1 98.81 198 VAL A O 1
ATOM 1477 N N . THR A 1 199 ? -1.286 -2.021 13 1 98.75 199 THR A N 1
ATOM 1478 C CA . THR A 1 199 ? -0.002 -2.713 13.047 1 98.75 199 THR A CA 1
ATOM 1479 C C . THR A 1 199 ? 0.966 -2.133 12.023 1 98.75 199 THR A C 1
ATOM 1481 O O . THR A 1 199 ? 0.547 -1.671 10.961 1 98.75 199 THR A O 1
ATOM 1484 N N . ALA A 1 200 ? 2.238 -2.074 12.414 1 98.75 200 ALA A N 1
ATOM 1485 C CA . ALA A 1 200 ? 3.162 -1.31 11.586 1 98.75 200 ALA A CA 1
ATOM 1486 C C . ALA A 1 200 ? 4.566 -1.904 11.633 1 98.75 200 ALA A C 1
ATOM 1488 O O . ALA A 1 200 ? 4.863 -2.746 12.484 1 98.75 200 ALA A O 1
ATOM 1489 N N . MET A 1 201 ? 5.375 -1.559 10.625 1 98.5 201 MET A N 1
ATOM 1490 C CA . MET A 1 201 ? 6.812 -1.782 10.539 1 98.5 201 MET A CA 1
ATOM 1491 C C . MET A 1 201 ? 7.547 -0.489 10.203 1 98.5 201 MET A C 1
ATOM 1493 O O . MET A 1 201 ? 7.008 0.374 9.508 1 98.5 201 MET A O 1
ATOM 1497 N N . ALA A 1 202 ? 8.68 -0.353 10.75 1 98.5 202 ALA A N 1
ATOM 1498 C CA . ALA A 1 202 ? 9.562 0.756 10.398 1 98.5 202 ALA A CA 1
ATOM 1499 C C . ALA A 1 202 ? 11 0.275 10.211 1 98.5 202 ALA A C 1
ATOM 1501 O O . ALA A 1 202 ? 11.398 -0.742 10.789 1 98.5 202 ALA A O 1
ATOM 1502 N N . GLY A 1 203 ? 11.719 0.962 9.328 1 98.19 203 GLY A N 1
ATOM 1503 C CA . GLY A 1 203 ? 13.117 0.616 9.109 1 98.19 203 GLY A CA 1
ATOM 1504 C C . GLY A 1 203 ? 13.977 1.81 8.742 1 98.19 203 GLY A C 1
ATOM 1505 O O . GLY A 1 203 ? 13.461 2.834 8.281 1 98.19 203 GLY A O 1
ATOM 1506 N N . ARG A 1 204 ? 15.195 1.766 9.109 1 98.19 204 ARG A N 1
ATOM 1507 C CA . ARG A 1 204 ? 16.25 2.604 8.555 1 98.19 204 ARG A CA 1
ATOM 1508 C C . ARG A 1 204 ? 17.078 1.832 7.527 1 98.19 204 ARG A C 1
ATOM 1510 O O . ARG A 1 204 ? 17.969 1.07 7.895 1 98.19 204 ARG A O 1
ATOM 1517 N N . LEU A 1 205 ? 16.828 2.152 6.281 1 98.12 205 LEU A N 1
ATOM 1518 C CA . LEU A 1 205 ? 17.328 1.257 5.25 1 98.12 205 LEU A CA 1
ATOM 1519 C C . LEU A 1 205 ? 18.531 1.869 4.543 1 98.12 205 LEU A C 1
ATOM 1521 O O . LEU A 1 205 ? 19.422 1.147 4.066 1 98.12 205 LEU A O 1
ATOM 1525 N N . ALA A 1 206 ? 18.562 3.234 4.449 1 97.69 206 ALA A N 1
ATOM 1526 C CA . ALA A 1 206 ? 19.594 3.74 3.553 1 97.69 206 ALA A CA 1
ATOM 1527 C C . ALA A 1 206 ? 20.125 5.09 4.031 1 97.69 206 ALA A C 1
ATOM 1529 O O . ALA A 1 206 ? 21.188 5.539 3.598 1 97.69 206 ALA A O 1
ATOM 1530 N N . ARG A 1 207 ? 19.375 5.785 4.848 1 97.56 207 ARG A N 1
ATOM 1531 C CA . ARG A 1 207 ? 19.766 7.137 5.223 1 97.56 207 ARG A CA 1
ATOM 1532 C C . ARG A 1 207 ? 20.547 7.133 6.535 1 97.56 207 ARG A C 1
ATOM 1534 O O . ARG A 1 207 ? 20.344 6.266 7.387 1 97.56 207 ARG A O 1
ATOM 1541 N N . HIS A 1 208 ? 21.438 8.133 6.664 1 96.06 208 HIS A N 1
ATOM 1542 C CA . HIS A 1 208 ? 22.203 8.336 7.895 1 96.06 208 HIS A CA 1
ATOM 1543 C C . HIS A 1 208 ? 21.422 9.172 8.898 1 96.06 208 HIS A C 1
ATOM 1545 O O . HIS A 1 208 ? 21.734 10.344 9.109 1 96.06 208 HIS A O 1
ATOM 1551 N N . VAL A 1 209 ? 20.484 8.609 9.57 1 97.38 209 VAL A N 1
ATOM 1552 C CA . VAL A 1 209 ? 19.578 9.289 10.484 1 97.38 209 VAL A CA 1
ATOM 1553 C C . VAL A 1 209 ? 19.328 8.414 11.711 1 97.38 209 VAL A C 1
ATOM 1555 O O . VAL A 1 209 ? 19.641 7.219 11.703 1 97.38 209 VAL A O 1
ATOM 1558 N N . ASP A 1 210 ? 18.812 8.977 12.812 1 97.19 210 ASP A N 1
ATOM 1559 C CA . ASP A 1 210 ? 18.422 8.211 13.992 1 97.19 210 ASP A CA 1
ATOM 1560 C C . ASP A 1 210 ? 17 7.664 13.836 1 97.19 210 ASP A C 1
ATOM 1562 O O . ASP A 1 210 ? 16.656 6.66 14.461 1 97.19 210 ASP A O 1
ATOM 1566 N N . THR A 1 211 ? 16.203 8.273 13.016 1 97.81 211 THR A N 1
ATOM 1567 C CA . THR A 1 211 ? 14.797 7.922 12.812 1 97.81 211 THR A CA 1
ATOM 1568 C C . THR A 1 211 ? 14.656 6.891 11.695 1 97.81 211 THR A C 1
ATOM 1570 O O . THR A 1 211 ? 15.656 6.402 11.164 1 97.81 211 THR A O 1
ATOM 1573 N N . GLU A 1 212 ? 13.438 6.445 11.438 1 98.31 212 GLU A N 1
ATOM 1574 C CA . GLU A 1 212 ? 13.219 5.59 10.273 1 98.31 212 GLU A CA 1
ATOM 1575 C C . GLU A 1 212 ? 13.266 6.395 8.977 1 98.31 212 GLU A C 1
ATOM 1577 O O . GLU A 1 212 ? 13.078 7.613 8.992 1 98.31 212 GLU A O 1
ATOM 1582 N N . ASP A 1 213 ? 13.633 5.77 7.922 1 98.69 213 ASP A N 1
ATOM 1583 C CA . ASP A 1 213 ? 13.516 6.414 6.621 1 98.69 213 ASP A CA 1
ATOM 1584 C C . ASP A 1 213 ? 12.438 5.742 5.77 1 98.69 213 ASP A C 1
ATOM 1586 O O . ASP A 1 213 ? 12.117 6.211 4.676 1 98.69 213 ASP A O 1
ATOM 1590 N N . VAL A 1 214 ? 11.836 4.648 6.301 1 98.88 214 VAL A N 1
ATOM 1591 C CA . VAL A 1 214 ? 10.664 3.986 5.746 1 98.88 214 VAL A CA 1
ATOM 1592 C C . VAL A 1 214 ? 9.766 3.496 6.879 1 98.88 214 VAL A C 1
ATOM 1594 O O . VAL A 1 214 ? 10.25 2.949 7.871 1 98.88 214 VAL A O 1
ATOM 1597 N N . SER A 1 215 ? 8.469 3.658 6.75 1 98.88 215 SER A N 1
ATOM 1598 C CA . SER A 1 215 ? 7.488 3.025 7.625 1 98.88 215 SER A CA 1
ATOM 1599 C C . SER A 1 215 ? 6.258 2.566 6.848 1 98.88 215 SER A C 1
ATOM 1601 O O . SER A 1 215 ? 5.906 3.164 5.828 1 98.88 215 SER A O 1
ATOM 1603 N N . MET A 1 216 ? 5.691 1.516 7.27 1 98.94 216 MET A N 1
ATOM 1604 C CA . MET A 1 216 ? 4.469 0.951 6.703 1 98.94 216 MET A CA 1
ATOM 1605 C C . MET A 1 216 ? 3.492 0.552 7.805 1 98.94 216 MET A C 1
ATOM 1607 O O . MET A 1 216 ? 3.902 0.036 8.844 1 98.94 216 MET A O 1
ATOM 1611 N N . ALA A 1 217 ? 2.223 0.777 7.531 1 98.94 217 ALA A N 1
ATOM 1612 C CA . ALA A 1 217 ? 1.197 0.425 8.508 1 98.94 217 ALA A CA 1
ATOM 1613 C C . ALA A 1 217 ? -0.058 -0.105 7.824 1 98.94 217 ALA A C 1
ATOM 1615 O O . ALA A 1 217 ? -0.312 0.206 6.656 1 98.94 217 ALA A O 1
ATOM 1616 N N . ILE A 1 218 ? -0.771 -0.927 8.484 1 98.94 218 ILE A N 1
ATOM 1617 C CA . ILE A 1 218 ? -2.123 -1.367 8.156 1 98.94 218 ILE A CA 1
ATOM 1618 C C . ILE A 1 218 ? -3.082 -0.948 9.273 1 98.94 218 ILE A C 1
ATOM 1620 O O . ILE A 1 218 ? -2.811 -1.178 10.453 1 98.94 218 ILE A O 1
ATOM 1624 N N . VAL A 1 219 ? -4.145 -0.342 8.805 1 98.94 219 VAL A N 1
ATOM 1625 C CA . VAL A 1 219 ? -5.039 0.289 9.773 1 98.94 219 VAL A CA 1
ATOM 1626 C C . VAL A 1 219 ? -6.469 -0.205 9.555 1 98.94 219 VAL A C 1
ATOM 1628 O O . VAL A 1 219 ? -6.934 -0.294 8.414 1 98.94 219 VAL A O 1
ATOM 1631 N N . ARG A 1 220 ? -7.113 -0.588 10.625 1 98.75 220 ARG A N 1
ATOM 1632 C CA . ARG A 1 220 ? -8.562 -0.788 10.617 1 98.75 220 ARG A CA 1
ATOM 1633 C C . ARG A 1 220 ? -9.281 0.424 11.195 1 98.75 220 ARG A C 1
ATOM 1635 O O . ARG A 1 220 ? -8.836 1.006 12.188 1 98.75 220 ARG A O 1
ATOM 1642 N N . PHE A 1 221 ? -10.305 0.827 10.547 1 98.75 221 PHE A N 1
ATOM 1643 C CA . PHE A 1 221 ? -11.117 1.94 11.016 1 98.75 221 PHE A CA 1
ATOM 1644 C C . PHE A 1 221 ? -12.344 1.436 11.773 1 98.75 221 PHE A C 1
ATOM 1646 O O . PHE A 1 221 ? -12.703 0.26 11.664 1 98.75 221 PHE A O 1
ATOM 1653 N N . ALA A 1 222 ? -12.945 2.342 12.57 1 98.12 222 ALA A N 1
ATOM 1654 C CA . ALA A 1 222 ? -14.133 1.98 13.344 1 98.12 222 ALA A CA 1
ATOM 1655 C C . ALA A 1 222 ? -15.258 1.511 12.43 1 98.12 222 ALA A C 1
ATOM 1657 O O . ALA A 1 222 ? -16.047 0.646 12.805 1 98.12 222 ALA A O 1
ATOM 1658 N N . SER A 1 223 ? -15.336 2 11.227 1 97.19 223 SER A N 1
ATOM 1659 C CA . SER A 1 223 ? -16.344 1.639 10.242 1 97.19 223 SER A CA 1
ATOM 1660 C C . SER A 1 223 ? -16.125 0.226 9.711 1 97.19 223 SER A C 1
ATOM 1662 O O . SER A 1 223 ? -17 -0.344 9.055 1 97.19 223 SER A O 1
ATOM 1664 N N . GLY A 1 224 ? -14.977 -0.327 9.953 1 97.31 224 GLY A N 1
ATOM 1665 C CA . GLY A 1 224 ? -14.586 -1.618 9.406 1 97.31 224 GLY A CA 1
ATOM 1666 C C . GLY A 1 224 ? -13.648 -1.508 8.219 1 97.31 224 GLY A C 1
ATOM 1667 O O . GLY A 1 224 ? -13.008 -2.488 7.832 1 97.31 224 GLY A O 1
ATOM 1668 N N . ALA A 1 225 ? -13.562 -0.34 7.625 1 98.75 225 ALA A N 1
ATOM 1669 C CA . ALA A 1 225 ? -12.672 -0.115 6.492 1 98.75 225 ALA A CA 1
ATOM 1670 C C . ALA A 1 225 ? -11.227 -0.435 6.863 1 98.75 225 ALA A C 1
ATOM 1672 O O . ALA A 1 225 ? -10.844 -0.353 8.039 1 98.75 225 ALA A O 1
ATOM 1673 N N . MET A 1 226 ? -10.477 -0.87 5.91 1 98.88 226 MET A N 1
ATOM 1674 C CA . MET A 1 226 ? -9.062 -1.17 6.102 1 98.88 226 MET A CA 1
ATOM 1675 C C . MET A 1 226 ? -8.195 -0.343 5.152 1 98.88 226 MET A C 1
ATOM 1677 O O . MET A 1 226 ? -8.594 -0.076 4.016 1 98.88 226 MET A O 1
ATOM 1681 N N . ALA A 1 227 ? -7.043 0.042 5.629 1 98.94 227 ALA A N 1
ATOM 1682 C CA . ALA A 1 227 ? -6.168 0.872 4.805 1 98.94 227 ALA A CA 1
ATOM 1683 C C . ALA A 1 227 ? -4.703 0.507 5.016 1 98.94 227 ALA A C 1
ATOM 1685 O O . ALA A 1 227 ? -4.324 0.05 6.098 1 98.94 227 ALA A O 1
ATOM 1686 N N . THR A 1 228 ? -3.908 0.685 3.986 1 98.94 228 THR A N 1
ATOM 1687 C CA . THR A 1 228 ? -2.457 0.68 4.125 1 98.94 228 THR A CA 1
ATOM 1688 C C . THR A 1 228 ? -1.908 2.104 4.129 1 98.94 228 THR A C 1
ATOM 1690 O O . THR A 1 228 ? -2.461 2.99 3.473 1 98.94 228 THR A O 1
ATOM 1693 N N . ILE A 1 229 ? -0.895 2.318 4.871 1 98.94 229 ILE A N 1
ATOM 1694 C CA . ILE A 1 229 ? -0.12 3.555 4.871 1 98.94 229 ILE A CA 1
ATOM 1695 C C . ILE A 1 229 ? 1.352 3.24 4.605 1 98.94 229 ILE A C 1
ATOM 1697 O O . ILE A 1 229 ? 1.952 2.418 5.301 1 98.94 229 ILE A O 1
ATOM 1701 N N . THR A 1 230 ? 1.94 3.863 3.568 1 98.94 230 THR A N 1
ATOM 1702 C CA . THR A 1 230 ? 3.365 3.734 3.281 1 98.94 230 THR A CA 1
ATOM 1703 C C . THR A 1 230 ? 4.043 5.102 3.279 1 98.94 230 THR A C 1
ATOM 1705 O O . THR A 1 230 ? 3.572 6.031 2.623 1 98.94 230 THR A O 1
ATOM 1708 N N . ASN A 1 231 ? 5.059 5.258 4.043 1 98.88 231 ASN A N 1
ATOM 1709 C CA . ASN A 1 231 ? 5.898 6.453 4.082 1 98.88 231 ASN A CA 1
ATOM 1710 C C . ASN A 1 231 ? 7.348 6.129 3.74 1 98.88 231 ASN A C 1
ATOM 1712 O O . ASN A 1 231 ? 7.988 5.328 4.422 1 98.88 231 ASN A O 1
ATOM 1716 N N . SER A 1 232 ? 7.883 6.785 2.686 1 98.88 232 SER A N 1
ATOM 1717 C CA . SER A 1 232 ? 9.25 6.52 2.256 1 98.88 232 SER A CA 1
ATOM 1718 C C . SER A 1 232 ? 9.977 7.805 1.876 1 98.88 232 SER A C 1
ATOM 1720 O O . SER A 1 232 ? 9.375 8.711 1.293 1 98.88 232 SER A O 1
ATOM 1722 N N . LEU A 1 233 ? 11.234 7.848 2.234 1 98.75 233 LEU A N 1
ATOM 1723 C CA . LEU A 1 233 ? 12.109 8.906 1.739 1 98.75 233 LEU A CA 1
ATOM 1724 C C . LEU A 1 233 ? 13.133 8.344 0.754 1 98.75 233 LEU A C 1
ATOM 1726 O O . LEU A 1 233 ? 14.18 8.945 0.529 1 98.75 233 LEU A O 1
ATOM 1730 N N . LEU A 1 234 ? 12.844 7.148 0.223 1 98.75 234 LEU A N 1
ATOM 1731 C CA . LEU A 1 234 ? 13.828 6.422 -0.576 1 98.75 234 LEU A CA 1
ATOM 1732 C C . LEU A 1 234 ? 13.289 6.141 -1.974 1 98.75 234 LEU A C 1
ATOM 1734 O O . LEU A 1 234 ? 13.773 5.234 -2.66 1 98.75 234 LEU A O 1
ATOM 1738 N N . SER A 1 235 ? 12.281 6.852 -2.43 1 98.75 235 SER A N 1
ATOM 1739 C CA . SER A 1 235 ? 11.57 6.539 -3.67 1 98.75 235 SER A CA 1
ATOM 1740 C C . SER A 1 235 ? 11.945 7.52 -4.777 1 98.75 235 SER A C 1
ATOM 1742 O O . SER A 1 235 ? 11.461 8.656 -4.801 1 98.75 235 SER A O 1
ATOM 1744 N N . PRO A 1 236 ? 12.664 7.066 -5.812 1 98.25 236 PRO A N 1
ATOM 1745 C CA . PRO A 1 236 ? 13.094 7.98 -6.875 1 98.25 236 PRO A CA 1
ATOM 1746 C C . PRO A 1 236 ? 11.922 8.633 -7.598 1 98.25 236 PRO A C 1
ATOM 1748 O O . PRO A 1 236 ? 11.961 9.836 -7.875 1 98.25 236 PRO A O 1
ATOM 1751 N N . ARG A 1 237 ? 10.969 7.871 -8.008 1 98.31 237 ARG A N 1
ATOM 1752 C CA . ARG A 1 237 ? 9.742 8.492 -8.516 1 98.31 237 ARG A CA 1
ATOM 1753 C C . ARG A 1 237 ? 8.836 8.93 -7.367 1 98.31 237 ARG A C 1
ATOM 1755 O O . ARG A 1 237 ? 8.117 8.117 -6.789 1 98.31 237 ARG A O 1
ATOM 1762 N N . GLU A 1 238 ? 8.852 10.219 -7.098 1 98.5 238 GLU A N 1
ATOM 1763 C CA . GLU A 1 238 ? 8.109 10.734 -5.953 1 98.5 238 GLU A CA 1
ATOM 1764 C C . GLU A 1 238 ? 6.621 10.852 -6.266 1 98.5 238 GLU A C 1
ATOM 1766 O O . GLU A 1 238 ? 6.242 11.312 -7.344 1 98.5 238 GLU A O 1
ATOM 1771 N N . THR A 1 239 ? 5.84 10.461 -5.309 1 98.44 239 THR A N 1
ATOM 1772 C CA . THR A 1 239 ? 4.398 10.633 -5.457 1 98.44 239 THR A CA 1
ATOM 1773 C C . THR A 1 239 ? 3.711 10.609 -4.094 1 98.44 239 THR A C 1
ATOM 1775 O O . THR A 1 239 ? 4.246 10.062 -3.129 1 98.44 239 THR A O 1
ATOM 1778 N N . SER A 1 240 ? 2.625 11.312 -3.939 1 98.56 240 SER A N 1
ATOM 1779 C CA . SER A 1 240 ? 1.61 11.164 -2.902 1 98.56 240 SER A CA 1
ATOM 1780 C C . SER A 1 240 ? 0.31 10.617 -3.477 1 98.56 240 SER A C 1
ATOM 1782 O O . SER A 1 240 ? -0.336 11.266 -4.301 1 98.56 240 SER A O 1
ATOM 1784 N N . ASP A 1 241 ? -0.09 9.438 -3.031 1 98.62 241 ASP A N 1
ATOM 1785 C CA . ASP A 1 241 ? -1.254 8.781 -3.611 1 98.62 241 ASP A CA 1
ATOM 1786 C C . ASP A 1 241 ? -2.238 8.344 -2.527 1 98.62 241 ASP A C 1
ATOM 1788 O O . ASP A 1 241 ? -1.847 7.73 -1.536 1 98.62 241 ASP A O 1
ATOM 1792 N N . LEU A 1 242 ? -3.488 8.719 -2.73 1 98.75 242 LEU A N 1
ATOM 1793 C CA . LEU A 1 242 ? -4.586 8.18 -1.935 1 98.75 242 LEU A CA 1
ATOM 1794 C C . LEU A 1 242 ? -5.637 7.523 -2.828 1 98.75 242 LEU A C 1
ATOM 1796 O O . LEU A 1 242 ? -5.965 8.055 -3.893 1 98.75 242 LEU A O 1
ATOM 1800 N N . ARG A 1 243 ? -6.062 6.445 -2.43 1 98.88 243 ARG A N 1
ATOM 1801 C CA . ARG A 1 243 ? -7.148 5.738 -3.1 1 98.88 243 ARG A CA 1
ATOM 1802 C C . ARG A 1 243 ? -8.219 5.309 -2.104 1 98.88 243 ARG A C 1
ATOM 1804 O O . ARG A 1 243 ? -7.898 4.82 -1.015 1 98.88 243 ARG A O 1
ATOM 1811 N N . PHE A 1 244 ? -9.445 5.531 -2.457 1 98.88 244 PHE A N 1
ATOM 1812 C CA . PHE A 1 244 ? -10.594 5.109 -1.668 1 98.88 244 PHE A CA 1
ATOM 1813 C C . PHE A 1 244 ? -11.531 4.242 -2.5 1 98.88 244 PHE A C 1
ATOM 1815 O O . PHE A 1 244 ? -12.125 4.711 -3.477 1 98.88 244 PHE A O 1
ATOM 1822 N N . ASP A 1 245 ? -11.664 3.004 -2.164 1 98.88 245 ASP A N 1
ATOM 1823 C CA . ASP A 1 245 ? -12.68 2.127 -2.738 1 98.88 245 ASP A CA 1
ATOM 1824 C C . ASP A 1 245 ? -13.93 2.096 -1.87 1 98.88 245 ASP A C 1
ATOM 1826 O O . ASP A 1 245 ? -13.883 1.675 -0.712 1 98.88 245 ASP A O 1
ATOM 1830 N N . THR A 1 246 ? -14.977 2.584 -2.412 1 98.62 246 THR A N 1
ATOM 1831 C CA . THR A 1 246 ? -16.281 2.549 -1.756 1 98.62 246 THR A CA 1
ATOM 1832 C C . THR A 1 246 ? -17.219 1.576 -2.467 1 98.62 246 THR A C 1
ATOM 1834 O O . THR A 1 246 ? -16.844 0.988 -3.486 1 98.62 246 THR A O 1
ATOM 1837 N N . GLU A 1 247 ? -18.391 1.358 -1.888 1 97.69 247 GLU A N 1
ATOM 1838 C CA . GLU A 1 247 ? -19.375 0.462 -2.494 1 97.69 247 GLU A CA 1
ATOM 1839 C C . GLU A 1 247 ? -19.812 0.966 -3.867 1 97.69 247 GLU A C 1
ATOM 1841 O O . GLU A 1 247 ? -20.141 0.171 -4.75 1 97.69 247 GLU A O 1
ATOM 1846 N N . ALA A 1 248 ? -19.672 2.309 -4.109 1 98 248 ALA A N 1
ATOM 1847 C CA . ALA A 1 248 ? -20.281 2.855 -5.316 1 98 248 ALA A CA 1
ATOM 1848 C C . ALA A 1 248 ? -19.234 3.348 -6.301 1 98 248 ALA A C 1
ATOM 1850 O O . ALA A 1 248 ? -19.531 3.596 -7.469 1 98 248 ALA A O 1
ATOM 1851 N N . ALA A 1 249 ? -18.016 3.549 -5.855 1 98.56 249 ALA A N 1
ATOM 1852 C CA . ALA A 1 249 ? -17 4.105 -6.742 1 98.56 249 ALA A CA 1
ATOM 1853 C C . ALA A 1 249 ? -15.609 3.965 -6.133 1 98.56 249 ALA A C 1
ATOM 1855 O O . ALA A 1 249 ? -15.469 3.705 -4.938 1 98.56 249 ALA A O 1
ATOM 1856 N N . THR A 1 250 ? -14.602 4.039 -6.961 1 98.75 250 THR A N 1
ATOM 1857 C CA . THR A 1 250 ? -13.227 4.277 -6.555 1 98.75 250 THR A CA 1
ATOM 1858 C C . THR A 1 250 ? -12.828 5.73 -6.801 1 98.75 250 THR A C 1
ATOM 1860 O O . THR A 1 250 ? -13.07 6.27 -7.883 1 98.75 250 THR A O 1
ATOM 1863 N N . ILE A 1 251 ? -12.273 6.363 -5.781 1 98.75 251 ILE A N 1
ATOM 1864 C CA . ILE A 1 251 ? -11.781 7.73 -5.887 1 98.75 251 ILE A CA 1
ATOM 1865 C C . ILE A 1 251 ? -10.273 7.754 -5.637 1 98.75 251 ILE A C 1
ATOM 1867 O O . ILE A 1 251 ? -9.797 7.219 -4.637 1 98.75 251 ILE A O 1
ATOM 1871 N N . GLU A 1 252 ? -9.555 8.375 -6.562 1 98.75 252 GLU A N 1
ATOM 1872 C CA . GLU A 1 252 ? -8.094 8.383 -6.465 1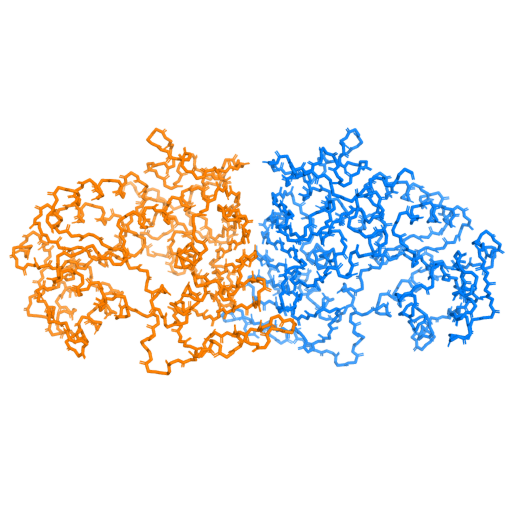 98.75 252 GLU A CA 1
ATOM 1873 C C . GLU A 1 252 ? -7.547 9.805 -6.535 1 98.75 252 GLU A C 1
ATOM 1875 O O . GLU A 1 252 ? -8.047 10.633 -7.297 1 98.75 252 GLU A O 1
ATOM 1880 N N . LEU A 1 253 ? -6.578 10.047 -5.734 1 98.69 253 LEU A N 1
ATOM 1881 C CA . LEU A 1 253 ? -5.816 11.289 -5.73 1 98.69 253 LEU A CA 1
ATOM 1882 C C . LEU A 1 253 ? -4.328 11.016 -5.926 1 98.69 253 LEU A C 1
ATOM 1884 O O . LEU A 1 253 ? -3.738 10.219 -5.203 1 98.69 253 LEU A O 1
ATOM 1888 N N . SER A 1 254 ? -3.711 11.617 -6.977 1 98.62 254 SER A N 1
ATOM 1889 C CA . SER A 1 254 ? -2.275 11.5 -7.211 1 98.62 254 SER A CA 1
ATOM 1890 C C . SER A 1 254 ? -1.64 12.875 -7.41 1 98.62 254 SER A C 1
ATOM 1892 O O . SER A 1 254 ? -2.039 13.625 -8.305 1 98.62 254 SER A O 1
ATOM 1894 N N . HIS A 1 255 ? -0.716 13.148 -6.516 1 98 255 HIS A N 1
ATOM 1895 C CA . HIS A 1 255 ? -0.007 14.422 -6.562 1 98 255 HIS A CA 1
ATOM 1896 C C . HIS A 1 255 ? 1.333 14.336 -5.84 1 98 255 HIS A C 1
ATOM 1898 O O . HIS A 1 255 ? 1.8 13.242 -5.523 1 98 255 HIS A O 1
ATOM 1904 N N . LEU A 1 256 ? 2.01 15.453 -5.633 1 95.69 256 LEU A N 1
ATOM 1905 C CA . LEU A 1 256 ? 3.275 15.406 -4.91 1 95.69 256 LEU A CA 1
ATOM 1906 C C . LEU A 1 256 ? 3.227 16.297 -3.672 1 95.69 256 LEU A C 1
ATOM 1908 O O . LEU A 1 256 ? 3.262 15.797 -2.543 1 95.69 256 LEU A O 1
ATOM 1912 N N . TYR A 1 257 ? 2.955 17.641 -3.701 1 89.69 257 TYR A N 1
ATOM 1913 C CA . TYR A 1 257 ? 3.006 18.531 -2.557 1 89.69 257 TYR A CA 1
ATOM 1914 C C . TYR A 1 257 ? 1.676 19.25 -2.369 1 89.69 257 TYR A C 1
ATOM 1916 O O . TYR A 1 257 ? 1.495 20 -1.4 1 89.69 257 TYR A O 1
ATOM 1924 N N . GLY A 1 258 ? 0.745 19.078 -3.203 1 93.81 258 GLY A N 1
ATOM 1925 C CA . GLY A 1 258 ? -0.566 19.703 -3.273 1 93.81 258 GLY A CA 1
ATOM 1926 C C . GLY A 1 258 ? -1.338 19.328 -4.527 1 93.81 258 GLY A C 1
ATOM 1927 O O . GLY A 1 258 ? -0.756 18.859 -5.5 1 93.81 258 GLY A O 1
ATOM 1928 N N . TYR A 1 259 ? -2.65 19.562 -4.422 1 97.06 259 TYR A N 1
ATOM 1929 C CA . TYR A 1 259 ? -3.439 19.062 -5.543 1 97.06 259 TYR A CA 1
ATOM 1930 C C . TYR A 1 259 ? -4.492 20.078 -5.961 1 97.06 259 TYR A C 1
ATOM 1932 O O . TYR A 1 259 ? -4.812 21 -5.203 1 97.06 259 TYR A O 1
ATOM 1940 N N . THR A 1 260 ? -4.898 19.969 -7.176 1 96.69 260 THR A N 1
ATOM 1941 C CA . THR A 1 260 ? -6.105 20.562 -7.742 1 96.69 260 THR A CA 1
ATOM 1942 C C . THR A 1 260 ? -7.094 19.484 -8.164 1 96.69 260 THR A C 1
ATOM 1944 O O . THR A 1 260 ? -6.832 18.281 -7.977 1 96.69 260 THR A O 1
ATOM 1947 N N . ASP A 1 261 ? -8.172 19.906 -8.68 1 96.12 261 ASP A N 1
ATOM 1948 C CA . ASP A 1 261 ? -9.188 18.938 -9.086 1 96.12 261 ASP A CA 1
ATOM 1949 C C . ASP A 1 261 ? -8.672 18.062 -10.227 1 96.12 261 ASP A C 1
ATOM 1951 O O . ASP A 1 261 ? -9.156 16.938 -10.422 1 96.12 261 ASP A O 1
ATOM 1955 N N . ALA A 1 262 ? -7.742 18.625 -10.977 1 95.69 262 ALA A N 1
ATOM 1956 C CA . ALA A 1 262 ? -7.195 17.859 -12.102 1 95.69 262 ALA A CA 1
ATOM 1957 C C . ALA A 1 262 ? -6.434 16.625 -11.609 1 95.69 262 ALA A C 1
ATOM 1959 O O . ALA A 1 262 ? -6.133 15.727 -12.391 1 95.69 262 ALA A O 1
ATOM 1960 N N . ASP A 1 263 ? -6.152 16.516 -10.336 1 97.44 263 ASP A N 1
ATOM 1961 C CA . ASP A 1 263 ? -5.328 15.445 -9.773 1 97.44 263 ASP A CA 1
ATOM 1962 C C . ASP A 1 263 ? -6.188 14.297 -9.266 1 97.44 263 ASP A C 1
ATOM 1964 O O . ASP A 1 263 ? -5.668 13.297 -8.758 1 97.44 263 ASP A O 1
ATOM 1968 N N . TRP A 1 264 ? -7.5 14.414 -9.391 1 97.38 264 TRP A N 1
ATOM 1969 C CA . TRP A 1 264 ? -8.438 13.406 -8.906 1 97.38 264 TRP A CA 1
ATOM 1970 C C . TRP A 1 264 ? -8.984 12.57 -10.062 1 97.38 264 TRP A C 1
ATOM 1972 O O . TRP A 1 264 ? -9.188 13.086 -11.164 1 97.38 264 TRP A O 1
ATOM 1982 N N . THR A 1 265 ? -9.18 11.289 -9.859 1 97.94 265 THR A N 1
ATOM 1983 C CA . THR A 1 265 ? -9.883 10.398 -10.781 1 97.94 265 THR A CA 1
ATOM 1984 C C . THR A 1 265 ? -11.055 9.711 -10.07 1 97.94 265 THR A C 1
ATOM 1986 O O . THR A 1 265 ? -10.922 9.266 -8.93 1 97.94 265 THR A O 1
ATOM 1989 N N . PHE A 1 266 ? -12.195 9.742 -10.672 1 97.94 266 PHE A N 1
ATOM 1990 C CA . PHE A 1 266 ? -13.414 9.133 -10.164 1 97.94 266 PHE A CA 1
ATOM 1991 C C . PHE A 1 266 ? -13.883 8.008 -11.094 1 97.94 266 PHE A C 1
ATOM 1993 O O . PHE A 1 266 ? -14.125 8.242 -12.281 1 97.94 266 PHE A O 1
ATOM 2000 N N . THR A 1 267 ? -13.992 6.746 -10.57 1 98.31 267 THR A N 1
ATOM 2001 C CA . THR A 1 267 ? -14.445 5.598 -11.344 1 98.31 267 THR A CA 1
ATOM 2002 C C . THR A 1 267 ? -15.664 4.953 -10.695 1 98.31 267 THR A C 1
ATOM 2004 O O . THR A 1 267 ? -15.547 4.262 -9.68 1 98.31 267 THR A O 1
ATOM 2007 N N . PRO A 1 268 ? -16.781 5.137 -11.234 1 97.75 268 PRO A N 1
ATOM 2008 C CA . PRO A 1 268 ? -17.984 4.516 -10.656 1 97.75 268 PRO A CA 1
ATOM 2009 C C . PRO A 1 268 ? -17.969 2.992 -10.773 1 97.75 268 PRO A C 1
ATOM 2011 O O . PRO A 1 268 ? -17.359 2.445 -11.703 1 97.75 268 PRO A O 1
ATOM 2014 N N . ALA A 1 269 ? -18.562 2.285 -9.75 1 96.19 269 ALA A N 1
ATOM 2015 C CA . ALA A 1 269 ? -18.797 0.847 -9.883 1 96.19 269 ALA A CA 1
ATOM 2016 C C . ALA A 1 269 ? -19.672 0.535 -11.086 1 96.19 269 ALA A C 1
ATOM 2018 O O . ALA A 1 269 ? -20.375 1.416 -11.594 1 96.19 269 ALA A O 1
ATOM 2019 N N . ALA A 1 270 ? -19.594 -0.843 -11.359 1 88.81 270 ALA A N 1
ATOM 2020 C CA . ALA A 1 270 ? -20.438 -1.255 -12.477 1 88.81 270 ALA A CA 1
ATOM 2021 C C . ALA A 1 270 ? -21.906 -0.956 -12.203 1 88.81 270 ALA A C 1
ATOM 2023 O O . ALA A 1 270 ? -22.406 -1.233 -11.109 1 88.81 270 ALA A O 1
ATOM 2024 N N . ASP A 1 271 ? -22.609 -0.207 -12.961 1 87.12 271 ASP A N 1
ATOM 2025 C CA . ASP A 1 271 ? -24.031 0.088 -12.938 1 87.12 271 ASP A CA 1
ATOM 2026 C C . ASP A 1 271 ? -24.328 1.31 -12.07 1 87.12 271 ASP A C 1
ATOM 2028 O O . ASP A 1 271 ? -25.469 1.506 -11.633 1 87.12 271 ASP A O 1
ATOM 2032 N N . ARG A 1 272 ? -23.281 1.948 -11.531 1 93.38 272 ARG A N 1
ATOM 2033 C CA . ARG A 1 272 ? -23.5 3.125 -10.695 1 93.38 272 ARG A CA 1
ATOM 2034 C C . ARG A 1 272 ? -23.125 4.402 -11.445 1 93.38 272 ARG A C 1
ATOM 2036 O O . ARG A 1 272 ? -22.516 5.309 -10.875 1 93.38 272 ARG A O 1
ATOM 2043 N N . ASP A 1 273 ? -23.484 4.488 -12.625 1 89.94 273 ASP A N 1
ATOM 2044 C CA . ASP A 1 273 ? -23.266 5.688 -13.43 1 89.94 273 ASP A CA 1
ATOM 2045 C C . ASP A 1 273 ? -23.938 6.902 -12.805 1 89.94 273 ASP A C 1
ATOM 2047 O O . ASP A 1 273 ? -23.547 8.039 -13.062 1 89.94 273 ASP A O 1
ATOM 2051 N N . ASP A 1 274 ? -24.875 6.656 -12 1 91.69 274 ASP A N 1
ATOM 2052 C CA . ASP A 1 274 ? -25.609 7.719 -11.312 1 91.69 274 ASP A CA 1
ATOM 2053 C C . ASP A 1 274 ? -24.688 8.516 -10.398 1 91.69 274 ASP A C 1
ATOM 2055 O O . ASP A 1 274 ? -24.859 9.734 -10.25 1 91.69 274 ASP A O 1
ATOM 2059 N N . VAL A 1 275 ? -23.672 7.922 -9.891 1 93.94 275 VAL A N 1
ATOM 2060 C CA . VAL A 1 275 ? -22.828 8.625 -8.922 1 93.94 275 VAL A CA 1
ATOM 2061 C C . VAL A 1 275 ? -21.75 9.414 -9.656 1 93.94 275 VAL A C 1
ATOM 2063 O O . VAL A 1 275 ? -21.156 10.328 -9.094 1 93.94 275 VAL A O 1
ATOM 2066 N N . ALA A 1 276 ? -21.5 9.062 -10.875 1 90.81 276 ALA A N 1
ATOM 2067 C CA . ALA A 1 276 ? -20.484 9.773 -11.656 1 90.81 276 ALA A CA 1
ATOM 2068 C C . ALA A 1 276 ? -20.844 11.25 -11.805 1 90.81 276 ALA A C 1
ATOM 2070 O O . ALA A 1 276 ? -19.969 12.117 -11.805 1 90.81 276 ALA A O 1
ATOM 2071 N N . GLN A 1 277 ? -22.078 11.5 -11.875 1 92.31 277 GLN A N 1
ATOM 2072 C CA . GLN A 1 277 ? -22.562 12.859 -12.086 1 92.31 277 GLN A CA 1
ATOM 2073 C C . GLN A 1 277 ? -22.391 13.711 -10.836 1 92.31 277 GLN A C 1
ATOM 2075 O O . GLN A 1 277 ? -22.422 14.938 -10.898 1 92.31 277 GLN A O 1
ATOM 2080 N N . LEU A 1 278 ? -22.188 13.008 -9.75 1 95.31 278 LEU A N 1
ATOM 2081 C CA . LEU A 1 278 ? -22.062 13.719 -8.477 1 95.31 278 LEU A CA 1
ATOM 2082 C C . LEU A 1 278 ? -20.656 14.273 -8.297 1 95.31 278 LEU A C 1
ATOM 2084 O O . LEU A 1 278 ? -20.438 15.164 -7.473 1 95.31 278 LEU A O 1
ATOM 2088 N N . TRP A 1 279 ? -19.703 13.734 -9.023 1 95.5 279 TRP A N 1
ATOM 2089 C CA . TRP A 1 279 ? -18.328 14.203 -8.953 1 95.5 279 TRP A CA 1
ATOM 2090 C C . TRP A 1 279 ? -18.062 15.312 -9.961 1 95.5 279 TRP A C 1
ATOM 2092 O O . TRP A 1 279 ? -17.766 15.047 -11.125 1 95.5 279 TRP A O 1
ATOM 2102 N N . GLN A 1 280 ? -18.141 16.547 -9.547 1 93.31 280 GLN A N 1
ATOM 2103 C CA . GLN A 1 280 ? -18.016 17.703 -10.43 1 93.31 280 GLN A CA 1
ATOM 2104 C C . GLN A 1 280 ? -16.828 18.562 -10.039 1 93.31 280 GLN A C 1
ATOM 2106 O O . GLN A 1 280 ? -16.734 19.047 -8.898 1 93.31 280 GLN A O 1
ATOM 2111 N N . PRO A 1 281 ? -15.977 18.688 -10.969 1 91.5 281 PRO A N 1
ATOM 2112 C CA . PRO A 1 281 ? -14.867 19.594 -10.672 1 91.5 281 PRO A CA 1
ATOM 2113 C C . PRO A 1 281 ? -15.312 21.047 -10.523 1 91.5 281 PRO A C 1
ATOM 2115 O O . PRO A 1 281 ? -16.391 21.406 -11.016 1 91.5 281 PRO A O 1
ATOM 2118 N N . ASP A 1 282 ? -14.562 21.766 -9.758 1 92.62 282 ASP A N 1
ATOM 2119 C CA . ASP A 1 282 ? -14.695 23.219 -9.641 1 92.62 282 ASP A CA 1
ATOM 2120 C C . ASP A 1 282 ? -13.398 23.922 -10.016 1 92.62 282 ASP A C 1
ATOM 2122 O O . ASP A 1 282 ? -12.516 24.109 -9.18 1 92.62 282 ASP A O 1
ATOM 2126 N N . PRO A 1 283 ? -13.336 24.328 -11.172 1 85.75 283 PRO A N 1
ATOM 2127 C CA . PRO A 1 283 ? -12.086 24.922 -11.648 1 85.75 283 PRO A CA 1
ATOM 2128 C C . PRO A 1 283 ? -11.703 26.188 -10.883 1 85.75 283 PRO A C 1
ATOM 2130 O O . PRO A 1 283 ? -10.547 26.625 -10.914 1 85.75 283 PRO A O 1
ATOM 2133 N 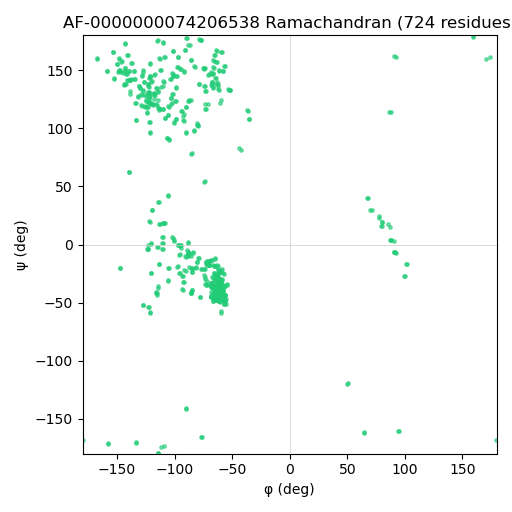N . GLU A 1 284 ? -12.633 26.781 -10.203 1 89.75 284 GLU A N 1
ATOM 2134 C CA . GLU A 1 284 ? -12.359 28.031 -9.484 1 89.75 284 GLU A CA 1
ATOM 2135 C C . GLU A 1 284 ? -12.008 27.75 -8.023 1 89.75 284 GLU A C 1
ATOM 2137 O O . GLU A 1 284 ? -11.688 28.688 -7.273 1 89.75 284 GLU A O 1
ATOM 2142 N N . ALA A 1 285 ? -12.047 26.531 -7.73 1 92 285 ALA A N 1
ATOM 2143 C CA . ALA A 1 285 ? -11.758 26.188 -6.34 1 92 285 ALA A CA 1
ATOM 2144 C C . ALA A 1 285 ? -10.297 26.453 -6 1 92 285 ALA A C 1
ATOM 2146 O O . ALA A 1 285 ? -9.414 26.266 -6.84 1 92 285 ALA A O 1
ATOM 2147 N N . LEU A 1 286 ? -10.055 26.844 -4.789 1 92.88 286 LEU A N 1
ATOM 2148 C CA . LEU A 1 286 ? -8.688 26.984 -4.305 1 92.88 286 LEU A CA 1
ATOM 2149 C C . LEU A 1 286 ? -7.973 25.641 -4.305 1 92.88 286 LEU A C 1
ATOM 2151 O O . LEU A 1 286 ? -8.57 24.609 -3.961 1 92.88 286 LEU A O 1
ATOM 2155 N N . PRO A 1 287 ? -6.711 25.656 -4.707 1 93.94 287 PRO A N 1
ATOM 2156 C CA . PRO A 1 287 ? -5.914 24.438 -4.535 1 93.94 287 PRO A CA 1
ATOM 2157 C C . PRO A 1 287 ? -5.723 24.062 -3.064 1 93.94 287 PRO A C 1
ATOM 2159 O O . PRO A 1 287 ? -5.992 24.875 -2.178 1 93.94 287 PRO A O 1
ATOM 2162 N N . SER A 1 288 ? -5.242 22.828 -2.869 1 95.44 288 SER A N 1
ATOM 2163 C CA . SER A 1 288 ? -5.074 22.328 -1.51 1 95.44 288 SER A CA 1
ATOM 2164 C C . SER A 1 288 ? -3.869 22.953 -0.827 1 95.44 288 SER A C 1
ATOM 2166 O O . SER A 1 288 ? -3.025 22.266 -0.265 1 95.44 288 SER A O 1
ATOM 2168 N N . GLY A 1 289 ? -3.799 24.266 -0.801 1 95.31 289 GLY A N 1
ATOM 2169 C CA . GLY A 1 289 ? -2.723 25.016 -0.168 1 95.31 289 GLY A CA 1
ATOM 2170 C C . GLY A 1 289 ? -3.16 25.734 1.088 1 95.31 289 GLY A C 1
ATOM 2171 O O . GLY A 1 289 ? -4.277 25.547 1.57 1 95.31 289 GLY A O 1
ATOM 2172 N N . HIS A 1 290 ? -2.295 26.531 1.641 1 97.75 290 HIS A N 1
ATOM 2173 C CA . HIS A 1 290 ? -2.508 27.203 2.916 1 97.75 290 HIS A CA 1
ATOM 2174 C C . HIS A 1 290 ? -3.756 28.078 2.877 1 97.75 290 HIS A C 1
ATOM 2176 O O . HIS A 1 290 ? -4.535 28.094 3.832 1 97.75 290 HIS A O 1
ATOM 2182 N N . LEU A 1 291 ? -3.957 28.766 1.758 1 97.88 291 LEU A N 1
ATOM 2183 C CA . LEU A 1 291 ? -5.074 29.688 1.672 1 97.88 291 LEU A CA 1
ATOM 2184 C C . LEU A 1 291 ? -6.406 28.969 1.849 1 97.88 291 LEU A C 1
ATOM 2186 O O . LEU A 1 291 ? -7.305 29.469 2.523 1 97.88 291 LEU A O 1
ATOM 2190 N N . ALA A 1 292 ? -6.48 27.797 1.285 1 97.75 292 ALA A N 1
ATOM 2191 C CA . ALA A 1 292 ? -7.719 27.031 1.36 1 97.75 292 ALA A CA 1
ATOM 2192 C C . ALA A 1 292 ? -8.094 26.719 2.811 1 97.75 292 ALA A C 1
ATOM 2194 O O . ALA A 1 292 ? -9.273 26.688 3.16 1 97.75 292 ALA A O 1
ATOM 2195 N N . GLN A 1 293 ? -7.191 26.516 3.639 1 98.38 293 GLN A N 1
ATOM 2196 C CA . GLN A 1 293 ? -7.461 26.25 5.051 1 98.38 293 GLN A CA 1
ATOM 2197 C C . GLN A 1 293 ? -7.613 27.562 5.824 1 98.38 293 GLN A C 1
ATOM 2199 O O . GLN A 1 293 ? -8.445 27.656 6.727 1 98.38 293 GLN A O 1
ATOM 2204 N N . LEU A 1 294 ? -6.801 28.578 5.504 1 98.62 294 LEU A N 1
ATOM 2205 C CA . LEU A 1 294 ? -6.754 29.797 6.309 1 98.62 294 LEU A CA 1
ATOM 2206 C C . LEU A 1 294 ? -8.062 30.562 6.195 1 98.62 294 LEU A C 1
ATOM 2208 O O . LEU A 1 294 ? -8.516 31.172 7.168 1 98.62 294 LEU A O 1
ATOM 2212 N N . VAL A 1 295 ? -8.742 30.547 5.07 1 98.38 295 VAL A N 1
ATOM 2213 C CA . VAL A 1 295 ? -9.977 31.312 4.887 1 98.38 295 VAL A CA 1
ATOM 2214 C C . VAL A 1 295 ? -11.016 30.859 5.91 1 98.38 295 VAL A C 1
ATOM 2216 O O . VAL A 1 295 ? -11.461 31.656 6.742 1 98.38 295 VAL A O 1
ATOM 2219 N N . PRO A 1 296 ? -11.32 29.562 5.883 1 98.31 296 PRO A N 1
ATOM 2220 C CA . PRO A 1 296 ? -12.312 29.172 6.887 1 98.31 296 PRO A CA 1
ATOM 2221 C C . PRO A 1 296 ? -11.781 29.281 8.312 1 98.31 296 PRO A C 1
ATOM 2223 O O . PRO A 1 296 ? -12.555 29.516 9.25 1 98.31 296 PRO A O 1
ATOM 2226 N N . THR A 1 297 ? -10.516 29.141 8.555 1 98.75 297 THR A N 1
ATOM 2227 C CA . THR A 1 297 ? -9.922 29.25 9.883 1 98.75 297 THR A CA 1
ATOM 2228 C C . THR A 1 297 ? -10.078 30.672 10.422 1 98.75 297 THR A C 1
ATOM 2230 O O . THR A 1 297 ? -10.539 30.859 11.547 1 98.75 297 THR A O 1
ATOM 2233 N N . TYR A 1 298 ? -9.789 31.688 9.633 1 98.69 298 TYR A N 1
ATOM 2234 C CA . TYR A 1 298 ? -9.844 33.094 10.07 1 98.69 298 TYR A CA 1
ATOM 2235 C C . TYR A 1 298 ? -11.289 33.531 10.25 1 98.69 298 TYR A C 1
ATOM 2237 O O . TYR A 1 298 ? -11.578 34.344 11.125 1 98.69 298 TYR A O 1
ATOM 2245 N N . ARG A 1 299 ? -12.148 33 9.398 1 98.5 299 ARG A N 1
ATOM 2246 C CA . ARG A 1 299 ? -13.562 33.281 9.609 1 98.5 299 ARG A CA 1
ATOM 2247 C C . ARG A 1 299 ? -14.031 32.781 10.969 1 98.5 299 ARG A C 1
ATOM 2249 O O . ARG A 1 299 ? -14.781 33.469 11.672 1 98.5 299 ARG A O 1
ATOM 2256 N N . ALA A 1 300 ? -13.594 31.609 11.32 1 98.44 300 ALA A N 1
ATOM 2257 C CA . ALA A 1 300 ? -13.93 31.062 12.625 1 98.44 300 ALA A CA 1
ATOM 2258 C C . ALA A 1 300 ? -13.344 31.906 13.75 1 98.44 300 ALA A C 1
ATOM 2260 O O . ALA A 1 300 ? -14.039 32.219 14.727 1 98.44 300 ALA A O 1
ATOM 2261 N N . PHE A 1 301 ? -12.07 32.312 13.602 1 98.19 301 PHE A N 1
ATOM 2262 C CA . PHE A 1 301 ? -11.438 33.188 14.594 1 98.19 301 PHE A CA 1
ATOM 2263 C C . PHE A 1 301 ? -12.25 34.469 14.797 1 98.19 301 PHE A C 1
ATOM 2265 O O . PHE A 1 301 ? -12.531 34.844 15.93 1 98.19 301 PHE A O 1
ATOM 2272 N N . ALA A 1 302 ? -12.625 35.062 13.727 1 96.75 302 ALA A N 1
ATOM 2273 C CA . ALA A 1 302 ? -13.359 36.312 13.773 1 96.75 302 ALA A CA 1
ATOM 2274 C C . ALA A 1 302 ? -14.719 36.156 14.453 1 96.75 302 ALA A C 1
ATOM 2276 O O . ALA A 1 302 ? -15.195 37.062 15.141 1 96.75 302 ALA A O 1
ATOM 2277 N N . ALA A 1 303 ? -15.266 35 14.281 1 96.81 303 ALA A N 1
ATOM 2278 C CA . ALA A 1 303 ? -16.609 34.719 14.812 1 96.81 303 ALA A CA 1
ATOM 2279 C C . ALA A 1 303 ? -16.531 34.188 16.234 1 96.81 303 ALA A C 1
ATOM 2281 O O . ALA A 1 303 ? -17.562 33.969 16.891 1 96.81 303 ALA A O 1
ATOM 2282 N N . GLY A 1 304 ? -15.344 33.969 16.719 1 96.12 304 GLY A N 1
ATOM 2283 C CA . GLY A 1 304 ? -15.18 33.375 18.047 1 96.12 304 GLY A CA 1
ATOM 2284 C C . GLY A 1 304 ? -15.594 31.922 18.125 1 96.12 304 GLY A C 1
ATOM 2285 O O . GLY A 1 304 ? -16.125 31.484 19.141 1 96.12 304 GLY A O 1
ATOM 2286 N N . GLU A 1 305 ? -15.445 31.219 17 1 97.38 305 GLU A N 1
ATOM 2287 C CA . GLU A 1 305 ? -15.797 29.812 16.906 1 97.38 305 GLU A CA 1
ATOM 2288 C C . GLU A 1 305 ? -14.547 28.938 16.797 1 97.38 305 GLU A C 1
ATOM 2290 O O . GLU A 1 305 ? -13.445 29.438 16.562 1 97.38 305 GLU A O 1
ATOM 2295 N N . ALA A 1 306 ? -14.742 27.672 17.094 1 97.81 306 ALA A N 1
ATOM 2296 C CA . ALA A 1 306 ? -13.648 26.734 16.906 1 97.81 306 ALA A CA 1
ATOM 2297 C C . ALA A 1 306 ? -13.234 26.656 15.438 1 97.81 306 ALA A C 1
ATOM 2299 O O . ALA A 1 306 ? -14.086 26.656 14.547 1 97.81 306 ALA A O 1
ATOM 2300 N N . PRO A 1 307 ? -11.938 26.625 15.195 1 98.56 307 PRO A N 1
ATOM 2301 C CA . PRO A 1 307 ? -11.523 26.438 13.805 1 98.56 307 PRO A CA 1
ATOM 2302 C C . PRO A 1 307 ? -11.914 25.062 13.266 1 98.56 307 PRO A C 1
ATOM 2304 O O . PRO A 1 307 ? -12.234 24.156 14.039 1 98.56 307 PRO A O 1
ATOM 2307 N N . PRO A 1 308 ? -11.883 24.938 11.891 1 98.19 308 PRO A N 1
ATOM 2308 C CA . PRO A 1 308 ? -12.305 23.672 11.273 1 98.19 308 PRO A CA 1
ATOM 2309 C C . PRO A 1 308 ? -11.422 22.5 11.688 1 98.19 308 PRO A C 1
ATOM 2311 O O . PRO A 1 308 ? -11.875 21.344 11.664 1 98.19 308 PRO A O 1
ATOM 2314 N N . VAL A 1 309 ? -10.188 22.734 11.977 1 98.56 309 VAL A N 1
ATOM 2315 C CA . VAL A 1 309 ? -9.273 21.734 12.523 1 98.56 309 VAL A CA 1
ATOM 2316 C C . VAL A 1 309 ? -8.992 22.047 13.992 1 98.56 309 VAL A C 1
ATOM 2318 O O . VAL A 1 309 ? -8.258 22.984 14.305 1 98.56 309 VAL A O 1
ATOM 2321 N N . THR A 1 310 ? -9.516 21.25 14.828 1 98.56 310 THR A N 1
ATOM 2322 C CA . THR A 1 310 ? -9.43 21.5 16.266 1 98.56 310 THR A CA 1
ATOM 2323 C C . THR A 1 310 ? -8.203 20.828 16.859 1 98.56 310 THR A C 1
ATOM 2325 O O . THR A 1 310 ? -7.547 20.016 16.203 1 98.56 310 THR A O 1
ATOM 2328 N N . VAL A 1 311 ? -7.914 21.203 18.062 1 98.62 311 VAL A N 1
ATOM 2329 C CA . VAL A 1 311 ? -6.809 20.562 18.766 1 98.62 311 VAL A CA 1
ATOM 2330 C C . VAL A 1 311 ? -7.082 19.078 18.922 1 98.62 311 VAL A C 1
ATOM 2332 O O . VAL A 1 311 ? -6.156 18.266 18.891 1 98.62 311 VAL A O 1
ATOM 2335 N N . ALA A 1 312 ? -8.344 18.688 19.047 1 97.88 312 ALA A N 1
ATOM 2336 C CA . ALA A 1 312 ? -8.711 17.281 19.125 1 97.88 312 ALA A CA 1
ATOM 2337 C C . ALA A 1 312 ? -8.406 16.547 17.828 1 97.88 312 ALA A C 1
ATOM 2339 O O . ALA A 1 312 ? -7.949 15.406 17.844 1 97.88 312 ALA A O 1
ATOM 2340 N N . ASP A 1 313 ? -8.711 17.203 16.688 1 97.69 313 ASP A N 1
ATOM 2341 C CA . ASP A 1 313 ? -8.367 16.641 15.383 1 97.69 313 ASP A CA 1
ATOM 2342 C C . ASP A 1 313 ? -6.859 16.391 15.281 1 97.69 313 ASP A C 1
ATOM 2344 O O . ASP A 1 313 ? -6.434 15.312 14.844 1 97.69 313 ASP A O 1
ATOM 2348 N N . THR A 1 314 ? -6.125 17.422 15.672 1 98.31 314 THR A N 1
ATOM 2349 C CA . THR A 1 314 ? -4.668 17.344 15.625 1 98.31 314 THR A CA 1
ATOM 2350 C C . THR A 1 314 ? -4.16 16.203 16.5 1 98.31 314 THR A C 1
ATOM 2352 O O . THR A 1 314 ? -3.303 15.422 16.078 1 98.31 314 THR A O 1
ATOM 2355 N N . ARG A 1 315 ? -4.688 16.094 17.688 1 98.31 315 ARG A N 1
ATOM 2356 C CA . ARG A 1 315 ? -4.277 15.031 18.609 1 98.31 315 ARG A CA 1
ATOM 2357 C C . ARG A 1 315 ? -4.551 13.656 18.016 1 98.31 315 ARG A C 1
ATOM 2359 O O . ARG A 1 315 ? -3.756 12.727 18.188 1 98.31 315 ARG A O 1
ATOM 2366 N N . GLY A 1 316 ? -5.723 13.508 17.375 1 98.06 316 GLY A N 1
ATOM 2367 C CA . GLY A 1 316 ? -6.07 12.242 16.75 1 98.06 316 GLY A CA 1
ATOM 2368 C C . GLY A 1 316 ? -5.055 11.797 15.711 1 98.06 316 GLY A C 1
ATOM 2369 O O . GLY A 1 316 ? -4.688 10.617 15.664 1 98.06 316 GLY A O 1
ATOM 2370 N N . THR A 1 317 ? -4.609 12.719 14.883 1 98.19 317 THR A N 1
ATOM 2371 C CA . THR A 1 317 ? -3.598 12.406 13.875 1 98.19 317 THR A CA 1
ATOM 2372 C C . THR A 1 317 ? -2.285 12 14.547 1 98.19 317 THR A C 1
ATOM 2374 O O . THR A 1 317 ? -1.664 11.008 14.156 1 98.19 317 THR A O 1
ATOM 2377 N N . LEU A 1 318 ? -1.879 12.711 15.578 1 98.56 318 LEU A N 1
ATOM 2378 C CA . LEU A 1 318 ? -0.643 12.414 16.297 1 98.56 318 LEU A CA 1
ATOM 2379 C C . LEU A 1 318 ? -0.743 11.07 17.016 1 98.56 318 LEU A C 1
ATOM 2381 O O . LEU A 1 318 ? 0.251 10.352 17.125 1 98.56 318 LEU A O 1
ATOM 2385 N N . GLU A 1 319 ? -1.918 10.781 17.484 1 98.81 319 GLU A N 1
ATOM 2386 C CA . GLU A 1 319 ? -2.088 9.5 18.156 1 98.81 319 GLU A CA 1
ATOM 2387 C C . GLU A 1 319 ? -1.833 8.344 17.188 1 98.81 319 GLU A C 1
ATOM 2389 O O . GLU A 1 319 ? -1.249 7.324 17.578 1 98.81 319 GLU A O 1
ATOM 2394 N N . LEU A 1 320 ? -2.303 8.461 15.969 1 98.81 320 LEU A N 1
ATOM 2395 C CA . LEU A 1 320 ? -2.006 7.418 14.992 1 98.81 320 LEU A CA 1
ATOM 2396 C C . LEU A 1 320 ? -0.505 7.324 14.734 1 98.81 320 LEU A C 1
ATOM 2398 O O . LEU A 1 320 ? 0.04 6.227 14.609 1 98.81 320 LEU A O 1
ATOM 2402 N N . VAL A 1 321 ? 0.182 8.461 14.664 1 98.75 321 VAL A N 1
ATOM 2403 C CA . VAL A 1 321 ? 1.633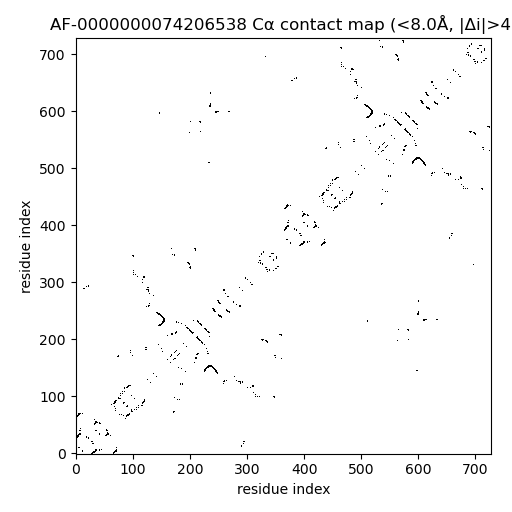 8.453 14.508 1 98.75 321 VAL A CA 1
ATOM 2404 C C . VAL A 1 321 ? 2.271 7.664 15.648 1 98.75 321 VAL A C 1
ATOM 2406 O O . VAL A 1 321 ? 3.07 6.754 15.414 1 98.75 321 VAL A O 1
ATOM 2409 N N . ALA A 1 322 ? 1.877 8.023 16.844 1 98.81 322 ALA A N 1
ATOM 2410 C CA . ALA A 1 322 ? 2.418 7.344 18.031 1 98.81 322 ALA A CA 1
ATOM 2411 C C . ALA A 1 322 ? 2.141 5.844 17.969 1 98.81 322 ALA A C 1
ATOM 2413 O O . ALA A 1 322 ? 3.012 5.031 18.297 1 98.81 322 ALA A O 1
ATOM 2414 N N . ALA A 1 323 ? 0.964 5.531 17.594 1 98.88 323 ALA A N 1
ATOM 2415 C CA . ALA A 1 323 ? 0.562 4.129 17.516 1 98.88 323 ALA A CA 1
ATOM 2416 C C . ALA A 1 323 ? 1.366 3.381 16.453 1 98.88 323 ALA A C 1
ATOM 2418 O O . ALA A 1 323 ? 1.727 2.219 16.641 1 98.88 323 ALA A O 1
ATOM 2419 N N . ILE A 1 324 ? 1.632 4.023 15.336 1 98.81 324 ILE A N 1
ATOM 2420 C CA . ILE A 1 324 ? 2.443 3.43 14.281 1 98.81 324 ILE A CA 1
ATOM 2421 C C . ILE A 1 324 ? 3.846 3.135 14.812 1 98.81 324 ILE A C 1
ATOM 2423 O O . ILE A 1 324 ? 4.359 2.027 14.641 1 98.81 324 ILE A O 1
ATOM 2427 N N . TYR A 1 325 ? 4.453 4.09 15.461 1 98.75 325 TYR A N 1
ATOM 2428 C CA . TYR A 1 325 ? 5.785 3.883 16.016 1 98.75 325 TYR A CA 1
ATOM 2429 C C . TYR A 1 325 ? 5.766 2.799 17.094 1 98.75 325 TYR A C 1
ATOM 2431 O O . TYR A 1 325 ? 6.637 1.925 17.109 1 98.75 325 TYR A O 1
ATOM 2439 N N . ARG A 1 326 ? 4.777 2.887 17.969 1 98.69 326 ARG A N 1
ATOM 2440 C CA . ARG A 1 326 ? 4.691 1.887 19.031 1 98.69 326 ARG A CA 1
ATOM 2441 C C . ARG A 1 326 ? 4.57 0.482 18.453 1 98.69 326 ARG A C 1
ATOM 2443 O O . ARG A 1 326 ? 5.27 -0.436 18.891 1 98.69 326 ARG A O 1
ATOM 2450 N N . SER A 1 327 ? 3.699 0.344 17.516 1 98.5 327 SER A N 1
ATOM 2451 C CA . SER A 1 327 ? 3.521 -0.96 16.875 1 98.5 327 SER A CA 1
ATOM 2452 C C . SER A 1 327 ? 4.805 -1.423 16.203 1 98.5 327 SER A C 1
ATOM 2454 O O . SER A 1 327 ? 5.219 -2.572 16.359 1 98.5 327 SER A O 1
ATOM 2456 N N . ALA A 1 328 ? 5.406 -0.559 15.453 1 98.25 328 ALA A N 1
ATOM 2457 C CA . ALA A 1 328 ? 6.613 -0.893 14.703 1 98.25 328 ALA A CA 1
ATOM 2458 C C . ALA A 1 328 ? 7.742 -1.326 15.633 1 98.25 328 ALA A C 1
ATOM 2460 O O . ALA A 1 328 ? 8.516 -2.227 15.305 1 98.25 328 ALA A O 1
ATOM 2461 N N . PHE A 1 329 ? 7.891 -0.71 16.781 1 97.94 329 PHE A N 1
ATOM 2462 C CA . PHE A 1 329 ? 9.047 -0.921 17.656 1 97.94 329 PHE A CA 1
ATOM 2463 C C . PHE A 1 329 ? 8.781 -2.043 18.641 1 97.94 329 PHE A C 1
ATOM 2465 O O . PHE A 1 329 ? 9.719 -2.658 19.156 1 97.94 329 PHE A O 1
ATOM 2472 N N . THR A 1 330 ? 7.484 -2.318 18.906 1 96.31 330 THR A N 1
ATOM 2473 C CA . THR A 1 330 ? 7.188 -3.346 19.891 1 96.31 330 THR A CA 1
ATOM 2474 C C . THR A 1 330 ? 6.711 -4.629 19.219 1 96.31 330 THR A C 1
ATOM 2476 O O . THR A 1 330 ? 6.68 -5.691 19.844 1 96.31 330 THR A O 1
ATOM 2479 N N . GLY A 1 331 ? 6.246 -4.539 17.969 1 94.62 331 GLY A N 1
ATOM 2480 C CA . GLY A 1 331 ? 5.73 -5.699 17.266 1 94.62 331 GLY A CA 1
ATOM 2481 C C . GLY A 1 331 ? 4.309 -6.055 17.656 1 94.62 331 GLY A C 1
ATOM 2482 O O . GLY A 1 331 ? 3.836 -7.156 17.359 1 94.62 331 GLY A O 1
ATOM 2483 N N . SER A 1 332 ? 3.639 -5.164 18.281 1 95.75 332 SER A N 1
ATOM 2484 C CA . SER A 1 332 ? 2.297 -5.445 18.781 1 95.75 332 SER A CA 1
ATOM 2485 C C . SER A 1 332 ? 1.246 -4.629 18.031 1 95.75 332 SER A C 1
ATOM 2487 O O . SER A 1 332 ? 1.526 -3.521 17.578 1 95.75 332 SER A O 1
ATOM 2489 N N . VAL A 1 333 ? 0.08 -5.223 17.953 1 97.56 333 VAL A N 1
ATOM 2490 C CA . VAL A 1 333 ? -1.07 -4.445 17.5 1 97.56 333 VAL A CA 1
ATOM 2491 C C . VAL A 1 333 ? -1.402 -3.369 18.547 1 97.56 333 VAL A C 1
ATOM 2493 O O . VAL A 1 333 ? -1.37 -3.627 19.75 1 97.56 333 VAL A O 1
ATOM 2496 N N . VAL A 1 334 ? -1.653 -2.162 18.047 1 98.62 334 VAL A N 1
ATOM 2497 C CA . VAL A 1 334 ? -2.018 -1.078 18.953 1 98.62 334 VAL A CA 1
ATOM 2498 C C . VAL A 1 334 ? -3.453 -0.638 18.688 1 98.62 334 VAL A C 1
ATOM 2500 O O . VAL A 1 334 ? -3.836 -0.418 17.531 1 98.62 334 VAL A O 1
ATOM 2503 N N . ARG A 1 335 ? -4.285 -0.517 19.781 1 98.5 335 ARG A N 1
ATOM 2504 C CA . ARG A 1 335 ? -5.664 -0.062 19.656 1 98.5 335 ARG A CA 1
ATOM 2505 C C . ARG A 1 335 ? -5.785 1.422 19.984 1 98.5 335 ARG A C 1
ATOM 2507 O O . ARG A 1 335 ? -5.031 1.943 20.812 1 98.5 335 ARG A O 1
ATOM 2514 N N . ALA A 1 336 ? -6.723 2.107 19.234 1 98.5 336 ALA A N 1
ATOM 2515 C CA . ALA A 1 336 ? -6.98 3.516 19.516 1 98.5 336 ALA A CA 1
ATOM 2516 C C . ALA A 1 336 ? -7.266 3.723 21 1 98.5 336 ALA A C 1
ATOM 2518 O O . ALA A 1 336 ? -8.016 2.955 21.609 1 98.5 336 ALA A O 1
ATOM 2519 N N . GLY A 1 337 ? -6.648 4.684 21.578 1 97.94 337 GLY A N 1
ATOM 2520 C CA . GLY A 1 337 ? -6.895 5.012 22.969 1 97.94 337 GLY A CA 1
ATOM 2521 C C . GLY A 1 337 ? -5.949 4.305 23.922 1 97.94 337 GLY A C 1
ATOM 2522 O O . GLY A 1 337 ? -5.949 4.582 25.125 1 97.94 337 GLY A O 1
ATOM 2523 N N . GLU A 1 338 ? -5.148 3.412 23.422 1 98.19 338 GLU A N 1
ATOM 2524 C CA . GLU A 1 338 ? -4.273 2.609 24.281 1 98.19 338 GLU A CA 1
ATOM 2525 C C . GLU A 1 338 ? -3.098 3.434 24.781 1 98.19 338 GLU A C 1
ATOM 2527 O O . GLU A 1 338 ? -2.516 3.117 25.828 1 98.19 338 GLU A O 1
ATOM 2532 N N . ILE A 1 339 ? -2.699 4.465 24.047 1 98.5 339 ILE A N 1
ATOM 2533 C CA . ILE A 1 339 ? -1.52 5.242 24.422 1 98.5 339 ILE A CA 1
ATOM 2534 C C . ILE A 1 339 ? -1.933 6.434 25.281 1 98.5 339 ILE A C 1
ATOM 2536 O O . ILE A 1 339 ? -2.523 7.395 24.781 1 98.5 339 ILE A O 1
ATOM 2540 N N . GLY A 1 340 ? -1.638 6.336 26.531 1 97.31 340 GLY A N 1
ATOM 2541 C CA . GLY A 1 340 ? -1.929 7.406 27.484 1 97.31 340 GLY A CA 1
ATOM 2542 C C . GLY A 1 340 ? -0.765 7.727 28.391 1 97.31 340 GLY A C 1
ATOM 2543 O O . GLY A 1 340 ? 0.363 7.293 28.156 1 97.31 340 GLY A O 1
ATOM 2544 N N . THR A 1 341 ? -1.079 8.57 29.422 1 96.31 341 THR A N 1
ATOM 2545 C CA . THR A 1 341 ? -0.053 8.953 30.375 1 96.31 341 THR A CA 1
ATOM 2546 C C . THR A 1 341 ? 0.621 7.715 30.969 1 96.31 341 THR A C 1
ATOM 2548 O O . THR A 1 341 ? -0.053 6.754 31.344 1 96.31 341 THR A O 1
ATOM 2551 N N . GLY A 1 342 ? 1.926 7.711 31.031 1 96.5 342 GLY A N 1
ATOM 2552 C CA . GLY A 1 342 ? 2.682 6.574 31.531 1 96.5 342 GLY A CA 1
ATOM 2553 C C . GLY A 1 342 ? 3.248 5.703 30.422 1 96.5 342 GLY A C 1
ATOM 2554 O O . GLY A 1 342 ? 4.223 4.98 30.625 1 96.5 342 GLY A O 1
ATOM 2555 N N . ASP A 1 343 ? 2.602 5.695 29.281 1 97.62 343 ASP A N 1
ATOM 2556 C CA . ASP A 1 343 ? 3.15 4.992 28.125 1 97.62 343 ASP A CA 1
ATOM 2557 C C . ASP A 1 343 ? 4.34 5.75 27.531 1 97.62 343 ASP A C 1
ATOM 2559 O O . ASP A 1 343 ? 4.258 6.957 27.297 1 97.62 343 ASP A O 1
ATOM 2563 N N . PRO A 1 344 ? 5.402 5.062 27.281 1 98 344 PRO A N 1
ATOM 2564 C CA . PRO A 1 344 ? 6.582 5.746 26.766 1 98 344 PRO A CA 1
ATOM 2565 C C . PRO A 1 344 ? 6.297 6.492 25.453 1 98 344 PRO A C 1
ATOM 2567 O O . PRO A 1 344 ? 6.945 7.504 25.172 1 98 344 PRO A O 1
ATOM 2570 N N . PHE A 1 345 ? 5.301 6.09 24.688 1 98.44 345 PHE A N 1
ATOM 2571 C CA . PHE A 1 345 ? 5.008 6.691 23.391 1 98.44 345 PHE A CA 1
ATOM 2572 C C . PHE A 1 345 ? 4.07 7.883 23.547 1 98.44 345 PHE A C 1
ATOM 2574 O O . PHE A 1 345 ? 3.793 8.594 22.578 1 98.44 345 PHE A O 1
ATOM 2581 N N . HIS A 1 346 ? 3.527 8.062 24.75 1 98.62 346 HIS A N 1
ATOM 2582 C CA . HIS A 1 346 ? 2.807 9.289 25.047 1 98.62 346 HIS A CA 1
ATOM 2583 C C . HIS A 1 346 ? 3.766 10.469 25.219 1 98.62 346 HIS A C 1
ATOM 2585 O O . HIS A 1 346 ? 3.461 11.586 24.797 1 98.62 346 HIS A O 1
ATOM 2591 N N . GLU A 1 347 ? 4.973 10.211 25.672 1 97.31 347 GLU A N 1
ATOM 2592 C CA . GLU A 1 347 ? 5.953 11.234 26.016 1 97.31 347 GLU A CA 1
ATOM 2593 C C . GLU A 1 347 ? 6.859 11.547 24.828 1 97.31 347 GLU A C 1
ATOM 2595 O O . GLU A 1 347 ? 7.391 12.648 24.719 1 97.31 347 GLU A O 1
ATOM 2600 N N . SER A 1 348 ? 7.07 10.5 24.062 1 97.06 348 SER A N 1
ATOM 2601 C CA . SER A 1 348 ? 7.961 10.633 22.906 1 97.06 348 SER A CA 1
ATOM 2602 C C . SER A 1 348 ? 7.586 9.648 21.812 1 97.06 348 SER A C 1
ATOM 2604 O O . SER A 1 348 ? 7.234 8.5 22.078 1 97.06 348 SER A O 1
ATOM 2606 N N . MET A 1 349 ? 7.723 10.109 20.547 1 97.81 349 MET A N 1
ATOM 2607 C CA . MET A 1 349 ? 7.449 9.211 19.438 1 97.81 349 MET A CA 1
ATOM 2608 C C . MET A 1 349 ? 8.461 8.07 19.391 1 97.81 349 MET A C 1
ATOM 2610 O O . MET A 1 349 ? 8.172 6.996 18.875 1 97.81 349 MET A O 1
ATOM 2614 N N . ARG A 1 350 ? 9.664 8.289 19.953 1 97.06 350 ARG A N 1
ATOM 2615 C CA . ARG A 1 350 ? 10.695 7.254 20.016 1 97.06 350 ARG A CA 1
ATOM 2616 C C . ARG A 1 350 ? 10.289 6.125 20.953 1 97.06 350 ARG A C 1
ATOM 2618 O O . ARG A 1 350 ? 10.648 4.965 20.734 1 97.06 350 ARG A O 1
ATOM 2625 N N . GLY A 1 351 ? 9.617 6.508 22.031 1 96.75 351 GLY A N 1
ATOM 2626 C CA . GLY A 1 351 ? 9.172 5.539 23.031 1 96.75 351 GLY A CA 1
ATOM 2627 C C . GLY A 1 351 ? 10.273 4.609 23.484 1 96.75 351 GLY A C 1
ATOM 2628 O O . GLY A 1 351 ? 11.32 5.066 23.953 1 96.75 351 GLY A O 1
ATOM 2629 N N . THR A 1 352 ? 10.125 3.293 23.297 1 94 352 THR A N 1
ATOM 2630 C CA . THR A 1 352 ? 11.094 2.287 23.703 1 94 352 THR A CA 1
ATOM 2631 C C . THR A 1 352 ? 12.25 2.219 22.703 1 94 352 THR A C 1
ATOM 2633 O O . THR A 1 352 ? 13.289 1.611 22.984 1 94 352 THR A O 1
ATOM 2636 N N . GLY A 1 353 ? 12.039 2.855 21.625 1 92.69 353 GLY A N 1
ATOM 2637 C CA . GLY A 1 353 ? 13.094 3.014 20.641 1 92.69 353 GLY A CA 1
ATOM 2638 C C . GLY A 1 353 ? 13.094 1.917 19.594 1 92.69 353 GLY A C 1
ATOM 2639 O O . GLY A 1 353 ? 12.469 0.87 19.781 1 92.69 353 GLY A O 1
ATOM 2640 N N . PRO A 1 354 ? 13.766 2.195 18.469 1 93.5 354 PRO A N 1
ATOM 2641 C CA . PRO A 1 354 ? 13.914 1.195 17.406 1 93.5 354 PRO A CA 1
ATOM 2642 C C . PRO A 1 354 ? 14.992 0.161 17.719 1 93.5 354 PRO A C 1
ATOM 2644 O O . PRO A 1 354 ? 15.641 0.236 18.766 1 93.5 354 PRO A O 1
ATOM 2647 N N . SER A 1 355 ? 15.109 -0.813 16.781 1 91 355 SER A N 1
ATOM 2648 C CA . SER A 1 355 ? 16.078 -1.874 17 1 91 355 SER A CA 1
ATOM 2649 C C . SER A 1 355 ? 17.453 -1.475 16.469 1 91 355 SER A C 1
ATOM 2651 O O . SER A 1 355 ? 18.453 -2.152 16.734 1 91 355 SER A O 1
ATOM 2653 N N . TRP A 1 356 ? 17.562 -0.341 15.727 1 94.06 356 TRP A N 1
ATOM 2654 C CA . TRP A 1 356 ? 18.844 0.064 15.156 1 94.06 356 TRP A CA 1
ATOM 2655 C C . TRP A 1 356 ? 19.516 1.109 16.031 1 94.06 356 TRP A C 1
ATOM 2657 O O . TRP A 1 356 ? 18.844 1.894 16.719 1 94.06 356 TRP A O 1
ATOM 2667 N N . PRO A 1 357 ? 20.875 1.191 16.016 1 93.75 357 PRO A N 1
ATOM 2668 C CA . PRO A 1 357 ? 21.594 2.131 16.875 1 93.75 357 PRO A CA 1
ATOM 2669 C C . PRO A 1 357 ? 21.516 3.572 16.375 1 93.75 357 PRO A C 1
ATOM 2671 O O . PRO A 1 357 ? 21.328 3.803 15.172 1 93.75 357 PRO A O 1
ATOM 2674 N N . PRO A 1 358 ? 21.609 4.527 17.281 1 92.88 358 PRO A N 1
ATOM 2675 C CA . PRO A 1 358 ? 21.672 5.926 16.859 1 92.88 358 PRO A CA 1
ATOM 2676 C C . PRO A 1 358 ? 22.938 6.25 16.062 1 92.88 358 PRO A C 1
ATOM 2678 O O . PRO A 1 358 ? 24 5.668 16.328 1 92.88 358 PRO A O 1
ATOM 2681 N N . LEU A 1 359 ? 22.812 7.059 15.125 1 91.81 359 LEU A N 1
ATOM 2682 C CA . LEU A 1 359 ? 23.953 7.445 14.297 1 91.81 359 LEU A CA 1
ATOM 2683 C C . LEU A 1 359 ? 24.281 8.93 14.484 1 91.81 359 LEU A C 1
ATOM 2685 O O . LEU A 1 359 ? 25.438 9.336 14.336 1 91.81 359 LEU A O 1
ATOM 2689 N N . LYS A 1 360 ? 23.328 9.688 14.625 1 88.19 360 LYS A N 1
ATOM 2690 C CA . LYS A 1 360 ? 23.547 11.125 14.734 1 88.19 360 LYS A CA 1
ATOM 2691 C C . LYS A 1 360 ? 23.969 11.508 16.141 1 88.19 360 LYS A C 1
ATOM 2693 O O . LYS A 1 360 ? 23.516 10.922 17.125 1 88.19 360 LYS A O 1
ATOM 2698 N N . ALA A 1 361 ? 25.5 11.805 16.312 1 61.78 361 ALA A N 1
ATOM 2699 C CA . ALA A 1 361 ? 26.188 12.164 17.547 1 61.78 361 ALA A CA 1
ATOM 2700 C C . ALA A 1 361 ? 25.312 13.031 18.438 1 61.78 361 ALA A C 1
ATOM 2702 O O . ALA A 1 361 ? 24.562 13.875 17.938 1 61.78 361 ALA A O 1
ATOM 2703 N N . THR A 1 362 ? 24.812 12.375 19.625 1 52.06 362 THR A N 1
ATOM 2704 C CA . THR A 1 362 ? 24.281 13.305 20.609 1 52.06 362 THR A CA 1
ATOM 2705 C C . THR A 1 362 ? 25.188 14.523 20.75 1 52.06 362 THR A C 1
ATOM 2707 O O . THR A 1 362 ? 26.375 14.383 21 1 52.06 362 THR A O 1
ATOM 2710 N N . THR A 1 363 ? 25.094 15.43 19.922 1 40.06 363 THR A N 1
ATOM 2711 C CA . THR A 1 363 ? 25.938 16.562 20.25 1 40.06 363 THR A CA 1
ATOM 2712 C C . THR A 1 363 ? 25.969 16.797 21.75 1 40.06 363 THR A C 1
ATOM 2714 O O . THR A 1 363 ? 24.922 16.984 22.375 1 40.06 363 THR A O 1
ATOM 2717 N N . PRO A 1 364 ? 27.219 16.625 22.375 1 39.31 364 PRO A N 1
ATOM 2718 C CA . PRO A 1 364 ? 27.281 17.156 23.734 1 39.31 364 PRO A CA 1
ATOM 2719 C C . PRO A 1 364 ? 26.828 18.625 23.812 1 39.31 364 PRO A C 1
ATOM 2721 O O . PRO A 1 364 ? 26.969 19.359 22.844 1 39.31 364 PRO A O 1
ATOM 2724 N N . MET B 1 1 ? 5.961 -34.562 -26.672 1 98.19 1 MET B N 1
ATOM 2725 C CA . MET B 1 1 ? 5.348 -34.906 -25.391 1 98.19 1 MET B CA 1
ATOM 2726 C C . MET B 1 1 ? 3.828 -34.906 -25.5 1 98.19 1 MET B C 1
ATOM 2728 O O . MET B 1 1 ? 3.244 -34 -26.109 1 98.19 1 MET B O 1
ATOM 2732 N N . ARG B 1 2 ? 3.17 -35.938 -24.969 1 98.62 2 ARG B N 1
ATOM 2733 C CA . ARG B 1 2 ? 1.715 -36.031 -24.938 1 98.62 2 ARG B CA 1
ATOM 2734 C C . ARG B 1 2 ? 1.145 -35.375 -23.703 1 98.62 2 ARG B C 1
ATOM 2736 O O . ARG B 1 2 ? 1.515 -35.688 -22.578 1 98.62 2 ARG B O 1
ATOM 2743 N N . VAL B 1 3 ? 0.268 -34.438 -23.953 1 98.88 3 VAL B N 1
ATOM 2744 C CA . VAL B 1 3 ? -0.25 -33.625 -22.859 1 98.88 3 VAL B CA 1
ATOM 2745 C C . VAL B 1 3 ? -1.715 -33.969 -22.609 1 98.88 3 VAL B C 1
ATOM 2747 O O . VAL B 1 3 ? -2.492 -34.125 -23.547 1 98.88 3 VAL B O 1
ATOM 2750 N N . THR B 1 4 ? -2.07 -34.094 -21.375 1 98.88 4 THR B N 1
ATOM 2751 C CA . THR B 1 4 ? -3.455 -34.25 -20.938 1 98.88 4 THR B CA 1
ATOM 2752 C C . THR B 1 4 ? -3.871 -33.031 -20.078 1 98.88 4 THR B C 1
ATOM 2754 O O . THR B 1 4 ? -3.109 -32.594 -19.219 1 98.88 4 THR B O 1
ATOM 2757 N N . ILE B 1 5 ? -5.07 -32.469 -20.344 1 98.88 5 ILE B N 1
ATOM 2758 C CA . ILE B 1 5 ? -5.664 -31.453 -19.484 1 98.88 5 ILE B CA 1
ATOM 2759 C C . ILE B 1 5 ? -6.754 -32.094 -18.625 1 98.88 5 ILE B C 1
ATOM 2761 O O . ILE B 1 5 ? -7.656 -32.75 -19.125 1 98.88 5 ILE B O 1
ATOM 2765 N N . LEU B 1 6 ? -6.562 -31.969 -17.344 1 98.75 6 LEU B N 1
ATOM 2766 C CA . LEU B 1 6 ? -7.594 -32.344 -16.391 1 98.75 6 LEU B CA 1
ATOM 2767 C C . LEU B 1 6 ? -8.367 -31.141 -15.898 1 98.75 6 LEU B C 1
ATOM 2769 O O . LEU B 1 6 ? -7.789 -30.234 -15.281 1 98.75 6 LEU B O 1
ATOM 2773 N N . GLY B 1 7 ? -9.656 -31.094 -16.031 1 98 7 GLY B N 1
ATOM 2774 C CA . GLY B 1 7 ? -10.477 -29.922 -15.797 1 98 7 GLY B CA 1
ATOM 2775 C C . GLY B 1 7 ? -10.609 -29.047 -17.031 1 98 7 GLY B C 1
ATOM 2776 O O . GLY B 1 7 ? -9.633 -28.438 -17.469 1 98 7 GLY B O 1
ATOM 2777 N N . THR B 1 8 ? -11.852 -28.969 -17.562 1 97.56 8 THR B N 1
ATOM 2778 C CA . THR B 1 8 ? -12.039 -28.266 -18.828 1 97.56 8 THR B CA 1
ATOM 2779 C C . THR B 1 8 ? -12.891 -27 -18.625 1 97.56 8 THR B C 1
ATOM 2781 O O . THR B 1 8 ? -13.758 -26.703 -19.438 1 97.56 8 THR B O 1
ATOM 2784 N N . GLY B 1 9 ? -12.648 -26.375 -17.453 1 91.12 9 GLY B N 1
ATOM 2785 C CA . GLY B 1 9 ? -13.289 -25.094 -17.203 1 91.12 9 GLY B CA 1
ATOM 2786 C C . GLY B 1 9 ? -12.641 -23.938 -17.953 1 91.12 9 GLY B C 1
ATOM 2787 O O . GLY B 1 9 ? -11.875 -24.156 -18.891 1 91.12 9 GLY B O 1
ATOM 2788 N N . ALA B 1 10 ? -12.938 -22.719 -17.594 1 88.12 10 ALA B N 1
ATOM 2789 C CA . ALA B 1 10 ? -12.586 -21.516 -18.328 1 88.12 10 ALA B CA 1
ATOM 2790 C C . ALA B 1 10 ? -11.078 -21.422 -18.562 1 88.12 10 ALA B C 1
ATOM 2792 O O . ALA B 1 10 ? -10.625 -21.156 -19.672 1 88.12 10 ALA B O 1
ATOM 2793 N N . ILE B 1 11 ? -10.297 -21.734 -17.531 1 94.38 11 ILE B N 1
ATOM 2794 C CA . ILE B 1 11 ? -8.859 -21.516 -17.625 1 94.38 11 ILE B CA 1
ATOM 2795 C C . ILE B 1 11 ? -8.219 -22.547 -18.531 1 94.38 11 ILE B C 1
ATOM 2797 O O . ILE B 1 11 ? -7.109 -22.359 -19.016 1 94.38 11 ILE B O 1
ATOM 2801 N N . ALA B 1 12 ? -8.852 -23.672 -18.75 1 97.69 12 ALA B N 1
ATOM 2802 C CA . ALA B 1 12 ? -8.32 -24.75 -19.578 1 97.69 12 ALA B CA 1
ATOM 2803 C C . ALA B 1 12 ? -8.07 -24.281 -21 1 97.69 12 ALA B C 1
ATOM 2805 O O . ALA B 1 12 ? -7.156 -24.766 -21.672 1 97.69 12 ALA B O 1
ATOM 2806 N N . GLY B 1 13 ? -8.914 -23.359 -21.453 1 97.56 13 GLY B N 1
ATOM 2807 C CA . GLY B 1 13 ? -8.727 -22.797 -22.781 1 97.56 13 GLY B CA 1
ATOM 2808 C C . GLY B 1 13 ? -7.383 -22.125 -22.969 1 97.56 13 GLY B C 1
ATOM 2809 O O . GLY B 1 13 ? -6.742 -22.281 -24 1 97.56 13 GLY B O 1
ATOM 2810 N N . ALA B 1 14 ? -6.961 -21.391 -21.984 1 97 14 ALA B N 1
ATOM 2811 C CA . ALA B 1 14 ? -5.656 -20.734 -22.031 1 97 14 ALA B CA 1
ATOM 2812 C C . ALA B 1 14 ? -4.535 -21.766 -22.125 1 97 14 ALA B C 1
ATOM 2814 O O . ALA B 1 14 ? -3.566 -21.562 -22.875 1 97 14 ALA B O 1
ATOM 2815 N N . HIS B 1 15 ? -4.684 -22.875 -21.422 1 98.56 15 HIS B N 1
ATOM 2816 C CA . HIS B 1 15 ? -3.703 -23.953 -21.5 1 98.56 15 HIS B CA 1
ATOM 2817 C C . HIS B 1 15 ? -3.686 -24.594 -22.875 1 98.56 15 HIS B C 1
ATOM 2819 O O . HIS B 1 15 ? -2.619 -24.797 -23.469 1 98.56 15 HIS B O 1
ATOM 2825 N N . ALA B 1 16 ? -4.855 -24.875 -23.391 1 98.62 16 ALA B N 1
ATOM 2826 C CA . ALA B 1 16 ? -4.953 -25.516 -24.703 1 98.62 16 ALA B CA 1
ATOM 2827 C C . ALA B 1 16 ? -4.293 -24.672 -25.781 1 98.62 16 ALA B C 1
ATOM 2829 O O . ALA B 1 16 ? -3.531 -25.188 -26.594 1 98.62 16 ALA B O 1
ATOM 2830 N N . ARG B 1 17 ? -4.559 -23.406 -25.734 1 97.94 17 ARG B N 1
ATOM 2831 C CA . ARG B 1 17 ? -3.992 -22.484 -26.719 1 97.94 17 ARG B CA 1
ATOM 2832 C C . ARG B 1 17 ? -2.477 -22.406 -26.594 1 97.94 17 ARG B C 1
ATOM 2834 O O . ARG B 1 17 ? -1.756 -22.422 -27.594 1 97.94 17 ARG B O 1
ATOM 2841 N N . ALA B 1 18 ? -2.004 -22.312 -25.375 1 98.25 18 ALA B N 1
ATOM 2842 C CA . ALA B 1 18 ? -0.564 -22.234 -25.141 1 98.25 18 ALA B CA 1
ATOM 2843 C C . ALA B 1 18 ? 0.138 -23.516 -25.609 1 98.25 18 ALA B C 1
ATOM 2845 O O . ALA B 1 18 ? 1.202 -23.453 -26.234 1 98.25 18 ALA B O 1
ATOM 2846 N N . ILE B 1 19 ? -0.426 -24.672 -25.328 1 98.44 19 ILE B N 1
ATOM 2847 C CA . ILE B 1 19 ? 0.145 -25.953 -25.734 1 98.44 19 ILE B CA 1
ATOM 2848 C C . ILE B 1 19 ? 0.228 -26.016 -27.266 1 98.44 19 ILE B C 1
ATOM 2850 O O . ILE B 1 19 ? 1.235 -26.453 -27.812 1 98.44 19 ILE B O 1
ATOM 2854 N N . ALA B 1 20 ? -0.831 -25.531 -27.906 1 98 20 ALA B N 1
ATOM 2855 C CA . ALA B 1 20 ? -0.888 -25.547 -29.375 1 98 20 ALA B CA 1
ATOM 2856 C C . ALA B 1 20 ? 0.223 -24.688 -29.969 1 98 20 ALA B C 1
ATOM 2858 O O . ALA B 1 20 ? 0.686 -24.953 -31.078 1 98 20 ALA B O 1
ATOM 2859 N N . ASP B 1 21 ? 0.666 -23.719 -29.219 1 97.75 21 ASP B N 1
ATOM 2860 C CA . ASP B 1 21 ? 1.648 -22.766 -29.719 1 97.75 21 ASP B CA 1
ATOM 2861 C C . ASP B 1 21 ? 3.072 -23.234 -29.422 1 97.75 21 ASP B C 1
ATOM 2863 O O . ASP B 1 21 ? 4.035 -22.703 -29.984 1 97.75 21 ASP B O 1
ATOM 2867 N N . LEU B 1 22 ? 3.244 -24.25 -28.625 1 98.06 22 LEU B N 1
ATOM 2868 C CA . LEU B 1 22 ? 4.555 -24.703 -28.156 1 98.06 22 LEU B CA 1
ATOM 2869 C C . LEU B 1 22 ? 5.434 -25.109 -29.344 1 98.06 22 LEU B C 1
ATOM 2871 O O . LEU B 1 22 ? 6.617 -24.766 -29.391 1 98.06 22 LEU B O 1
ATOM 2875 N N . PRO B 1 23 ? 4.895 -25.75 -30.359 1 97.56 23 PRO B N 1
ATOM 2876 C CA . PRO B 1 23 ? 5.742 -26.156 -31.469 1 97.56 23 PRO B CA 1
ATOM 2877 C C . PRO B 1 23 ? 6.375 -24.984 -32.219 1 97.56 23 PRO B C 1
ATOM 2879 O O . PRO B 1 23 ? 7.52 -25.078 -32.656 1 97.56 23 PRO B O 1
ATOM 2882 N N . ALA B 1 24 ? 5.668 -23.938 -32.219 1 97.19 24 ALA B N 1
ATOM 2883 C CA . ALA B 1 24 ? 6.188 -22.734 -32.875 1 97.19 24 ALA B CA 1
ATOM 2884 C C . ALA B 1 24 ? 7.383 -22.172 -32.094 1 97.19 24 ALA B C 1
ATOM 2886 O O . ALA B 1 24 ? 8.148 -21.375 -32.656 1 97.19 24 ALA B O 1
ATOM 2887 N N . HIS B 1 25 ? 7.566 -22.625 -30.953 1 96.19 25 HIS B N 1
ATOM 2888 C CA . HIS B 1 25 ? 8.688 -22.188 -30.125 1 96.19 25 HIS B CA 1
ATOM 2889 C C . HIS B 1 25 ? 9.695 -23.312 -29.906 1 96.19 25 HIS B C 1
ATOM 2891 O O . HIS B 1 25 ? 10.461 -23.281 -28.953 1 96.19 25 HIS B O 1
ATOM 2897 N N . GLY B 1 26 ? 9.617 -24.25 -30.688 1 96.25 26 GLY B N 1
ATOM 2898 C CA . GLY B 1 26 ? 10.625 -25.297 -30.75 1 96.25 26 GLY B CA 1
ATOM 2899 C C . GLY B 1 26 ? 10.375 -26.406 -29.734 1 96.25 26 GLY B C 1
ATOM 2900 O O . GLY B 1 26 ? 11.289 -27.172 -29.406 1 96.25 26 GLY B O 1
ATOM 2901 N N . VAL B 1 27 ? 9.195 -26.5 -29.203 1 96.56 27 VAL B N 1
ATOM 2902 C CA . VAL B 1 27 ? 8.852 -27.531 -28.219 1 96.56 27 VAL B CA 1
ATOM 2903 C C . VAL B 1 27 ? 7.809 -28.469 -28.812 1 96.56 27 VAL B C 1
ATOM 2905 O O . VAL B 1 27 ? 6.695 -28.062 -29.125 1 96.56 27 VAL B O 1
ATOM 2908 N N . ASP B 1 28 ? 8.195 -29.688 -28.938 1 96.56 28 ASP B N 1
ATOM 2909 C CA . ASP B 1 28 ? 7.277 -30.672 -29.5 1 96.56 28 ASP B CA 1
ATOM 2910 C C . ASP B 1 28 ? 6.328 -31.203 -28.422 1 96.56 28 ASP B C 1
ATOM 2912 O O . ASP B 1 28 ? 6.691 -32.094 -27.656 1 96.56 28 ASP B O 1
ATOM 2916 N N . ALA B 1 29 ? 5.18 -30.719 -28.312 1 98 29 ALA B N 1
ATOM 2917 C CA . ALA B 1 29 ? 4.129 -31.109 -27.375 1 98 29 ALA B CA 1
ATOM 2918 C C . ALA B 1 29 ? 2.76 -31.094 -28.062 1 98 29 ALA B C 1
ATOM 2920 O O . ALA B 1 29 ? 2.477 -30.234 -28.891 1 98 29 ALA B O 1
ATOM 2921 N N . THR B 1 30 ? 1.927 -32.031 -27.75 1 98.06 30 THR B N 1
ATOM 2922 C CA . THR B 1 30 ? 0.603 -32.156 -28.359 1 98.06 30 THR B CA 1
ATOM 2923 C C . THR B 1 30 ? -0.442 -32.531 -27.297 1 98.06 30 THR B C 1
ATOM 2925 O O . THR B 1 30 ? -0.232 -33.438 -26.5 1 98.06 30 THR B O 1
ATOM 2928 N N . LEU B 1 31 ? -1.54 -31.75 -27.297 1 98.69 31 LEU B N 1
ATOM 2929 C CA . LEU B 1 31 ? -2.672 -32.062 -26.438 1 98.69 31 LEU B CA 1
ATOM 2930 C C . LEU B 1 31 ? -3.408 -33.312 -26.953 1 98.69 31 LEU B C 1
ATOM 2932 O O . LEU B 1 31 ? -3.941 -33.312 -28.062 1 98.69 31 LEU B O 1
ATOM 2936 N N . VAL B 1 32 ? -3.516 -34.375 -26.156 1 98.62 32 VAL B N 1
ATOM 2937 C CA . VAL B 1 32 ? -4.012 -35.625 -26.703 1 98.62 32 VAL B CA 1
ATOM 2938 C C . VAL B 1 32 ? -5.27 -36.062 -25.953 1 98.62 32 VAL B C 1
ATOM 2940 O O . VAL B 1 32 ? -6.082 -36.844 -26.469 1 98.62 32 VAL B O 1
ATOM 2943 N N . HIS B 1 33 ? -5.391 -35.562 -24.672 1 98.69 33 HIS B N 1
ATOM 2944 C CA . HIS B 1 33 ? -6.582 -35.938 -23.922 1 98.69 33 HIS B CA 1
ATOM 2945 C C . HIS B 1 33 ? -7.133 -34.75 -23.141 1 98.69 33 HIS B C 1
ATOM 2947 O O . HIS B 1 33 ? -6.371 -33.906 -22.625 1 98.69 33 HIS B O 1
ATOM 2953 N N . ALA B 1 34 ? -8.461 -34.625 -23.078 1 98.75 34 ALA B N 1
ATOM 2954 C CA . ALA B 1 34 ? -9.203 -33.781 -22.172 1 98.75 34 ALA B CA 1
ATOM 2955 C C . ALA B 1 34 ? -10.055 -34.594 -21.203 1 98.75 34 ALA B C 1
ATOM 2957 O O . ALA B 1 34 ? -10.859 -35.406 -21.625 1 98.75 34 ALA B O 1
ATOM 2958 N N . VAL B 1 35 ? -9.859 -34.375 -19.938 1 98.69 35 VAL B N 1
ATOM 2959 C CA . VAL B 1 35 ? -10.578 -35.125 -18.922 1 98.69 35 VAL B CA 1
ATOM 2960 C C . VAL B 1 35 ? -11.359 -34.188 -18.031 1 98.69 35 VAL B C 1
ATOM 2962 O O . VAL B 1 35 ? -10.836 -33.156 -17.594 1 98.69 35 VAL B O 1
ATOM 2965 N N . ASP B 1 36 ? -12.594 -34.406 -17.781 1 98.06 36 ASP B N 1
ATOM 2966 C CA . ASP B 1 36 ? -13.469 -33.688 -16.875 1 98.06 36 ASP B CA 1
ATOM 2967 C C . ASP B 1 36 ? -14.469 -34.625 -16.203 1 98.06 36 ASP B C 1
ATOM 2969 O O . ASP B 1 36 ? -14.898 -35.625 -16.812 1 98.06 36 ASP B O 1
ATOM 2973 N N . ILE B 1 37 ? -14.812 -34.281 -14.961 1 95.88 37 ILE B N 1
ATOM 2974 C CA . ILE B 1 37 ? -15.797 -35.094 -14.281 1 95.88 37 ILE B CA 1
ATOM 2975 C C . ILE B 1 37 ? -17.125 -35.031 -15.023 1 95.88 37 ILE B C 1
ATOM 2977 O O . ILE B 1 37 ? -17.938 -35.969 -14.953 1 95.88 37 ILE B O 1
ATOM 2981 N N . ASP B 1 38 ? -17.344 -33.969 -15.688 1 97 38 ASP B N 1
ATOM 2982 C CA . ASP B 1 38 ? -18.516 -33.812 -16.562 1 97 38 ASP B CA 1
ATOM 2983 C C . ASP B 1 38 ? -18.188 -34.219 -17.984 1 97 38 ASP B C 1
ATOM 2985 O O . ASP B 1 38 ? -17.484 -33.531 -18.719 1 97 38 ASP B O 1
ATOM 2989 N N . ALA B 1 39 ? -18.75 -35.312 -18.438 1 97.69 39 ALA B N 1
ATOM 2990 C CA . ALA B 1 39 ? -18.438 -35.906 -19.734 1 97.69 39 ALA B CA 1
ATOM 2991 C C . ALA B 1 39 ? -18.781 -34.906 -20.859 1 97.69 39 ALA B C 1
ATOM 2993 O O . ALA B 1 39 ? -18.078 -34.844 -21.859 1 97.69 39 ALA B O 1
ATOM 2994 N N . ALA B 1 40 ? -19.859 -34.25 -20.656 1 98.06 40 ALA B N 1
ATOM 2995 C CA . ALA B 1 40 ? -20.281 -33.312 -21.688 1 98.06 40 ALA B CA 1
ATOM 2996 C C . ALA B 1 40 ? -19.297 -32.156 -21.828 1 98.06 40 ALA B C 1
ATOM 2998 O O . ALA B 1 40 ? -19 -31.719 -22.953 1 98.06 40 ALA B O 1
ATOM 2999 N N . ARG B 1 41 ? -18.766 -31.703 -20.75 1 97.5 41 ARG B N 1
ATOM 3000 C CA . ARG B 1 41 ? -17.766 -30.641 -20.781 1 97.5 41 ARG B CA 1
ATOM 3001 C C . ARG B 1 41 ? -16.469 -31.094 -21.438 1 97.5 41 ARG B C 1
ATOM 3003 O O . ARG B 1 41 ? -15.875 -30.375 -22.234 1 97.5 41 ARG B O 1
ATOM 3010 N N . ALA B 1 42 ? -16.078 -32.312 -21.094 1 98.19 42 ALA B N 1
ATOM 3011 C CA . ALA B 1 42 ? -14.875 -32.875 -21.703 1 98.19 42 ALA B CA 1
ATOM 3012 C C . ALA B 1 42 ? -15.016 -33 -23.219 1 98.19 42 ALA B C 1
ATOM 3014 O O . ALA B 1 42 ? -14.102 -32.625 -23.953 1 98.19 42 ALA B O 1
ATOM 3015 N N . GLU B 1 43 ? -16.156 -33.438 -23.609 1 98.31 43 GLU B N 1
ATOM 3016 C CA . GLU B 1 43 ? -16.422 -33.625 -25.031 1 98.31 43 GLU B CA 1
ATOM 3017 C C . GLU B 1 43 ? -16.438 -32.281 -25.766 1 98.31 43 GLU B C 1
ATOM 3019 O O . GLU B 1 43 ? -15.844 -32.125 -26.828 1 98.31 43 GLU B O 1
ATOM 3024 N N . GLU B 1 44 ? -17.156 -31.391 -25.203 1 98.38 44 GLU B N 1
ATOM 3025 C CA . GLU B 1 44 ? -17.25 -30.062 -25.797 1 98.38 44 GLU B CA 1
ATOM 3026 C C . GLU B 1 44 ? -15.867 -29.422 -25.922 1 98.38 44 GLU B C 1
ATOM 3028 O O . GLU B 1 44 ? -15.547 -28.828 -26.969 1 98.38 44 GLU B O 1
ATOM 3033 N N . PHE B 1 45 ? -15.133 -29.531 -24.938 1 98.44 45 PHE B N 1
ATOM 3034 C CA . PHE B 1 45 ? -13.781 -28.984 -24.938 1 98.44 45 PHE B CA 1
ATOM 3035 C C . PHE B 1 45 ? -12.922 -29.656 -26 1 98.44 45 PHE B C 1
ATOM 3037 O O . PHE B 1 45 ? -12.203 -28.984 -26.734 1 98.44 45 PHE B O 1
ATOM 3044 N N . ALA B 1 46 ? -12.992 -30.953 -26.078 1 98.44 46 ALA B N 1
ATOM 3045 C CA . ALA B 1 46 ? -12.211 -31.703 -27.062 1 98.44 46 ALA B CA 1
ATOM 3046 C C . ALA B 1 46 ? -12.57 -31.297 -28.484 1 98.44 46 ALA B C 1
ATOM 3048 O O . ALA B 1 46 ? -11.688 -31.156 -29.328 1 98.44 46 ALA B O 1
ATOM 3049 N N . ARG B 1 47 ? -13.797 -31.109 -28.656 1 98.19 47 ARG B N 1
ATOM 3050 C CA . ARG B 1 47 ? -14.258 -30.656 -29.969 1 98.19 47 ARG B CA 1
ATOM 3051 C C . ARG B 1 47 ? -13.727 -29.266 -30.281 1 98.19 47 ARG B C 1
ATOM 3053 O O . ARG B 1 47 ? -13.219 -29.031 -31.391 1 98.19 47 ARG B O 1
ATOM 3060 N N . GLU B 1 48 ? -13.859 -28.453 -29.375 1 98.19 48 GLU B N 1
ATOM 3061 C CA . GLU B 1 48 ? -13.484 -27.047 -29.562 1 98.19 48 GLU B CA 1
ATOM 3062 C C . GLU B 1 48 ? -11.992 -26.906 -29.875 1 98.19 48 GLU B C 1
ATOM 3064 O O . GLU B 1 48 ? -11.602 -26.109 -30.719 1 98.19 48 GLU B O 1
ATOM 3069 N N . TYR B 1 49 ? -11.156 -27.719 -29.234 1 98.12 49 TYR B N 1
ATOM 3070 C CA . TYR B 1 49 ? -9.711 -27.516 -29.344 1 98.12 49 TYR B CA 1
ATOM 3071 C C . TYR B 1 49 ? -9.055 -28.641 -30.141 1 98.12 49 TYR B C 1
ATOM 3073 O O . TYR B 1 49 ? -7.828 -28.719 -30.219 1 98.12 49 TYR B O 1
ATOM 3081 N N . GLY B 1 50 ? -9.867 -29.5 -30.703 1 97.75 50 GLY B N 1
ATOM 3082 C CA . GLY B 1 50 ? -9.375 -30.562 -31.562 1 97.75 50 GLY B CA 1
ATOM 3083 C C . GLY B 1 50 ? -8.555 -31.609 -30.812 1 97.75 50 GLY B C 1
ATOM 3084 O O . GLY B 1 50 ? -7.52 -32.062 -31.312 1 97.75 50 GLY B O 1
ATOM 3085 N N . VAL B 1 51 ? -8.969 -31.969 -29.625 1 98.38 51 VAL B N 1
ATOM 3086 C CA . VAL B 1 51 ? -8.266 -32.969 -28.812 1 98.38 51 VAL B CA 1
ATOM 3087 C C . VAL B 1 51 ? -8.742 -34.375 -29.188 1 98.38 51 VAL B C 1
ATOM 3089 O O . VAL B 1 51 ? -9.945 -34.656 -29.141 1 98.38 51 VAL B O 1
ATOM 3092 N N . PRO B 1 52 ? -7.938 -35.25 -29.547 1 98 52 PRO B N 1
ATOM 3093 C CA . PRO B 1 52 ? -8.336 -36.594 -30.047 1 98 52 PRO B CA 1
ATOM 3094 C C . PRO B 1 52 ? -9.102 -37.406 -29.016 1 98 52 PRO B C 1
ATOM 3096 O O . PRO B 1 52 ? -10.023 -38.125 -29.359 1 98 52 PRO B O 1
ATOM 3099 N N . GLY B 1 53 ? -8.688 -37.312 -27.734 1 98.25 53 GLY B N 1
ATOM 3100 C CA . GLY B 1 53 ? -9.32 -38.094 -26.688 1 98.25 53 GLY B CA 1
ATOM 3101 C C . GLY B 1 53 ? -10 -37.25 -25.625 1 98.25 53 GLY B C 1
ATOM 3102 O O . GLY B 1 53 ? -9.531 -36.156 -25.297 1 98.25 53 GLY B O 1
ATOM 3103 N N . HIS B 1 54 ? -11.117 -37.812 -25.094 1 98.12 54 HIS B N 1
ATOM 3104 C CA . HIS B 1 54 ? -11.781 -37.188 -23.953 1 98.12 54 HIS B CA 1
ATOM 3105 C C . HIS B 1 54 ? -12.406 -38.25 -23.047 1 98.12 54 HIS B C 1
ATOM 3107 O O . HIS B 1 54 ? -12.625 -39.375 -23.469 1 98.12 54 HIS B O 1
ATOM 3113 N N . GLY B 1 55 ? -12.617 -37.906 -21.812 1 98.12 55 GLY B N 1
ATOM 3114 C CA . GLY B 1 55 ? -13.203 -38.844 -20.875 1 98.12 55 GLY B CA 1
ATOM 3115 C C . GLY B 1 55 ? -13.375 -38.25 -19.484 1 98.12 55 GLY B C 1
ATOM 3116 O O . GLY B 1 55 ? -13.195 -37.062 -19.281 1 98.12 55 GLY B O 1
ATOM 3117 N N . THR B 1 56 ? -13.68 -39.156 -18.547 1 98.25 56 THR B N 1
ATOM 3118 C CA . THR B 1 56 ? -14 -38.688 -17.203 1 98.25 56 THR B CA 1
ATOM 3119 C C . THR B 1 56 ? -13.039 -39.281 -16.172 1 98.25 56 THR B C 1
ATOM 3121 O O . THR B 1 56 ? -13.133 -38.969 -14.984 1 98.25 56 THR B O 1
ATOM 3124 N N . SER B 1 57 ? -12.109 -40.062 -16.656 1 97.38 57 SER B N 1
ATOM 3125 C CA . SER B 1 57 ? -11.195 -40.719 -15.734 1 97.38 57 SER B CA 1
ATOM 3126 C C . SER B 1 57 ? -9.742 -40.438 -16.094 1 97.38 57 SER B C 1
ATOM 3128 O O . SER B 1 57 ? -9.266 -40.844 -17.156 1 97.38 57 SER B O 1
ATOM 3130 N N . LEU B 1 58 ? -9.07 -39.812 -15.18 1 97.31 58 LEU B N 1
ATOM 3131 C CA . LEU B 1 58 ? -7.656 -39.531 -15.375 1 97.31 58 LEU B CA 1
ATOM 3132 C C . LEU B 1 58 ? -6.848 -40.844 -15.43 1 97.31 58 LEU B C 1
ATOM 3134 O O . LEU B 1 58 ? -5.91 -40.969 -16.219 1 97.31 58 LEU B O 1
ATOM 3138 N N . GLU B 1 59 ? -7.16 -41.812 -14.609 1 96.69 59 GLU B N 1
ATOM 3139 C CA . GLU B 1 59 ? -6.441 -43.062 -14.508 1 96.69 59 GLU B CA 1
ATOM 3140 C C . GLU B 1 59 ? -6.34 -43.75 -15.867 1 96.69 59 GLU B C 1
ATOM 3142 O O . GLU B 1 59 ? -5.328 -44.406 -16.172 1 96.69 59 GLU B O 1
ATOM 3147 N N . ASP B 1 60 ? -7.355 -43.594 -16.641 1 96.94 60 ASP B N 1
ATOM 3148 C CA . ASP B 1 60 ? -7.453 -44.281 -17.922 1 96.94 60 ASP B CA 1
ATOM 3149 C C . ASP B 1 60 ? -6.434 -43.719 -18.922 1 96.94 60 ASP B C 1
ATOM 3151 O O . ASP B 1 60 ? -6.121 -44.375 -19.922 1 96.94 60 ASP B O 1
ATOM 3155 N N . VAL B 1 61 ? -5.941 -42.594 -18.656 1 97.69 61 VAL B N 1
ATOM 3156 C CA . VAL B 1 61 ? -5.156 -41.969 -19.719 1 97.69 61 VAL B CA 1
ATOM 3157 C C . VAL B 1 61 ? -3.752 -41.656 -19.219 1 97.69 61 VAL B C 1
ATOM 3159 O O . VAL B 1 61 ? -2.908 -41.156 -19.969 1 97.69 61 VAL B O 1
ATOM 3162 N N . LEU B 1 62 ? -3.404 -41.875 -17.984 1 97.56 62 LEU B N 1
ATOM 3163 C CA . LEU B 1 62 ? -2.107 -41.562 -17.406 1 97.56 62 LEU B CA 1
ATOM 3164 C C . LEU B 1 62 ? -0.981 -42.25 -18.172 1 97.56 62 LEU B C 1
ATOM 3166 O O . LEU B 1 62 ? 0.1 -41.688 -18.344 1 97.56 62 LEU B O 1
ATOM 3170 N N . GLY B 1 63 ? -1.249 -43.469 -18.641 1 96.38 63 GLY B N 1
ATOM 3171 C CA . GLY B 1 63 ? -0.244 -44.219 -19.359 1 96.38 63 GLY B CA 1
ATOM 3172 C C . GLY B 1 63 ? 0.116 -43.594 -20.703 1 96.38 63 GLY B C 1
ATOM 3173 O O . GLY B 1 63 ? 1.169 -43.875 -21.266 1 96.38 63 GLY B O 1
ATOM 3174 N N . GLU B 1 64 ? -0.763 -42.75 -21.125 1 97.5 64 GLU B N 1
ATOM 3175 C CA . GLU B 1 64 ? -0.559 -42.062 -22.406 1 97.5 64 GLU B CA 1
ATOM 3176 C C . GLU B 1 64 ? -0.23 -40.594 -22.219 1 97.5 64 GLU B C 1
ATOM 3178 O O . GLU B 1 64 ? -0.364 -39.812 -23.156 1 97.5 64 GLU B O 1
ATOM 3183 N N . THR B 1 65 ? 0.172 -40.25 -21.062 1 98.62 65 THR B N 1
ATOM 3184 C CA . THR B 1 65 ? 0.398 -38.844 -20.719 1 98.62 65 THR B CA 1
ATOM 3185 C C . THR B 1 65 ? 1.843 -38.625 -20.281 1 98.62 65 THR B C 1
ATOM 3187 O O . THR B 1 65 ? 2.357 -39.344 -19.422 1 98.62 65 THR B O 1
ATOM 3190 N N . ASP B 1 66 ? 2.512 -37.656 -20.906 1 98.75 66 ASP B N 1
ATOM 3191 C CA . ASP B 1 66 ? 3.842 -37.219 -20.469 1 98.75 66 ASP B CA 1
ATOM 3192 C C . ASP B 1 66 ? 3.762 -36.062 -19.516 1 98.75 66 ASP B C 1
ATOM 3194 O O . ASP B 1 66 ? 4.57 -35.938 -18.594 1 98.75 66 ASP B O 1
ATOM 3198 N N . VAL B 1 67 ? 2.855 -35.125 -19.766 1 98.94 67 VAL B N 1
ATOM 3199 C CA . VAL B 1 67 ? 2.645 -33.938 -18.969 1 98.94 67 VAL B CA 1
ATOM 3200 C C . VAL B 1 67 ? 1.156 -33.781 -18.672 1 98.94 67 VAL B C 1
ATOM 3202 O O . VAL B 1 67 ? 0.329 -33.781 -19.578 1 98.94 67 VAL B O 1
ATOM 3205 N N . LEU B 1 68 ? 0.825 -33.625 -17.422 1 98.94 68 LEU B N 1
ATOM 3206 C CA . LEU B 1 68 ? -0.548 -33.375 -16.984 1 98.94 68 LEU B CA 1
ATOM 3207 C C . LEU B 1 68 ? -0.748 -31.938 -16.578 1 98.94 68 LEU B C 1
ATOM 3209 O O . LEU B 1 68 ? -0.051 -31.438 -15.695 1 98.94 68 LEU B O 1
ATOM 3213 N N . HIS B 1 69 ? -1.633 -31.203 -17.25 1 98.88 69 HIS B N 1
ATOM 3214 C CA . HIS B 1 69 ? -2.096 -29.891 -16.812 1 98.88 69 HIS B CA 1
ATOM 3215 C C . HIS B 1 69 ? -3.33 -30.016 -15.922 1 98.88 69 HIS B C 1
ATOM 3217 O O . HIS B 1 69 ? -4.355 -30.562 -16.344 1 98.88 69 HIS B O 1
ATOM 3223 N N . VAL B 1 70 ? -3.186 -29.578 -14.734 1 98.75 70 VAL B N 1
ATOM 3224 C CA . VAL B 1 70 ? -4.289 -29.641 -13.781 1 98.75 70 VAL B CA 1
ATOM 3225 C C . VAL B 1 70 ? -4.996 -28.297 -13.711 1 98.75 70 VAL B C 1
ATOM 3227 O O . VAL B 1 70 ? -4.48 -27.344 -13.125 1 98.75 70 VAL B O 1
ATOM 3230 N N . CYS B 1 71 ? -6.211 -28.219 -14.258 1 97.75 71 CYS B N 1
ATOM 3231 C CA . CYS B 1 71 ? -7.012 -27 -14.359 1 97.75 71 CYS B CA 1
ATOM 3232 C C . CYS B 1 71 ? -8.336 -27.156 -13.625 1 97.75 71 CYS B C 1
ATOM 3234 O O . CYS B 1 71 ? -9.352 -26.609 -14.039 1 97.75 71 CYS B O 1
ATOM 3236 N N . THR B 1 72 ? -8.375 -27.969 -12.578 1 95.38 72 THR B N 1
ATOM 3237 C CA . THR B 1 72 ? -9.547 -28.203 -11.734 1 95.38 72 THR B CA 1
ATOM 3238 C C . THR B 1 72 ? -9.609 -27.188 -10.602 1 95.38 72 THR B C 1
ATOM 3240 O O . THR B 1 72 ? -8.68 -26.391 -10.414 1 95.38 72 THR B O 1
ATOM 3243 N N . PRO B 1 73 ? -10.773 -27.203 -9.859 1 91.62 73 PRO B N 1
ATOM 3244 C CA . PRO B 1 73 ? -10.719 -26.5 -8.578 1 91.62 73 PRO B CA 1
ATOM 3245 C C . PRO B 1 73 ? -9.602 -27 -7.668 1 91.62 73 PRO B C 1
ATOM 3247 O O . PRO B 1 73 ? -9.234 -28.172 -7.73 1 91.62 73 PRO B O 1
ATOM 3250 N N . PRO B 1 74 ? -9.125 -26.125 -6.785 1 93.12 74 PRO B N 1
ATOM 3251 C CA . PRO B 1 74 ? -7.863 -26.422 -6.102 1 93.12 74 PRO B CA 1
ATOM 3252 C C . PRO B 1 74 ? -7.984 -27.562 -5.102 1 93.12 74 PRO B C 1
ATOM 3254 O O . PRO B 1 74 ? -6.98 -28.188 -4.754 1 93.12 74 PRO B O 1
ATOM 3257 N N . GLY B 1 75 ? -9.125 -27.906 -4.707 1 91.81 75 GLY B N 1
ATOM 3258 C CA . GLY B 1 75 ? -9.328 -28.906 -3.672 1 91.81 75 GLY B CA 1
ATOM 3259 C C . GLY B 1 75 ? -8.797 -30.266 -4.051 1 91.81 75 GLY B C 1
ATOM 3260 O O . GLY B 1 75 ? -8.484 -31.078 -3.176 1 91.81 75 GLY B O 1
ATOM 3261 N N . VAL B 1 76 ? -8.617 -30.578 -5.324 1 93.5 76 VAL B N 1
ATOM 3262 C CA . VAL B 1 76 ? -8.227 -31.922 -5.727 1 93.5 76 VAL B CA 1
ATOM 3263 C C . VAL B 1 76 ? -6.793 -31.906 -6.254 1 93.5 76 VAL B C 1
ATOM 3265 O O . VAL B 1 76 ? -6.25 -32.938 -6.633 1 93.5 76 VAL B O 1
ATOM 3268 N N . HIS B 1 77 ? -6.121 -30.781 -6.262 1 97.81 77 HIS B N 1
ATOM 3269 C CA . HIS B 1 77 ? -4.809 -30.594 -6.883 1 97.81 77 HIS B CA 1
ATOM 3270 C C . HIS B 1 77 ? -3.789 -31.562 -6.289 1 97.81 77 HIS B C 1
ATOM 3272 O O . HIS B 1 77 ? -3.072 -32.25 -7.027 1 97.81 77 HIS B O 1
ATOM 3278 N N . ALA B 1 78 ? -3.785 -31.641 -4.969 1 98.06 78 ALA B N 1
ATOM 3279 C CA . ALA B 1 78 ? -2.732 -32.406 -4.305 1 98.06 78 ALA B CA 1
ATOM 3280 C C . ALA B 1 78 ? -2.811 -33.906 -4.68 1 98.06 78 ALA B C 1
ATOM 3282 O O . ALA B 1 78 ? -1.812 -34.5 -5.078 1 98.06 78 ALA B O 1
ATOM 3283 N N . ASP B 1 79 ? -3.998 -34.438 -4.59 1 97.94 79 ASP B N 1
ATOM 3284 C CA . ASP B 1 79 ? -4.176 -35.875 -4.871 1 97.94 79 ASP B CA 1
ATOM 3285 C C . ASP B 1 79 ? -3.832 -36.188 -6.324 1 97.94 79 ASP B C 1
ATOM 3287 O O . ASP B 1 79 ? -3.143 -37.188 -6.602 1 97.94 79 ASP B O 1
ATOM 3291 N N . VAL B 1 80 ? -4.242 -35.344 -7.156 1 98.06 80 VAL B N 1
ATOM 3292 C CA . VAL B 1 80 ? -4.031 -35.531 -8.586 1 98.06 80 VAL B CA 1
ATOM 3293 C C . VAL B 1 80 ? -2.543 -35.406 -8.906 1 98.06 80 VAL B C 1
ATOM 3295 O O . VAL B 1 80 ? -1.999 -36.219 -9.664 1 98.06 80 VAL B O 1
ATOM 3298 N N . ALA B 1 81 ? -1.917 -34.438 -8.375 1 98.75 81 ALA B N 1
ATOM 3299 C CA . ALA B 1 81 ? -0.492 -34.219 -8.617 1 98.75 81 ALA B CA 1
ATOM 3300 C C . ALA B 1 81 ? 0.332 -35.406 -8.117 1 98.75 81 ALA B C 1
ATOM 3302 O O . ALA B 1 81 ? 1.22 -35.906 -8.82 1 98.75 81 ALA B O 1
ATOM 3303 N N . VAL B 1 82 ? 0.019 -35.875 -6.926 1 98.62 82 VAL B N 1
ATOM 3304 C CA . VAL B 1 82 ? 0.74 -37 -6.34 1 98.62 82 VAL B CA 1
ATOM 3305 C C . VAL B 1 82 ? 0.568 -38.25 -7.215 1 98.62 82 VAL B C 1
ATOM 3307 O O . VAL B 1 82 ? 1.543 -38.938 -7.52 1 98.62 82 VAL B O 1
ATOM 3310 N N . ALA B 1 83 ? -0.67 -38.5 -7.652 1 98.31 83 ALA B N 1
ATOM 3311 C CA . ALA B 1 83 ? -0.946 -39.656 -8.5 1 98.31 83 ALA B CA 1
ATOM 3312 C C . ALA B 1 83 ? -0.156 -39.594 -9.805 1 98.31 83 ALA B C 1
ATOM 3314 O O . ALA B 1 83 ? 0.424 -40.562 -10.25 1 98.31 83 ALA B O 1
ATOM 3315 N N . ALA B 1 84 ? -0.139 -38.438 -10.406 1 98.75 84 ALA B N 1
ATOM 3316 C CA . ALA B 1 84 ? 0.577 -38.25 -11.664 1 98.75 84 ALA B CA 1
ATOM 3317 C C . ALA B 1 84 ? 2.078 -38.438 -11.477 1 98.75 84 ALA B C 1
ATOM 3319 O O . ALA B 1 84 ? 2.723 -39.125 -12.266 1 98.75 84 ALA B O 1
ATOM 3320 N N . LEU B 1 85 ? 2.652 -37.875 -10.461 1 98.69 85 LEU B N 1
ATOM 3321 C CA . LEU B 1 85 ? 4.082 -37.969 -10.188 1 98.69 85 LEU B CA 1
ATOM 3322 C C . LEU B 1 85 ? 4.477 -39.438 -9.945 1 98.69 85 LEU B C 1
ATOM 3324 O O . LEU B 1 85 ? 5.512 -39.875 -10.438 1 98.69 85 LEU B O 1
ATOM 3328 N N . LYS B 1 86 ? 3.637 -40.125 -9.234 1 98 86 LYS B N 1
ATOM 3329 C CA . LYS B 1 86 ? 3.9 -41.531 -8.984 1 98 86 LYS B CA 1
ATOM 3330 C C . LYS B 1 86 ? 3.932 -42.344 -10.281 1 98 86 LYS B C 1
ATOM 3332 O O . LYS B 1 86 ? 4.637 -43.344 -10.391 1 98 86 LYS B O 1
ATOM 3337 N N . ALA B 1 87 ? 3.213 -41.875 -11.266 1 98 87 ALA B N 1
ATOM 3338 C CA . ALA B 1 87 ? 3.137 -42.531 -12.562 1 98 87 ALA B CA 1
ATOM 3339 C C . ALA B 1 87 ? 4.242 -42.062 -13.492 1 98 87 ALA B C 1
ATOM 3341 O O . ALA B 1 87 ? 4.309 -42.469 -14.656 1 98 87 ALA B O 1
ATOM 3342 N N . GLY B 1 88 ? 5.086 -41.188 -13.008 1 98.06 88 GLY B N 1
ATOM 3343 C CA . GLY B 1 88 ? 6.172 -40.656 -13.82 1 98.06 88 GLY B CA 1
ATOM 3344 C C . GLY B 1 88 ? 5.715 -39.594 -14.805 1 98.06 88 GLY B C 1
ATOM 3345 O O . GLY B 1 88 ? 6.332 -39.406 -15.852 1 98.06 88 GLY B O 1
ATOM 3346 N N . VAL B 1 89 ? 4.621 -38.938 -14.523 1 98.69 89 VAL B N 1
ATOM 3347 C CA . VAL B 1 89 ? 4.035 -37.906 -15.375 1 98.69 89 VAL B CA 1
ATOM 3348 C C . VAL B 1 89 ? 4.332 -36.531 -14.805 1 98.69 89 VAL B C 1
ATOM 3350 O O . VAL B 1 89 ? 4.066 -36.281 -13.625 1 98.69 89 VAL B O 1
ATOM 3353 N N . HIS B 1 90 ? 4.953 -35.562 -15.617 1 98.88 90 HIS B N 1
ATOM 3354 C CA . HIS B 1 90 ? 5.16 -34.188 -15.188 1 98.88 90 HIS B CA 1
ATOM 3355 C C . HIS B 1 90 ? 3.834 -33.5 -14.898 1 98.88 90 HIS B C 1
ATOM 3357 O O . HIS B 1 90 ? 2.812 -33.844 -15.508 1 98.88 90 HIS B O 1
ATOM 3363 N N . VAL B 1 91 ? 3.871 -32.594 -13.977 1 98.94 91 VAL B N 1
ATOM 3364 C CA . VAL B 1 91 ? 2.631 -31.938 -13.578 1 98.94 91 VAL B CA 1
ATOM 3365 C C . VAL B 1 91 ? 2.783 -30.422 -13.711 1 98.94 91 VAL B C 1
ATOM 3367 O O . VAL B 1 91 ? 3.764 -29.844 -13.234 1 98.94 91 VAL B O 1
ATOM 3370 N N . VAL B 1 92 ? 1.876 -29.766 -14.406 1 98.88 92 VAL B N 1
ATOM 3371 C CA . VAL B 1 92 ? 1.658 -28.328 -14.422 1 98.88 92 VAL B CA 1
ATOM 3372 C C . VAL B 1 92 ? 0.309 -28 -13.789 1 98.88 92 VAL B C 1
ATOM 3374 O O . VAL B 1 92 ? -0.739 -28.391 -14.305 1 98.88 92 VAL B O 1
ATOM 3377 N N . VAL B 1 93 ? 0.321 -27.281 -12.703 1 98.56 93 VAL B N 1
ATOM 3378 C CA . VAL B 1 93 ? -0.925 -27.078 -11.977 1 98.56 93 VAL B CA 1
ATOM 3379 C C . VAL B 1 93 ? -1.235 -25.578 -11.898 1 98.56 93 VAL B C 1
ATOM 3381 O O . VAL B 1 93 ? -0.332 -24.766 -11.711 1 98.56 93 VAL B O 1
ATOM 3384 N N . GLU B 1 94 ? -2.469 -25.234 -12.055 1 96.94 94 GLU B N 1
ATOM 3385 C CA . GLU B 1 94 ? -2.922 -23.859 -11.859 1 96.94 94 GLU B CA 1
ATOM 3386 C C . GLU B 1 94 ? -2.785 -23.438 -10.406 1 96.94 94 GLU B C 1
ATOM 3388 O O . GLU B 1 94 ? -2.721 -24.281 -9.508 1 96.94 94 GLU B O 1
ATOM 3393 N N . LYS B 1 95 ? -2.719 -22.172 -10.18 1 95.38 95 LYS B N 1
ATOM 3394 C CA . LYS B 1 95 ? -2.678 -21.625 -8.828 1 95.38 95 LYS B CA 1
ATOM 3395 C C . LYS B 1 95 ? -4.078 -21.531 -8.227 1 95.38 95 LYS B C 1
ATOM 3397 O O . LYS B 1 95 ? -5.062 -21.391 -8.953 1 95.38 95 LYS B O 1
ATOM 3402 N N . PRO B 1 96 ? -4.266 -21.578 -6.98 1 96.44 96 PRO B N 1
ATOM 3403 C CA . PRO B 1 96 ? -3.191 -22.016 -6.09 1 96.44 96 PRO B CA 1
ATOM 3404 C C . PRO B 1 96 ? -2.902 -23.516 -6.215 1 96.44 96 PRO B C 1
ATOM 3406 O O . PRO B 1 96 ? -3.824 -24.312 -6.418 1 96.44 96 PRO B O 1
ATOM 3409 N N . ALA B 1 97 ? -1.643 -23.891 -6.055 1 97.5 97 ALA B N 1
ATOM 3410 C CA . ALA B 1 97 ? -1.232 -25.281 -6.273 1 97.5 97 ALA B CA 1
ATOM 3411 C C . ALA B 1 97 ? -1.928 -26.219 -5.289 1 97.5 97 ALA B C 1
ATOM 3413 O O . ALA B 1 97 ? -2.338 -27.328 -5.66 1 97.5 97 ALA B O 1
ATOM 3414 N N . THR B 1 98 ? -1.972 -25.781 -4.09 1 97.81 98 THR B N 1
ATOM 3415 C CA . THR B 1 98 ? -2.625 -26.547 -3.037 1 97.81 98 THR B CA 1
ATOM 3416 C C . THR B 1 98 ? -3.348 -25.625 -2.062 1 97.81 98 THR B C 1
ATOM 3418 O O . THR B 1 98 ? -3.189 -24.406 -2.125 1 97.81 98 THR B O 1
ATOM 3421 N N . LEU B 1 99 ? -4.109 -26.25 -1.151 1 97.31 99 LEU B N 1
ATOM 3422 C CA . LEU B 1 99 ? -4.891 -25.469 -0.194 1 97.31 99 LEU B CA 1
ATOM 3423 C C . LEU B 1 99 ? -4.133 -25.312 1.12 1 97.31 99 LEU B C 1
ATOM 3425 O O . LEU B 1 99 ? -4.559 -24.547 1.995 1 97.31 99 LEU B O 1
ATOM 3429 N N . SER B 1 100 ? -2.996 -26.031 1.271 1 97.94 100 SER B N 1
ATOM 3430 C CA . SER B 1 100 ? -2.24 -25.953 2.518 1 97.94 100 SER B CA 1
ATOM 3431 C C . SER B 1 100 ? -0.766 -26.266 2.289 1 97.94 100 SER B C 1
ATOM 3433 O O . SER B 1 100 ? -0.39 -26.766 1.227 1 97.94 100 SER B O 1
ATOM 3435 N N . LEU B 1 101 ? 0.018 -25.938 3.293 1 98.62 101 LEU B N 1
ATOM 3436 C CA . LEU B 1 101 ? 1.434 -26.297 3.271 1 98.62 101 LEU B CA 1
ATOM 3437 C C . LEU B 1 101 ? 1.618 -27.797 3.389 1 98.62 101 LEU B C 1
ATOM 3439 O O . LEU B 1 101 ? 2.52 -28.375 2.77 1 98.62 101 LEU B O 1
ATOM 3443 N N . ALA B 1 102 ? 0.799 -28.438 4.133 1 98.56 102 ALA B N 1
ATOM 3444 C CA . ALA B 1 102 ? 0.862 -29.891 4.262 1 98.56 102 ALA B CA 1
ATOM 3445 C C . ALA B 1 102 ? 0.687 -30.562 2.904 1 98.56 102 ALA B C 1
ATOM 3447 O O . ALA B 1 102 ? 1.389 -31.531 2.592 1 98.56 102 ALA B O 1
ATOM 3448 N N . GLU B 1 103 ? -0.218 -30.094 2.141 1 98.44 103 GLU B N 1
ATOM 3449 C CA . GLU B 1 103 ? -0.492 -30.672 0.829 1 98.44 103 GLU B CA 1
ATOM 3450 C C . GLU B 1 103 ? 0.688 -30.484 -0.119 1 98.44 103 GLU B C 1
ATOM 3452 O O . GLU B 1 103 ? 1.047 -31.391 -0.869 1 98.44 103 GLU B O 1
ATOM 3457 N N . ILE B 1 104 ? 1.302 -29.281 -0.128 1 98.69 104 ILE B N 1
ATOM 3458 C CA . ILE B 1 104 ? 2.426 -29.047 -1.031 1 98.69 104 ILE B CA 1
ATOM 3459 C C . ILE B 1 104 ? 3.621 -29.891 -0.585 1 98.69 104 ILE B C 1
ATOM 3461 O O . ILE B 1 104 ? 4.395 -30.375 -1.417 1 98.69 104 ILE B O 1
ATOM 3465 N N . ASP B 1 105 ? 3.758 -30.094 0.713 1 98.62 105 ASP B N 1
ATOM 3466 C CA . ASP B 1 105 ? 4.809 -30.969 1.218 1 98.62 105 ASP B CA 1
ATOM 3467 C C . ASP B 1 105 ? 4.613 -32.406 0.723 1 98.62 105 ASP B C 1
ATOM 3469 O O . ASP B 1 105 ? 5.582 -33.094 0.401 1 98.62 105 ASP B O 1
ATOM 3473 N N . ARG B 1 106 ? 3.385 -32.844 0.675 1 98.56 106 ARG B N 1
ATOM 3474 C CA . ARG B 1 106 ? 3.076 -34.156 0.12 1 98.56 106 ARG B CA 1
ATOM 3475 C C . ARG B 1 106 ? 3.5 -34.25 -1.342 1 98.56 106 ARG B C 1
ATOM 3477 O O . ARG B 1 106 ? 4.047 -35.281 -1.773 1 98.56 106 ARG B O 1
ATOM 3484 N N . ILE B 1 107 ? 3.252 -33.25 -2.074 1 98.81 107 ILE B N 1
ATOM 3485 C CA . ILE B 1 107 ? 3.639 -33.219 -3.48 1 98.81 107 ILE B CA 1
ATOM 3486 C C . ILE B 1 107 ? 5.16 -33.25 -3.598 1 98.81 107 ILE B C 1
ATOM 3488 O O . ILE B 1 107 ? 5.715 -33.938 -4.441 1 98.81 107 ILE B O 1
ATOM 3492 N N . ALA B 1 108 ? 5.82 -32.438 -2.777 1 98.75 108 ALA B N 1
ATOM 3493 C CA . ALA B 1 108 ? 7.281 -32.406 -2.781 1 98.75 108 ALA B CA 1
ATOM 3494 C C . ALA B 1 108 ? 7.852 -33.812 -2.531 1 98.75 108 ALA B C 1
ATOM 3496 O O . ALA B 1 108 ? 8.812 -34.219 -3.186 1 98.75 108 ALA B O 1
ATOM 3497 N N . GLU B 1 109 ? 7.285 -34.5 -1.599 1 98.69 109 GLU B N 1
ATOM 3498 C CA . GLU B 1 109 ? 7.719 -35.844 -1.292 1 98.69 109 GLU B CA 1
ATOM 3499 C C . GLU B 1 109 ? 7.52 -36.781 -2.486 1 98.69 109 GLU B C 1
ATOM 3501 O O . GLU B 1 109 ? 8.406 -37.562 -2.822 1 98.69 109 GLU B O 1
ATOM 3506 N N . ALA B 1 110 ? 6.355 -36.688 -3.092 1 98.75 110 ALA B N 1
ATOM 3507 C CA . ALA B 1 110 ? 6.07 -37.5 -4.27 1 98.75 110 ALA B CA 1
ATOM 3508 C C . ALA B 1 110 ? 7.043 -37.188 -5.402 1 98.75 110 ALA B C 1
ATOM 3510 O O . ALA B 1 110 ? 7.5 -38.094 -6.098 1 98.75 110 ALA B O 1
ATOM 3511 N N . GLU B 1 111 ? 7.328 -35.938 -5.594 1 98.75 111 GLU B N 1
ATOM 3512 C CA . GLU B 1 111 ? 8.25 -35.531 -6.652 1 98.75 111 GLU B CA 1
ATOM 3513 C C . GLU B 1 111 ? 9.648 -36.125 -6.418 1 98.75 111 GLU B C 1
ATOM 3515 O O . GLU B 1 111 ? 10.305 -36.562 -7.359 1 98.75 111 GLU B O 1
ATOM 3520 N N . ALA B 1 112 ? 10.086 -36.094 -5.18 1 98.19 112 ALA B N 1
ATOM 3521 C CA . ALA B 1 112 ? 11.414 -36.562 -4.824 1 98.19 112 ALA B CA 1
ATOM 3522 C C . ALA B 1 112 ? 11.562 -38.062 -5.176 1 98.19 112 ALA B C 1
ATOM 3524 O O . ALA B 1 112 ? 12.672 -38.531 -5.434 1 98.19 112 ALA B O 1
ATOM 3525 N N . ALA B 1 113 ? 10.508 -38.75 -5.254 1 97.94 113 ALA B N 1
ATOM 3526 C CA . ALA B 1 113 ? 10.523 -40.188 -5.535 1 97.94 113 ALA B CA 1
ATOM 3527 C C . ALA B 1 113 ? 10.203 -40.438 -7 1 97.94 113 ALA B C 1
ATOM 3529 O O . ALA B 1 113 ? 10.062 -41.594 -7.406 1 97.94 113 ALA B O 1
ATOM 3530 N N . SER B 1 114 ? 10.047 -39.438 -7.762 1 97.94 114 SER B N 1
ATOM 3531 C CA . SER B 1 114 ? 9.602 -39.562 -9.148 1 97.94 114 SER B CA 1
ATOM 3532 C C . SER B 1 114 ? 10.703 -39.156 -10.117 1 97.94 114 SER B C 1
ATOM 3534 O O . SER B 1 114 ? 11.656 -38.469 -9.734 1 97.94 114 SER B O 1
ATOM 3536 N N . THR B 1 115 ? 10.57 -39.594 -11.32 1 97.12 115 THR B N 1
ATOM 3537 C CA . THR B 1 115 ? 11.43 -39.125 -12.391 1 97.12 115 THR B CA 1
ATOM 3538 C C . THR B 1 115 ? 10.836 -37.875 -13.031 1 97.12 115 THR B C 1
ATOM 3540 O O . THR B 1 115 ? 11.477 -37.219 -13.859 1 97.12 115 THR B O 1
ATOM 3543 N N . ALA B 1 116 ? 9.617 -37.562 -12.625 1 98.19 116 ALA B N 1
ATOM 3544 C CA . ALA B 1 116 ? 8.914 -36.406 -13.18 1 98.19 116 ALA B CA 1
ATOM 3545 C C . ALA B 1 116 ? 8.961 -35.219 -12.227 1 98.19 116 ALA B C 1
ATOM 3547 O O . ALA B 1 116 ? 9.328 -35.375 -11.062 1 98.19 116 ALA B O 1
ATOM 3548 N N . SER B 1 117 ? 8.586 -34 -12.766 1 98.62 117 SER B N 1
ATOM 3549 C CA . SER B 1 117 ? 8.664 -32.781 -11.992 1 98.62 117 SER B CA 1
ATOM 3550 C C . SER B 1 117 ? 7.297 -32.094 -11.883 1 98.62 117 SER B C 1
ATOM 3552 O O . SER B 1 117 ? 6.402 -32.375 -12.688 1 98.62 117 SER B O 1
ATOM 3554 N N . PHE B 1 118 ? 7.215 -31.375 -10.883 1 98.69 118 PHE B N 1
ATOM 3555 C CA . PHE B 1 118 ? 6.035 -30.578 -10.578 1 98.69 118 PHE B CA 1
ATOM 3556 C C . PHE B 1 118 ? 6.324 -29.094 -10.766 1 98.69 118 PHE B C 1
ATOM 3558 O O . PHE B 1 118 ? 7.414 -28.625 -10.422 1 98.69 118 PHE B O 1
ATOM 3565 N N . THR B 1 119 ? 5.297 -28.344 -11.352 1 98.81 119 THR B N 1
ATOM 3566 C CA . THR B 1 119 ? 5.406 -26.891 -11.375 1 98.81 119 THR B CA 1
ATOM 3567 C C . THR B 1 119 ? 4.027 -26.25 -11.273 1 98.81 119 THR B C 1
ATOM 3569 O O . THR B 1 119 ? 3.021 -26.859 -11.633 1 98.81 119 THR B O 1
ATOM 3572 N N . GLN B 1 120 ? 3.973 -25.078 -10.695 1 98.56 120 GLN B N 1
ATOM 3573 C CA . GLN B 1 120 ? 2.762 -24.266 -10.625 1 98.56 120 GLN B CA 1
ATOM 3574 C C . GLN B 1 120 ? 2.789 -23.141 -11.664 1 98.56 120 GLN B C 1
ATOM 3576 O O . GLN B 1 120 ? 3.848 -22.578 -11.945 1 98.56 120 GLN B O 1
ATOM 3581 N N . VAL B 1 121 ? 1.592 -22.828 -12.156 1 98.12 121 VAL B N 1
ATOM 3582 C CA . VAL B 1 121 ? 1.472 -21.688 -13.062 1 98.12 121 VAL B CA 1
ATOM 3583 C C . VAL B 1 121 ? 1.634 -20.391 -12.281 1 98.12 121 VAL B C 1
ATOM 3585 O O . VAL B 1 121 ? 0.825 -20.078 -11.406 1 98.12 121 VAL B O 1
ATOM 3588 N N . VAL B 1 122 ? 2.65 -19.625 -12.562 1 97.94 122 VAL B N 1
ATOM 3589 C CA . VAL B 1 122 ? 2.926 -18.266 -12.117 1 97.94 122 VAL B CA 1
ATOM 3590 C C . VAL B 1 122 ? 3.492 -17.453 -13.273 1 97.94 122 VAL B C 1
ATOM 3592 O O . VAL B 1 122 ? 4.582 -16.891 -13.172 1 97.94 122 VAL B O 1
ATOM 3595 N N . GLN B 1 123 ? 2.693 -17.312 -14.266 1 97.31 123 GLN B N 1
ATOM 3596 C CA . GLN B 1 123 ? 3.088 -16.859 -15.594 1 97.31 123 GLN B CA 1
ATOM 3597 C C . GLN B 1 123 ? 3.584 -15.414 -15.547 1 97.31 123 GLN B C 1
ATOM 3599 O O . GLN B 1 123 ? 4.367 -14.992 -16.406 1 97.31 123 GLN B O 1
ATOM 3604 N N . HIS B 1 124 ? 3.273 -14.656 -14.523 1 97.31 124 HIS B N 1
ATOM 3605 C CA . HIS B 1 124 ? 3.662 -13.258 -14.445 1 97.31 124 HIS B CA 1
ATOM 3606 C C . HIS B 1 124 ? 5.164 -13.109 -14.227 1 97.31 124 HIS B C 1
ATOM 3608 O O . HIS B 1 124 ? 5.73 -12.047 -14.461 1 97.31 124 HIS B O 1
ATOM 3614 N N . ARG B 1 125 ? 5.848 -14.195 -13.812 1 97.88 125 ARG B N 1
ATOM 3615 C CA . ARG B 1 125 ? 7.301 -14.188 -13.648 1 97.88 125 ARG B CA 1
ATOM 3616 C C . ARG B 1 125 ? 8 -14.125 -15 1 97.88 125 ARG B C 1
ATOM 3618 O O . ARG B 1 125 ? 9.195 -13.828 -15.078 1 97.88 125 ARG B O 1
ATOM 3625 N N . PHE B 1 126 ? 7.266 -14.383 -16.062 1 97.69 126 PHE B N 1
ATOM 3626 C CA . PHE B 1 126 ? 7.98 -14.797 -17.266 1 97.69 126 PHE B CA 1
ATOM 3627 C C . PHE B 1 126 ? 7.82 -13.758 -18.375 1 97.69 126 PHE B C 1
ATOM 3629 O O . PHE B 1 126 ? 8.367 -13.914 -19.469 1 97.69 126 PHE B O 1
ATOM 3636 N N . GLY B 1 127 ? 7.055 -12.695 -18.109 1 96.38 127 GLY B N 1
ATOM 3637 C CA . GLY B 1 127 ? 7.086 -11.586 -19.047 1 96.38 127 GLY B CA 1
ATOM 3638 C C . GLY B 1 127 ? 8.445 -10.922 -19.141 1 96.38 127 GLY B C 1
ATOM 3639 O O . GLY B 1 127 ? 9.25 -11.008 -18.203 1 96.38 127 GLY B O 1
ATOM 3640 N N . HIS B 1 128 ? 8.672 -10.273 -20.25 1 97 128 HIS B N 1
ATOM 3641 C CA . HIS B 1 128 ? 9.977 -9.672 -20.516 1 97 128 HIS B CA 1
ATOM 3642 C C . HIS B 1 128 ? 10.352 -8.672 -19.422 1 97 128 HIS B C 1
ATOM 3644 O O . HIS B 1 128 ? 11.469 -8.719 -18.891 1 97 128 HIS B O 1
ATOM 3650 N N . GLY B 1 129 ? 9.438 -7.797 -19.062 1 97.06 129 GLY B N 1
ATOM 3651 C CA . GLY B 1 129 ? 9.719 -6.77 -18.078 1 97.06 129 GLY B CA 1
ATOM 3652 C C . GLY B 1 129 ? 10.133 -7.34 -16.734 1 97.06 129 GLY B C 1
ATOM 3653 O O . GLY B 1 129 ? 11.078 -6.848 -16.109 1 97.06 129 GLY B O 1
ATOM 3654 N N . ALA B 1 130 ? 9.477 -8.367 -16.281 1 97.56 130 ALA B N 1
ATOM 3655 C CA . ALA B 1 130 ? 9.812 -9 -15.016 1 97.56 130 ALA B CA 1
ATOM 3656 C C . ALA B 1 130 ? 11.188 -9.656 -15.078 1 97.56 130 ALA B C 1
ATOM 3658 O O . ALA B 1 130 ? 11.977 -9.547 -14.141 1 97.56 130 ALA B O 1
ATOM 3659 N N . ARG B 1 131 ? 11.453 -10.344 -16.141 1 97.19 131 ARG B N 1
ATOM 3660 C CA . ARG B 1 131 ? 12.758 -10.977 -16.312 1 97.19 131 ARG B CA 1
ATOM 3661 C C . ARG B 1 131 ? 13.867 -9.938 -16.375 1 97.19 131 ARG B C 1
ATOM 3663 O O . ARG B 1 131 ? 14.938 -10.133 -15.789 1 97.19 131 ARG B O 1
ATOM 3670 N N . LEU B 1 132 ? 13.617 -8.891 -17.094 1 97.44 132 LEU B N 1
ATOM 3671 C CA . LEU B 1 132 ? 14.594 -7.816 -17.203 1 97.44 132 LEU B CA 1
ATOM 3672 C C . LEU B 1 132 ? 14.852 -7.188 -15.836 1 97.44 132 LEU B C 1
ATOM 3674 O O . LEU B 1 132 ? 16 -6.969 -15.453 1 97.44 132 LEU B O 1
ATOM 3678 N N . LEU B 1 133 ? 13.797 -6.898 -15.094 1 98.31 133 LEU B N 1
ATOM 3679 C CA . LEU B 1 133 ? 13.922 -6.328 -13.758 1 98.31 133 LEU B CA 1
ATOM 3680 C C . LEU B 1 133 ? 14.789 -7.215 -12.867 1 98.31 133 LEU B C 1
ATOM 3682 O O . LEU B 1 133 ? 15.727 -6.738 -12.234 1 98.31 133 LEU B O 1
ATOM 3686 N N . ARG B 1 134 ? 14.516 -8.469 -12.82 1 98.06 134 ARG B N 1
ATOM 3687 C CA . ARG B 1 134 ? 15.258 -9.398 -11.977 1 98.06 134 ARG B CA 1
ATOM 3688 C C . ARG B 1 134 ? 16.719 -9.469 -12.406 1 98.06 134 ARG B C 1
ATOM 3690 O O . ARG B 1 134 ? 17.625 -9.516 -11.562 1 98.06 134 ARG B O 1
ATOM 3697 N N . ARG B 1 135 ? 16.938 -9.477 -13.703 1 97.56 135 ARG B N 1
ATOM 3698 C CA . ARG B 1 135 ? 18.312 -9.492 -14.195 1 97.56 135 ARG B CA 1
ATOM 3699 C C . ARG B 1 135 ? 19.062 -8.25 -13.734 1 97.56 135 ARG B C 1
ATOM 3701 O O . ARG B 1 135 ? 20.203 -8.344 -13.266 1 97.56 135 ARG B O 1
ATOM 3708 N N . LEU B 1 136 ? 18.438 -7.09 -13.898 1 97.88 136 LEU B N 1
ATOM 3709 C CA . LEU B 1 136 ? 19.078 -5.832 -13.539 1 97.88 136 LEU B CA 1
ATOM 3710 C C . LEU B 1 136 ? 19.344 -5.773 -12.039 1 97.88 136 LEU B C 1
ATOM 3712 O O . LEU B 1 136 ? 20.344 -5.191 -11.602 1 97.88 136 LEU B O 1
ATOM 3716 N N . LEU B 1 137 ? 18.5 -6.332 -11.219 1 98.12 137 LEU B N 1
ATOM 3717 C CA . LEU B 1 137 ? 18.734 -6.422 -9.781 1 98.12 137 LEU B CA 1
ATOM 3718 C C . LEU B 1 137 ? 19.891 -7.375 -9.477 1 98.12 137 LEU B C 1
ATOM 3720 O O . LEU B 1 137 ? 20.766 -7.055 -8.672 1 98.12 137 LEU B O 1
ATOM 3724 N N . ASP B 1 138 ? 19.906 -8.5 -10.125 1 97.19 138 ASP B N 1
ATOM 3725 C CA . ASP B 1 138 ? 20.906 -9.523 -9.898 1 97.19 138 ASP B CA 1
ATOM 3726 C C . ASP B 1 138 ? 22.297 -9.023 -10.289 1 97.19 138 ASP B C 1
ATOM 3728 O O . ASP B 1 138 ? 23.297 -9.352 -9.633 1 97.19 138 ASP B O 1
ATOM 3732 N N . ASP B 1 139 ? 22.328 -8.219 -11.359 1 96.56 139 ASP B N 1
ATOM 3733 C CA . ASP B 1 139 ? 23.625 -7.727 -11.844 1 96.56 139 ASP B CA 1
ATOM 3734 C C . ASP B 1 139 ? 24.062 -6.492 -11.062 1 96.56 139 ASP B C 1
ATOM 3736 O O . ASP B 1 139 ? 25.156 -5.957 -11.297 1 96.56 139 ASP B O 1
ATOM 3740 N N . GLY B 1 140 ? 23.219 -6.004 -10.234 1 97.19 140 GLY B N 1
ATOM 3741 C CA . GLY B 1 140 ? 23.578 -4.898 -9.359 1 97.19 140 GLY B CA 1
ATOM 3742 C C . GLY B 1 140 ? 23.359 -3.539 -10 1 97.19 140 GLY B C 1
ATOM 3743 O O . GLY B 1 140 ? 23.656 -2.508 -9.391 1 97.19 140 GLY B O 1
ATOM 3744 N N . ALA B 1 141 ? 22.812 -3.504 -11.188 1 97.19 141 ALA B N 1
ATOM 3745 C CA . ALA B 1 141 ? 22.672 -2.256 -11.938 1 97.19 141 ALA B CA 1
ATOM 3746 C C . ALA B 1 141 ? 21.703 -1.307 -11.234 1 97.19 141 ALA B C 1
ATOM 3748 O O . ALA B 1 141 ? 21.875 -0.086 -11.305 1 97.19 141 ALA B O 1
ATOM 3749 N N . LEU B 1 142 ? 20.734 -1.829 -10.539 1 97.88 142 LEU B N 1
ATOM 3750 C CA . LEU B 1 142 ? 19.703 -1.017 -9.906 1 97.88 142 LEU B CA 1
ATOM 3751 C C . LEU B 1 142 ? 20.031 -0.758 -8.438 1 97.88 142 LEU B C 1
ATOM 3753 O O . LEU B 1 142 ? 19.281 -0.08 -7.738 1 97.88 142 LEU B O 1
ATOM 3757 N N . GLY B 1 143 ? 21.172 -1.296 -7.926 1 97.5 143 GLY B N 1
ATOM 3758 C CA . GLY B 1 143 ? 21.422 -1.281 -6.492 1 97.5 143 GLY B CA 1
ATOM 3759 C C . GLY B 1 143 ? 20.422 -2.113 -5.707 1 97.5 143 GLY B C 1
ATOM 3760 O O . GLY B 1 143 ? 19.781 -3 -6.262 1 97.5 143 GLY B O 1
ATOM 3761 N N . ARG B 1 144 ? 20.344 -1.842 -4.41 1 97.81 144 ARG B N 1
ATOM 3762 C CA . ARG B 1 144 ? 19.469 -2.617 -3.537 1 97.81 144 ARG B CA 1
ATOM 3763 C C . ARG B 1 144 ? 18 -2.246 -3.758 1 97.81 144 ARG B C 1
ATOM 3765 O O . ARG B 1 144 ? 17.672 -1.071 -3.947 1 97.81 144 ARG B O 1
ATOM 3772 N N . PRO B 1 145 ? 17.109 -3.223 -3.826 1 98.62 145 PRO B N 1
ATOM 3773 C CA . PRO B 1 145 ? 15.695 -2.883 -3.645 1 98.62 145 PRO B CA 1
ATOM 3774 C C . PRO B 1 145 ? 15.375 -2.424 -2.225 1 98.62 145 PRO B C 1
ATOM 3776 O O . PRO B 1 145 ? 15.922 -2.961 -1.26 1 98.62 145 PRO B O 1
ATOM 3779 N N . LEU B 1 146 ? 14.547 -1.422 -2.068 1 98.88 146 LEU B N 1
ATOM 3780 C CA . LEU B 1 146 ? 14.352 -0.825 -0.75 1 98.88 146 LEU B CA 1
ATOM 3781 C C . LEU B 1 146 ? 12.883 -0.878 -0.342 1 98.88 146 LEU B C 1
ATOM 3783 O O . LEU B 1 146 ? 12.547 -1.373 0.738 1 98.88 146 LEU B O 1
ATOM 3787 N N . VAL B 1 147 ? 12.008 -0.374 -1.173 1 98.94 147 VAL B N 1
ATOM 3788 C CA . VAL B 1 147 ? 10.586 -0.239 -0.866 1 98.94 147 VAL B CA 1
ATOM 3789 C C . VAL B 1 147 ? 9.758 -0.804 -2.014 1 98.94 147 VAL B C 1
ATOM 3791 O O . VAL B 1 147 ? 10.062 -0.571 -3.186 1 98.94 147 VAL B O 1
ATOM 3794 N N . ALA B 1 148 ? 8.734 -1.551 -1.694 1 98.94 148 ALA B N 1
ATOM 3795 C CA . ALA B 1 148 ? 7.844 -2.055 -2.734 1 98.94 148 ALA B CA 1
ATOM 3796 C C . ALA B 1 148 ? 6.387 -1.999 -2.283 1 98.94 148 ALA B C 1
ATOM 3798 O O . ALA B 1 148 ? 6.102 -2.027 -1.084 1 98.94 148 ALA B O 1
ATOM 3799 N N . THR B 1 149 ? 5.488 -1.816 -3.193 1 98.94 149 THR B N 1
ATOM 3800 C CA . THR B 1 149 ? 4.051 -1.977 -2.99 1 98.94 149 THR B CA 1
ATOM 3801 C C . THR B 1 149 ? 3.477 -2.988 -3.977 1 98.94 149 THR B C 1
ATOM 3803 O O . THR B 1 149 ? 3.893 -3.037 -5.137 1 98.94 149 THR B O 1
ATOM 3806 N N . CYS B 1 150 ? 2.635 -3.789 -3.518 1 98.88 150 CYS B N 1
ATOM 3807 C CA . CYS B 1 150 ? 1.994 -4.848 -4.293 1 98.88 150 CYS B CA 1
ATOM 3808 C C . CYS B 1 150 ? 0.49 -4.867 -4.047 1 98.88 150 CYS B C 1
ATOM 3810 O O . CYS B 1 150 ? 0.034 -5.336 -3.004 1 98.88 150 CYS B O 1
ATOM 3812 N N . ASP B 1 151 ? -0.297 -4.414 -5.031 1 98.81 151 ASP B N 1
ATOM 3813 C CA . ASP B 1 151 ? -1.739 -4.277 -4.855 1 98.81 151 ASP B CA 1
ATOM 3814 C C . ASP B 1 151 ? -2.502 -5.113 -5.879 1 98.81 151 ASP B C 1
ATOM 3816 O O . ASP B 1 151 ? -2.25 -5.012 -7.082 1 98.81 151 ASP B O 1
ATOM 3820 N N . THR B 1 152 ? -3.289 -5.965 -5.418 1 98.81 152 THR B N 1
ATOM 3821 C CA . THR B 1 152 ? -4.359 -6.582 -6.195 1 98.81 152 THR B CA 1
ATOM 3822 C C . THR B 1 152 ? -5.719 -6.043 -5.77 1 98.81 152 THR B C 1
ATOM 3824 O O . THR B 1 152 ? -6.312 -6.527 -4.801 1 98.81 152 THR B O 1
ATOM 3827 N N . LEU B 1 153 ? -6.121 -5.016 -6.445 1 98.88 153 LEU B N 1
ATOM 3828 C CA . LEU B 1 153 ? -7.398 -4.359 -6.184 1 98.88 153 LEU B CA 1
ATOM 3829 C C . LEU B 1 153 ? -8.422 -4.711 -7.266 1 98.88 153 LEU B C 1
ATOM 3831 O O . LEU B 1 153 ? -8.477 -4.055 -8.305 1 98.88 153 LEU B O 1
ATOM 3835 N N . TRP B 1 154 ? -9.125 -5.746 -7.004 1 98.69 154 TRP B N 1
ATOM 3836 C CA . TRP B 1 154 ? -10.086 -6.297 -7.953 1 98.69 154 TRP B CA 1
ATOM 3837 C C . TRP B 1 154 ? -11.508 -6.188 -7.418 1 98.69 154 TRP B C 1
ATOM 3839 O O . TRP B 1 154 ? -11.727 -5.672 -6.32 1 98.69 154 TRP B O 1
ATOM 3849 N N . PHE B 1 155 ? -12.469 -6.574 -8.242 1 98.31 155 PHE B N 1
ATOM 3850 C CA . PHE B 1 155 ? -13.875 -6.543 -7.887 1 98.31 155 PHE B CA 1
ATOM 3851 C C . PHE B 1 155 ? -14.562 -7.848 -8.281 1 98.31 155 PHE B C 1
ATOM 3853 O O . PHE B 1 155 ? -14.492 -8.266 -9.438 1 98.31 155 PHE B O 1
ATOM 3860 N N . ARG B 1 156 ? -15.109 -8.453 -7.309 1 97.44 156 ARG B N 1
ATOM 3861 C CA . ARG B 1 156 ? -16 -9.586 -7.535 1 97.44 156 ARG B CA 1
ATOM 3862 C C . ARG B 1 156 ? -17.375 -9.344 -6.902 1 97.44 156 ARG B C 1
ATOM 3864 O O . ARG B 1 156 ? -17.484 -9.25 -5.68 1 97.44 156 ARG B O 1
ATOM 3871 N N . GLY B 1 157 ? -18.422 -9.312 -7.773 1 94.94 157 GLY B N 1
ATOM 3872 C CA . GLY B 1 157 ? -19.766 -9.133 -7.25 1 94.94 157 GLY B CA 1
ATOM 3873 C C . GLY B 1 157 ? -20.344 -10.391 -6.621 1 94.94 157 GLY B C 1
ATOM 3874 O O . GLY B 1 157 ? -19.719 -11.453 -6.668 1 94.94 157 GLY B O 1
ATOM 3875 N N . PRO B 1 158 ? -21.516 -10.273 -6.051 1 92.94 158 PRO B N 1
ATOM 3876 C CA . PRO B 1 158 ? -22.141 -11.414 -5.367 1 92.94 158 PRO B CA 1
ATOM 3877 C C . PRO B 1 158 ? -22.297 -12.633 -6.273 1 92.94 158 PRO B C 1
ATOM 3879 O O . PRO B 1 158 ? -22.141 -13.766 -5.816 1 92.94 158 PRO B O 1
ATOM 3882 N N . ALA B 1 159 ? -22.562 -12.43 -7.512 1 93.75 159 ALA B N 1
ATOM 3883 C CA . ALA B 1 159 ? -22.797 -13.531 -8.445 1 93.75 159 ALA B CA 1
ATOM 3884 C C . ALA B 1 159 ? -21.562 -14.43 -8.562 1 93.75 159 ALA B C 1
ATOM 3886 O O . ALA B 1 159 ? -21.688 -15.641 -8.766 1 93.75 159 ALA B O 1
ATOM 3887 N N . TYR B 1 160 ? -20.469 -13.867 -8.375 1 93.94 160 TYR B N 1
ATOM 3888 C CA . TYR B 1 160 ? -19.203 -14.602 -8.445 1 93.94 160 TYR B CA 1
ATOM 3889 C C . TYR B 1 160 ? -19.156 -15.695 -7.383 1 93.94 160 TYR B C 1
ATOM 3891 O O . TYR B 1 160 ? -18.578 -16.766 -7.613 1 93.94 160 TYR B O 1
ATOM 3899 N N . PHE B 1 161 ? -19.812 -15.492 -6.273 1 94.38 161 PHE B N 1
ATOM 3900 C CA . PHE B 1 161 ? -19.688 -16.359 -5.117 1 94.38 161 PHE B CA 1
ATOM 3901 C C . PHE B 1 161 ? -20.875 -17.312 -5.031 1 94.38 161 PHE B C 1
ATOM 3903 O O . PHE B 1 161 ? -21.016 -18.062 -4.055 1 94.38 161 PHE B O 1
ATOM 3910 N N . GLU B 1 162 ? -21.688 -17.25 -6.043 1 91.75 162 GLU B N 1
ATOM 3911 C CA . GLU B 1 162 ? -22.797 -18.188 -6.102 1 91.75 162 GLU B CA 1
ATOM 3912 C C . GLU B 1 162 ? -22.328 -19.578 -6.527 1 91.75 162 GLU B C 1
ATOM 3914 O O . GLU B 1 162 ? -23.031 -20.562 -6.316 1 91.75 162 GLU B O 1
ATOM 3919 N N . VAL B 1 163 ? -21.172 -19.688 -7.18 1 87.44 163 VAL B N 1
ATOM 3920 C CA . VAL B 1 163 ? -20.562 -20.969 -7.504 1 87.44 163 VAL B CA 1
ATOM 3921 C C . VAL B 1 163 ? -20.25 -21.734 -6.219 1 87.44 163 VAL B C 1
ATOM 3923 O O . VAL B 1 163 ? -19.625 -21.188 -5.309 1 87.44 163 VAL B O 1
ATOM 3926 N N . PRO B 1 164 ? -20.562 -22.953 -6.105 1 86.56 164 PRO B N 1
ATOM 3927 C CA . PRO B 1 164 ? -20.578 -23.688 -4.836 1 86.56 164 PRO B CA 1
ATOM 3928 C C . PRO B 1 164 ? -19.188 -23.75 -4.18 1 86.56 164 PRO B C 1
ATOM 3930 O O . PRO B 1 164 ? -19.094 -23.734 -2.951 1 86.56 164 PRO B O 1
ATOM 3933 N N . TRP B 1 165 ? -18.156 -23.828 -4.891 1 88 165 TRP B N 1
ATOM 3934 C CA . TRP B 1 165 ? -16.859 -24.078 -4.289 1 88 165 TRP B CA 1
ATOM 3935 C C . TRP B 1 165 ? -16.188 -22.766 -3.885 1 88 165 TRP B C 1
ATOM 3937 O O . TRP B 1 165 ? -15.141 -22.766 -3.232 1 88 165 TRP B O 1
ATOM 3947 N N . ARG B 1 166 ? -16.766 -21.609 -4.223 1 92.62 166 ARG B N 1
ATOM 3948 C CA . ARG B 1 166 ? -16.125 -20.328 -3.971 1 92.62 166 ARG B CA 1
ATOM 3949 C C . ARG B 1 166 ? -16.547 -19.766 -2.621 1 92.62 166 ARG B C 1
ATOM 3951 O O . ARG B 1 166 ? -17.672 -19.984 -2.174 1 92.62 166 ARG B O 1
ATOM 3958 N N . GLY B 1 167 ? -15.625 -19.047 -2.031 1 94.69 167 GLY B N 1
ATOM 3959 C CA . GLY B 1 167 ? -15.891 -18.344 -0.782 1 94.69 167 GLY B CA 1
ATOM 3960 C C . GLY B 1 167 ? -15.82 -19.25 0.432 1 94.69 167 GLY B C 1
ATOM 3961 O O . GLY B 1 167 ? -16.438 -18.969 1.459 1 94.69 167 GLY B O 1
ATOM 3962 N N . ARG B 1 168 ? -15.141 -20.406 0.234 1 94.56 168 ARG B N 1
ATOM 3963 C CA . ARG B 1 168 ? -15.047 -21.375 1.316 1 94.56 168 ARG B CA 1
ATOM 3964 C C . ARG B 1 168 ? -13.594 -21.766 1.581 1 94.56 168 ARG B C 1
ATOM 3966 O O . ARG B 1 168 ? -12.805 -21.906 0.646 1 94.56 168 ARG B O 1
ATOM 3973 N N . TRP B 1 169 ? -13.359 -22.078 2.885 1 94.44 169 TRP B N 1
ATOM 3974 C CA . TRP B 1 169 ? -12 -22.469 3.266 1 94.44 169 TRP B CA 1
ATOM 3975 C C . TRP B 1 169 ? -11.664 -23.859 2.756 1 94.44 169 TRP B C 1
ATOM 3977 O O . TRP B 1 169 ? -10.539 -24.125 2.334 1 94.44 169 TRP B O 1
ATOM 3987 N N . ASP B 1 170 ? -12.641 -24.75 2.727 1 91.94 170 ASP B N 1
ATOM 3988 C CA . ASP B 1 170 ? -12.383 -26.172 2.467 1 91.94 170 ASP B CA 1
ATOM 3989 C C . ASP B 1 170 ? -12.297 -26.438 0.967 1 91.94 170 ASP B C 1
ATOM 3991 O O . ASP B 1 170 ? -11.711 -27.438 0.546 1 91.94 170 ASP B O 1
ATOM 3995 N N . THR B 1 171 ? -12.828 -25.578 0.169 1 91.75 171 THR B N 1
ATOM 3996 C CA . THR B 1 171 ? -12.836 -25.859 -1.261 1 91.75 171 THR B CA 1
ATOM 3997 C C . THR B 1 171 ? -11.984 -24.859 -2.02 1 91.75 171 THR B C 1
ATOM 3999 O O . THR B 1 171 ? -11.188 -25.234 -2.887 1 91.75 171 THR B O 1
ATOM 4002 N N . GLU B 1 172 ? -12.102 -23.625 -1.675 1 92.75 172 GLU B N 1
ATOM 4003 C CA . GLU B 1 172 ? -11.336 -22.609 -2.369 1 92.75 172 GLU B CA 1
ATOM 4004 C C . GLU B 1 172 ? -10.016 -22.328 -1.651 1 92.75 172 GLU B C 1
ATOM 4006 O O . GLU B 1 172 ? -9.062 -21.844 -2.262 1 92.75 172 GLU B O 1
ATOM 4011 N N . GLY B 1 173 ? -10 -22.562 -0.339 1 94.44 173 GLY B N 1
ATOM 4012 C CA . GLY B 1 173 ? -8.758 -22.5 0.419 1 94.44 173 GLY B CA 1
ATOM 4013 C C . GLY B 1 173 ? -8.469 -21.125 0.978 1 94.44 173 GLY B C 1
ATOM 4014 O O . GLY B 1 173 ? -7.512 -20.938 1.731 1 94.44 173 GLY B O 1
ATOM 4015 N N . GLY B 1 174 ? -9.266 -20.094 0.639 1 96.69 174 GLY B N 1
ATOM 4016 C CA . GLY B 1 174 ? -9.078 -18.734 1.105 1 96.69 174 GLY B CA 1
ATOM 4017 C C . GLY B 1 174 ? -9.75 -17.688 0.223 1 96.69 174 GLY B C 1
ATOM 4018 O O . GLY B 1 174 ? -10.492 -18.047 -0.696 1 96.69 174 GLY B O 1
ATOM 4019 N N . GLY B 1 175 ? -9.648 -16.484 0.567 1 97.5 175 GLY B N 1
ATOM 4020 C CA . GLY B 1 175 ? -10.18 -15.375 -0.217 1 97.5 175 GLY B CA 1
ATOM 4021 C C . GLY B 1 175 ? -9.188 -14.82 -1.218 1 97.5 175 GLY B C 1
ATOM 4022 O O . GLY B 1 175 ? -8.5 -15.578 -1.902 1 97.5 175 GLY B O 1
ATOM 4023 N N . PRO B 1 176 ? -9.188 -13.5 -1.365 1 98.31 176 PRO B N 1
ATOM 4024 C CA . PRO B 1 176 ? -8.336 -12.898 -2.396 1 98.31 176 PRO B CA 1
ATOM 4025 C C . PRO B 1 176 ? -6.852 -13.141 -2.15 1 98.31 176 PRO B C 1
ATOM 4027 O O . PRO B 1 176 ? -6.055 -13.109 -3.092 1 98.31 176 PRO B O 1
ATOM 4030 N N . THR B 1 177 ? -6.379 -13.359 -0.958 1 98.56 177 THR B N 1
ATOM 4031 C CA . THR B 1 177 ? -4.977 -13.672 -0.702 1 98.56 177 THR B CA 1
ATOM 4032 C C . THR B 1 177 ? -4.555 -14.922 -1.46 1 98.56 177 THR B C 1
ATOM 4034 O O . THR B 1 177 ? -3.529 -14.93 -2.145 1 98.56 177 THR B O 1
ATOM 4037 N N . MET B 1 178 ? -5.375 -15.875 -1.402 1 96.81 178 MET B N 1
ATOM 4038 C CA . MET B 1 178 ? -5.098 -17.172 -2.004 1 96.81 178 MET B CA 1
ATOM 4039 C C . MET B 1 178 ? -5.484 -17.188 -3.479 1 96.81 178 MET B C 1
ATOM 4041 O O . MET B 1 178 ? -4.727 -17.672 -4.32 1 96.81 178 MET B O 1
ATOM 4045 N N . GLY B 1 179 ? -6.574 -16.625 -3.762 1 94.94 179 GLY B N 1
ATOM 4046 C CA . GLY B 1 179 ? -7.191 -16.859 -5.059 1 94.94 179 GLY B CA 1
ATOM 4047 C C . GLY B 1 179 ? -6.84 -15.797 -6.082 1 94.94 179 GLY B C 1
ATOM 4048 O O . GLY B 1 179 ? -6.938 -16.031 -7.2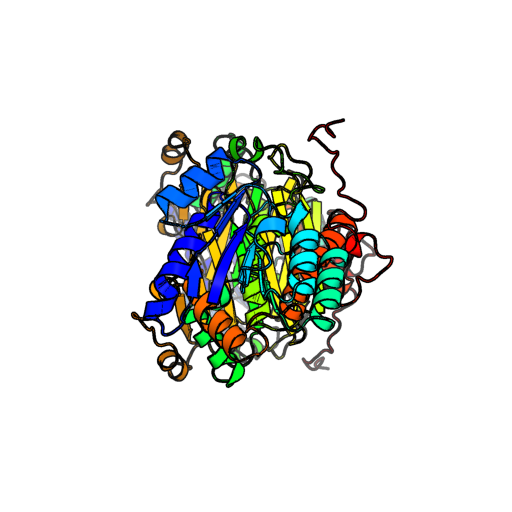89 1 94.94 179 GLY B O 1
ATOM 4049 N N . HIS B 1 180 ? -6.473 -14.578 -5.695 1 96.31 180 HIS B N 1
ATOM 4050 C CA . HIS B 1 180 ? -6.324 -13.461 -6.625 1 96.31 180 HIS B CA 1
ATOM 4051 C C . HIS B 1 180 ? -4.957 -12.797 -6.477 1 96.31 180 HIS B C 1
ATOM 4053 O O . HIS B 1 180 ? -4.168 -12.781 -7.426 1 96.31 180 HIS B O 1
ATOM 4059 N N . GLY B 1 181 ? -4.617 -12.438 -5.262 1 97.81 181 GLY B N 1
ATOM 4060 C CA . GLY B 1 181 ? -3.396 -11.688 -5.008 1 97.81 181 GLY B CA 1
ATOM 4061 C C . GLY B 1 181 ? -2.143 -12.531 -5.152 1 97.81 181 GLY B C 1
ATOM 4062 O O . GLY B 1 181 ? -1.045 -11.992 -5.316 1 97.81 181 GLY B O 1
ATOM 4063 N N . ILE B 1 182 ? -2.234 -13.812 -5.176 1 97.38 182 ILE B N 1
ATOM 4064 C CA . ILE B 1 182 ? -1.102 -14.727 -5.137 1 97.38 182 ILE B CA 1
ATOM 4065 C C . ILE B 1 182 ? -0.231 -14.523 -6.375 1 97.38 182 ILE B C 1
ATOM 4067 O O . ILE B 1 182 ? 0.993 -14.656 -6.312 1 97.38 182 ILE B O 1
ATOM 4071 N N . HIS B 1 183 ? -0.777 -14.133 -7.527 1 96.06 183 HIS B N 1
ATOM 4072 C CA . HIS B 1 183 ? 0.006 -13.844 -8.719 1 96.06 183 HIS B CA 1
ATOM 4073 C C . HIS B 1 183 ? 0.973 -12.688 -8.484 1 96.06 183 HIS B C 1
ATOM 4075 O O . HIS B 1 183 ? 2.156 -12.781 -8.812 1 96.06 183 HIS B O 1
ATOM 4081 N N . GLN B 1 184 ? 0.442 -11.727 -7.871 1 97.88 184 GLN B N 1
ATOM 4082 C CA . GLN B 1 184 ? 1.212 -10.492 -7.75 1 97.88 184 GLN B CA 1
ATOM 4083 C C . GLN B 1 184 ? 2.271 -10.609 -6.656 1 97.88 184 GLN B C 1
ATOM 4085 O O . GLN B 1 184 ? 3.422 -10.211 -6.855 1 97.88 184 GLN B O 1
ATOM 4090 N N . PHE B 1 185 ? 1.854 -11.156 -5.527 1 97.44 185 PHE B N 1
ATOM 4091 C CA . PHE B 1 185 ? 2.896 -11.172 -4.508 1 97.44 185 PHE B CA 1
ATOM 4092 C C . PHE B 1 185 ? 3.852 -12.344 -4.734 1 97.44 185 PHE B C 1
ATOM 4094 O O . PHE B 1 185 ? 4.945 -12.375 -4.168 1 97.44 185 PHE B O 1
ATOM 4101 N N . ASP B 1 186 ? 3.469 -13.352 -5.578 1 98.31 186 ASP B N 1
ATOM 4102 C CA . ASP B 1 186 ? 4.465 -14.289 -6.078 1 98.31 186 ASP B CA 1
ATOM 4103 C C . ASP B 1 186 ? 5.539 -13.578 -6.895 1 98.31 186 ASP B C 1
ATOM 4105 O O . ASP B 1 186 ? 6.727 -13.859 -6.75 1 98.31 186 ASP B O 1
ATOM 4109 N N . LEU B 1 187 ? 5.117 -12.727 -7.832 1 98.44 187 LEU B N 1
ATOM 4110 C CA . LEU B 1 187 ? 6.066 -11.938 -8.602 1 98.44 187 LEU B CA 1
ATOM 4111 C C . LEU B 1 187 ? 6.922 -11.07 -7.688 1 98.44 187 LEU B C 1
ATOM 4113 O O . LEU B 1 187 ? 8.125 -10.914 -7.918 1 98.44 187 LEU B O 1
ATOM 4117 N N . LEU B 1 188 ? 6.336 -10.516 -6.652 1 98.69 188 LEU B N 1
ATOM 4118 C CA . LEU B 1 188 ? 7.051 -9.742 -5.641 1 98.69 188 LEU B CA 1
ATOM 4119 C C . LEU B 1 188 ? 8.156 -10.578 -5.004 1 98.69 188 LEU B C 1
ATOM 4121 O O . LEU B 1 188 ? 9.305 -10.125 -4.91 1 98.69 188 LEU B O 1
ATOM 4125 N N . LEU B 1 189 ? 7.852 -11.797 -4.605 1 98.5 189 LEU B N 1
ATOM 4126 C CA . LEU B 1 189 ? 8.812 -12.703 -3.988 1 98.5 189 LEU B CA 1
ATOM 4127 C C . LEU B 1 189 ? 9.914 -13.086 -4.977 1 98.5 189 LEU B C 1
ATOM 4129 O O . LEU B 1 189 ? 11.094 -13.102 -4.617 1 98.5 189 LEU B O 1
ATOM 4133 N N . ALA B 1 190 ? 9.469 -13.391 -6.168 1 98.06 190 ALA B N 1
ATOM 4134 C CA . ALA B 1 190 ? 10.438 -13.773 -7.191 1 98.06 190 ALA B CA 1
ATOM 4135 C C . ALA B 1 190 ? 11.445 -12.648 -7.449 1 98.06 190 ALA B C 1
ATOM 4137 O O . ALA B 1 190 ? 12.594 -12.906 -7.797 1 98.06 190 ALA B O 1
ATOM 4138 N N . THR B 1 191 ? 11 -11.453 -7.285 1 98.44 191 THR B N 1
ATOM 4139 C CA . THR B 1 191 ? 11.805 -10.281 -7.598 1 98.44 191 THR B CA 1
ATOM 4140 C C . THR B 1 191 ? 12.688 -9.898 -6.41 1 98.44 191 THR B C 1
ATOM 4142 O O . THR B 1 191 ? 13.875 -9.625 -6.574 1 98.44 191 THR B O 1
ATOM 4145 N N . LEU B 1 192 ? 12.125 -9.953 -5.188 1 98.44 192 LEU B N 1
ATOM 4146 C CA . LEU B 1 192 ? 12.812 -9.383 -4.031 1 98.44 192 LEU B CA 1
ATOM 4147 C C . LEU B 1 192 ? 13.562 -10.469 -3.26 1 98.44 192 LEU B C 1
ATOM 4149 O O . LEU B 1 192 ? 14.43 -10.164 -2.439 1 98.44 192 LEU B O 1
ATOM 4153 N N . GLY B 1 193 ? 13.203 -11.734 -3.467 1 97.81 193 GLY B N 1
ATOM 4154 C CA . GLY B 1 193 ? 13.852 -12.82 -2.75 1 97.81 193 GLY B CA 1
ATOM 4155 C C . GLY B 1 193 ? 13.109 -13.227 -1.488 1 97.81 193 GLY B C 1
ATOM 4156 O O . GLY B 1 193 ? 11.914 -12.977 -1.356 1 97.81 193 GLY B O 1
ATOM 4157 N N . PRO B 1 194 ? 13.789 -13.891 -0.585 1 97.88 194 PRO B N 1
ATOM 4158 C CA . PRO B 1 194 ? 13.125 -14.453 0.591 1 97.88 194 PRO B CA 1
ATOM 4159 C C . PRO B 1 194 ? 12.609 -13.375 1.547 1 97.88 194 PRO B C 1
ATOM 4161 O O . PRO B 1 194 ? 13.258 -12.344 1.728 1 97.88 194 PRO B O 1
ATOM 4164 N N . TRP B 1 195 ? 11.43 -13.57 2.059 1 98.62 195 TRP B N 1
ATOM 4165 C CA . TRP B 1 195 ? 10.898 -12.711 3.109 1 98.62 195 TRP B CA 1
ATOM 4166 C C . TRP B 1 195 ? 11.359 -13.18 4.484 1 98.62 195 TRP B C 1
ATOM 4168 O O . TRP B 1 195 ? 11.797 -14.32 4.641 1 98.62 195 TRP B O 1
ATOM 4178 N N . SER B 1 196 ? 11.336 -12.266 5.516 1 98.62 196 SER B N 1
ATOM 4179 C CA . SER B 1 196 ? 11.797 -12.625 6.855 1 98.62 196 SER B CA 1
ATOM 4180 C C . SER B 1 196 ? 10.664 -12.562 7.867 1 98.62 196 SER B C 1
ATOM 4182 O O . SER B 1 196 ? 10.562 -13.414 8.758 1 98.62 196 SER B O 1
ATOM 4184 N N . GLU B 1 197 ? 9.805 -11.586 7.801 1 98.38 197 GLU B N 1
ATOM 4185 C CA . GLU B 1 197 ? 8.672 -11.477 8.719 1 98.38 197 GLU B CA 1
ATOM 4186 C C . GLU B 1 197 ? 7.492 -10.773 8.055 1 98.38 197 GLU B C 1
ATOM 4188 O O . GLU B 1 197 ? 7.668 -10.016 7.102 1 98.38 197 GLU B O 1
ATOM 4193 N N . VAL B 1 198 ? 6.281 -11.062 8.57 1 98.81 198 VAL B N 1
ATOM 4194 C CA . VAL B 1 198 ? 5.066 -10.477 8.023 1 98.81 198 VAL B CA 1
ATOM 4195 C C . VAL B 1 198 ? 4.074 -10.195 9.156 1 98.81 198 VAL B C 1
ATOM 4197 O O . VAL B 1 198 ? 4 -10.945 10.125 1 98.81 198 VAL B O 1
ATOM 4200 N N . THR B 1 199 ? 3.434 -9.07 9.117 1 98.75 199 THR B N 1
ATOM 4201 C CA . THR B 1 199 ? 2.229 -8.781 9.883 1 98.75 199 THR B CA 1
ATOM 4202 C C . THR B 1 199 ? 1.071 -8.414 8.961 1 98.75 199 THR B C 1
ATOM 4204 O O . THR B 1 199 ? 1.282 -7.844 7.887 1 98.75 199 THR B O 1
ATOM 4207 N N . ALA B 1 200 ? -0.132 -8.852 9.352 1 98.75 200 ALA B N 1
ATOM 4208 C CA . ALA B 1 200 ? -1.231 -8.75 8.398 1 98.75 200 ALA B CA 1
ATOM 4209 C C . ALA B 1 200 ? -2.561 -8.523 9.117 1 98.75 200 ALA B C 1
ATOM 4211 O O . ALA B 1 200 ? -2.652 -8.695 10.336 1 98.75 200 ALA B O 1
ATOM 4212 N N . MET B 1 201 ? -3.539 -8.008 8.367 1 98.5 201 MET B N 1
ATOM 4213 C CA . MET B 1 201 ? -4.953 -7.922 8.719 1 98.5 201 MET B CA 1
ATOM 4214 C C . MET B 1 201 ? -5.824 -8.516 7.617 1 98.5 201 MET B C 1
ATOM 4216 O O . MET B 1 201 ? -5.465 -8.469 6.441 1 98.5 201 MET B O 1
ATOM 4220 N N . ALA B 1 202 ? -6.867 -9.102 8.008 1 98.5 202 ALA B N 1
ATOM 4221 C CA . ALA B 1 202 ? -7.883 -9.586 7.074 1 98.5 202 ALA B CA 1
ATOM 4222 C C . ALA B 1 202 ? -9.289 -9.234 7.559 1 98.5 202 ALA B C 1
ATOM 4224 O O . ALA B 1 202 ? -9.508 -9.07 8.758 1 98.5 202 ALA B O 1
ATOM 4225 N N . GLY B 1 203 ? -10.188 -9.039 6.598 1 98.12 203 GLY B N 1
ATOM 4226 C CA . GLY B 1 203 ? -11.57 -8.75 6.953 1 98.12 203 GLY B CA 1
ATOM 4227 C C . GLY B 1 203 ? -12.562 -9.273 5.938 1 98.12 203 GLY B C 1
ATOM 4228 O O . GLY B 1 203 ? -12.211 -9.516 4.781 1 98.12 203 GLY B O 1
ATOM 4229 N N . ARG B 1 204 ? -13.703 -9.633 6.387 1 98.19 204 ARG B N 1
ATOM 4230 C CA . ARG B 1 204 ? -14.891 -9.797 5.559 1 98.19 204 ARG B CA 1
ATOM 4231 C C . ARG B 1 204 ? -15.812 -8.586 5.672 1 98.19 204 ARG B C 1
ATOM 4233 O O . ARG B 1 204 ? -16.578 -8.477 6.629 1 98.19 204 ARG B O 1
ATOM 4240 N N . LEU B 1 205 ? -15.789 -7.793 4.633 1 98.12 205 LEU B N 1
ATOM 4241 C CA . LEU B 1 205 ? -16.391 -6.469 4.785 1 98.12 205 LEU B CA 1
ATOM 4242 C C . LEU B 1 205 ? -17.719 -6.391 4.062 1 98.12 205 LEU B C 1
ATOM 4244 O O . LEU B 1 205 ? -18.609 -5.641 4.473 1 98.12 205 LEU B O 1
ATOM 4248 N N . ALA B 1 206 ? -17.844 -7.156 2.945 1 97.69 206 ALA B N 1
ATOM 4249 C CA . ALA B 1 206 ? -19.047 -6.844 2.164 1 97.69 206 ALA B CA 1
ATOM 4250 C C . ALA B 1 206 ? -19.594 -8.094 1.475 1 97.69 206 ALA B C 1
ATOM 4252 O O . ALA B 1 206 ? -20.734 -8.102 1.015 1 97.69 206 ALA B O 1
ATOM 4253 N N . ARG B 1 207 ? -18.781 -9.117 1.312 1 97.56 207 ARG B N 1
ATOM 4254 C CA . ARG B 1 207 ? -19.219 -10.273 0.543 1 97.56 207 ARG B CA 1
ATOM 4255 C C . ARG B 1 207 ? -19.781 -11.359 1.459 1 97.56 207 ARG B C 1
ATOM 4257 O O . ARG B 1 207 ? -19.375 -11.469 2.617 1 97.56 207 ARG B O 1
ATOM 4264 N N . HIS B 1 208 ? -20.719 -12.141 0.898 1 96.12 208 HIS B N 1
ATOM 4265 C CA . HIS B 1 208 ? -21.281 -13.289 1.604 1 96.12 208 HIS B CA 1
ATOM 4266 C C . HIS B 1 208 ? -20.422 -14.523 1.433 1 96.12 208 HIS B C 1
ATOM 4268 O O . HIS B 1 208 ? -20.766 -15.438 0.682 1 96.12 208 HIS B O 1
ATOM 4274 N N . VAL B 1 209 ? -19.359 -14.641 2.15 1 97.31 209 VAL B N 1
ATOM 4275 C CA . VAL B 1 209 ? -18.359 -15.711 2.033 1 97.31 209 VAL B CA 1
ATOM 4276 C C . VAL B 1 209 ? -17.875 -16.109 3.42 1 97.31 209 VAL B C 1
ATOM 4278 O O . VAL B 1 209 ? -18.094 -15.391 4.398 1 97.31 209 VAL B O 1
ATOM 4281 N N . ASP B 1 210 ? -17.234 -17.281 3.559 1 97.25 210 ASP B N 1
ATOM 4282 C CA . ASP B 1 210 ? -16.609 -17.703 4.805 1 97.25 210 ASP B CA 1
ATOM 4283 C C . ASP B 1 210 ? -15.188 -17.141 4.922 1 97.25 210 ASP B C 1
ATOM 4285 O O . ASP B 1 210 ? -14.672 -16.969 6.027 1 97.25 210 ASP B O 1
ATOM 4289 N N . THR B 1 211 ? -14.562 -16.812 3.818 1 97.81 211 THR B N 1
ATOM 4290 C CA . THR B 1 211 ? -13.188 -16.312 3.752 1 97.81 211 THR B CA 1
ATOM 4291 C C . THR B 1 211 ? -13.148 -14.797 3.869 1 97.81 211 THR B C 1
ATOM 4293 O O . THR B 1 211 ? -14.18 -14.164 4.09 1 97.81 211 THR B O 1
ATOM 4296 N N . GLU B 1 212 ? -11.969 -14.211 3.875 1 98.31 212 GLU B N 1
ATOM 4297 C CA . GLU B 1 212 ? -11.867 -12.758 3.803 1 98.31 212 GLU B CA 1
ATOM 4298 C C . GLU B 1 212 ? -12.18 -12.25 2.4 1 98.31 212 GLU B C 1
ATOM 4300 O O . GLU B 1 212 ? -12.094 -13 1.427 1 98.31 212 GLU B O 1
ATOM 4305 N N . ASP B 1 213 ? -12.664 -11.07 2.307 1 98.69 213 ASP B N 1
ATOM 4306 C CA . ASP B 1 213 ? -12.797 -10.445 0.993 1 98.69 213 ASP B CA 1
ATOM 4307 C C . ASP B 1 213 ? -11.812 -9.289 0.832 1 98.69 213 ASP B C 1
ATOM 4309 O O . ASP B 1 213 ? -11.703 -8.703 -0.249 1 98.69 213 ASP B O 1
ATOM 4313 N N . VAL B 1 214 ? -11.062 -8.969 1.91 1 98.88 214 VAL B N 1
ATOM 4314 C CA . VAL B 1 214 ? -9.945 -8.039 1.906 1 98.88 214 VAL B CA 1
ATOM 4315 C C . VAL B 1 214 ? -8.844 -8.547 2.834 1 98.88 214 VAL B C 1
ATOM 4317 O O . VAL B 1 214 ? -9.125 -9.016 3.938 1 98.88 214 VAL B O 1
ATOM 4320 N N . SER B 1 215 ? -7.594 -8.445 2.424 1 98.88 215 SER B N 1
ATOM 4321 C CA . SER B 1 215 ? -6.445 -8.664 3.295 1 98.88 215 SER B CA 1
ATOM 4322 C C . SER B 1 215 ? -5.32 -7.684 2.988 1 98.88 215 SER B C 1
ATOM 4324 O O . SER B 1 215 ? -5.18 -7.23 1.852 1 98.88 215 SER B O 1
ATOM 4326 N N . MET B 1 216 ? -4.613 -7.324 3.98 1 98.94 216 MET B N 1
ATOM 4327 C CA . MET B 1 216 ? -3.453 -6.441 3.887 1 98.94 216 MET B CA 1
ATOM 4328 C C . MET B 1 216 ? -2.289 -6.984 4.711 1 98.94 216 MET B C 1
ATOM 4330 O O . MET B 1 216 ? -2.49 -7.512 5.805 1 98.94 216 MET B O 1
ATOM 4334 N N . ALA B 1 217 ? -1.094 -6.805 4.172 1 98.94 217 ALA B N 1
ATOM 4335 C CA . ALA B 1 217 ? 0.098 -7.273 4.875 1 98.94 217 ALA B CA 1
ATOM 4336 C C . ALA B 1 217 ? 1.265 -6.309 4.68 1 98.94 217 ALA B C 1
ATOM 4338 O O . ALA B 1 217 ? 1.308 -5.57 3.691 1 98.94 217 ALA B O 1
ATOM 4339 N N . ILE B 1 218 ? 2.127 -6.262 5.602 1 98.94 218 ILE B N 1
ATOM 4340 C CA . ILE B 1 218 ? 3.441 -5.633 5.543 1 98.94 218 ILE B CA 1
ATOM 4341 C C . ILE B 1 218 ? 4.527 -6.688 5.738 1 98.94 218 ILE B C 1
ATOM 4343 O O . ILE B 1 218 ? 4.465 -7.484 6.676 1 98.94 218 ILE B O 1
ATOM 4347 N N . VAL B 1 219 ? 5.465 -6.617 4.812 1 98.94 219 VAL B N 1
ATOM 4348 C CA . VAL B 1 219 ? 6.449 -7.695 4.766 1 98.94 219 VAL B CA 1
ATOM 4349 C C . VAL B 1 219 ? 7.859 -7.109 4.789 1 98.94 219 VAL B C 1
ATOM 4351 O O . VAL B 1 219 ? 8.141 -6.129 4.102 1 98.94 219 VAL B O 1
ATOM 4354 N N . ARG B 1 220 ? 8.688 -7.664 5.629 1 98.75 220 ARG B N 1
ATOM 4355 C CA . ARG B 1 220 ? 10.125 -7.422 5.555 1 98.75 220 ARG B CA 1
ATOM 4356 C C . ARG B 1 220 ? 10.836 -8.57 4.84 1 98.75 220 ARG B C 1
ATOM 4358 O O . ARG B 1 220 ? 10.508 -9.742 5.055 1 98.75 220 ARG B O 1
ATOM 4365 N N . PHE B 1 221 ? 11.703 -8.234 3.971 1 98.75 221 PHE B N 1
ATOM 4366 C CA . PHE B 1 221 ? 12.5 -9.227 3.254 1 98.75 221 PHE B CA 1
ATOM 4367 C C . PHE B 1 221 ? 13.859 -9.414 3.912 1 98.75 221 PHE B C 1
ATOM 4369 O O . PHE B 1 221 ? 14.289 -8.57 4.711 1 98.75 221 PHE B O 1
ATOM 4376 N N . ALA B 1 222 ? 14.508 -10.555 3.592 1 98.12 222 ALA B N 1
ATOM 4377 C CA . ALA B 1 222 ? 15.828 -10.836 4.156 1 98.12 222 ALA B CA 1
ATOM 4378 C C . ALA B 1 222 ? 16.828 -9.75 3.791 1 98.12 222 ALA B C 1
ATOM 4380 O O . ALA B 1 222 ? 17.734 -9.445 4.57 1 98.12 222 ALA B O 1
ATOM 4381 N N . SER B 1 223 ? 16.672 -9.109 2.674 1 97.19 223 SER B N 1
ATOM 4382 C CA . SER B 1 223 ? 17.547 -8.031 2.197 1 97.19 223 SER B CA 1
ATOM 4383 C C . SER B 1 223 ? 17.344 -6.762 3.018 1 97.19 223 SER B C 1
ATOM 4385 O O . SER B 1 223 ? 18.156 -5.832 2.93 1 97.19 223 SER B O 1
ATOM 4387 N N . GLY B 1 224 ? 16.297 -6.695 3.785 1 97.31 224 GLY B N 1
ATOM 4388 C CA . GLY B 1 224 ? 15.938 -5.504 4.527 1 97.31 224 GLY B CA 1
ATOM 4389 C C . GLY B 1 224 ? 14.82 -4.711 3.871 1 97.31 224 GLY B C 1
ATOM 4390 O O . GLY B 1 224 ? 14.211 -3.848 4.504 1 97.31 224 GLY B O 1
ATOM 4391 N N . ALA B 1 225 ? 14.555 -4.977 2.611 1 98.75 225 ALA B N 1
ATOM 4392 C CA . ALA B 1 225 ? 13.477 -4.297 1.894 1 98.75 225 ALA B CA 1
ATOM 4393 C C . ALA B 1 225 ? 12.141 -4.5 2.594 1 98.75 225 ALA B C 1
ATOM 4395 O O . ALA B 1 225 ? 11.938 -5.496 3.293 1 98.75 225 ALA B O 1
ATOM 4396 N N . MET B 1 226 ? 11.281 -3.539 2.48 1 98.88 226 MET B N 1
ATOM 4397 C CA . MET B 1 226 ? 9.938 -3.609 3.053 1 98.88 226 MET B CA 1
ATOM 4398 C C . MET B 1 226 ? 8.883 -3.451 1.97 1 98.88 226 MET B C 1
ATOM 4400 O O . MET B 1 226 ? 9.07 -2.697 1.014 1 98.88 226 MET B O 1
ATOM 4404 N N . ALA B 1 227 ? 7.789 -4.148 2.135 1 98.94 227 ALA B N 1
ATOM 4405 C CA . ALA B 1 227 ? 6.738 -4.086 1.125 1 98.94 227 ALA B CA 1
ATOM 4406 C C . ALA B 1 227 ? 5.355 -4.137 1.77 1 98.94 227 ALA B C 1
ATOM 4408 O O . ALA B 1 227 ? 5.184 -4.727 2.84 1 98.94 227 ALA B O 1
ATOM 4409 N N . THR B 1 228 ? 4.402 -3.502 1.128 1 98.94 228 THR B N 1
ATOM 4410 C CA . THR B 1 228 ? 2.992 -3.717 1.44 1 98.94 228 THR B CA 1
ATOM 4411 C C . THR B 1 228 ? 2.348 -4.648 0.418 1 98.94 228 THR B C 1
ATOM 4413 O O . THR B 1 228 ? 2.725 -4.645 -0.756 1 98.94 228 THR B O 1
ATOM 4416 N N . ILE B 1 229 ? 1.444 -5.441 0.864 1 98.94 229 ILE B N 1
ATOM 4417 C CA . ILE B 1 229 ? 0.586 -6.27 0.021 1 98.94 229 ILE B CA 1
ATOM 4418 C C . ILE B 1 229 ? -0.88 -5.977 0.336 1 98.94 229 ILE B C 1
ATOM 4420 O O . ILE B 1 229 ? -1.301 -6.059 1.493 1 98.94 229 ILE B O 1
ATOM 4424 N N . THR B 1 230 ? -1.666 -5.594 -0.684 1 98.94 230 THR B N 1
ATOM 4425 C CA . THR B 1 230 ? -3.104 -5.398 -0.532 1 98.94 230 THR B CA 1
ATOM 4426 C C . THR B 1 230 ? -3.875 -6.297 -1.496 1 98.94 230 THR B C 1
ATOM 4428 O O . THR B 1 230 ? -3.59 -6.316 -2.695 1 98.94 230 THR B O 1
ATOM 4431 N N . ASN B 1 231 ? -4.77 -7.07 -0.996 1 98.88 231 ASN B N 1
ATOM 4432 C CA . ASN B 1 231 ? -5.68 -7.906 -1.775 1 98.88 231 ASN B CA 1
ATOM 4433 C C . ASN B 1 231 ? -7.137 -7.555 -1.5 1 98.88 231 ASN B C 1
ATOM 4435 O O . ASN B 1 231 ? -7.602 -7.656 -0.362 1 98.88 231 ASN B O 1
ATOM 4439 N N . SER B 1 232 ? -7.875 -7.168 -2.566 1 98.88 232 SER B N 1
ATOM 4440 C CA . SER B 1 232 ? -9.273 -6.773 -2.398 1 98.88 232 SER B CA 1
ATOM 4441 C C . SER B 1 232 ? -10.141 -7.328 -3.523 1 98.88 232 SER B C 1
ATOM 4443 O O . SER B 1 232 ? -9.711 -7.383 -4.676 1 98.88 232 SER B O 1
ATOM 4445 N N . LEU B 1 233 ? -11.336 -7.734 -3.146 1 98.69 233 LEU B N 1
ATOM 4446 C CA . LEU B 1 233 ? -12.359 -8.07 -4.133 1 98.69 233 LEU B CA 1
ATOM 4447 C C . LEU B 1 233 ? -13.477 -7.031 -4.129 1 98.69 233 LEU B C 1
ATOM 4449 O O . LEU B 1 233 ? -14.594 -7.312 -4.57 1 98.69 233 LEU B O 1
ATOM 4453 N N . LEU B 1 234 ? -13.18 -5.855 -3.568 1 98.69 234 LEU B N 1
ATOM 4454 C CA . LEU B 1 234 ? -14.219 -4.855 -3.332 1 98.69 234 LEU B CA 1
ATOM 4455 C C . LEU B 1 234 ? -13.883 -3.547 -4.043 1 98.69 234 LEU B C 1
ATOM 4457 O O . LEU B 1 234 ? -14.398 -2.488 -3.678 1 98.69 234 LEU B O 1
ATOM 4461 N N . SER B 1 235 ? -13.023 -3.555 -5.035 1 98.75 235 SER B N 1
ATOM 4462 C CA . SER B 1 235 ? -12.5 -2.342 -5.652 1 98.75 235 SER B CA 1
ATOM 4463 C C . SER B 1 235 ? -13.117 -2.109 -7.027 1 98.75 235 SER B C 1
ATOM 4465 O O . SER B 1 235 ? -12.734 -2.76 -8 1 98.75 235 SER B O 1
ATOM 4467 N N . PRO B 1 236 ? -13.945 -1.064 -7.184 1 98.25 236 PRO B N 1
ATOM 4468 C CA . PRO B 1 236 ? -14.609 -0.833 -8.469 1 98.25 236 PRO B CA 1
ATOM 4469 C C . PRO B 1 236 ? -13.625 -0.588 -9.609 1 98.25 236 PRO B C 1
ATOM 4471 O O . PRO B 1 236 ? -13.797 -1.121 -10.703 1 98.25 236 PRO B O 1
ATOM 4474 N N . ARG B 1 237 ? -12.688 0.277 -9.406 1 98.31 237 ARG B N 1
ATOM 4475 C CA . ARG B 1 237 ? -11.609 0.377 -10.383 1 98.31 237 ARG B CA 1
ATOM 4476 C C . ARG B 1 237 ? -10.57 -0.723 -10.18 1 98.31 237 ARG B C 1
ATOM 4478 O O . ARG B 1 237 ? -9.719 -0.614 -9.297 1 98.31 237 ARG B O 1
ATOM 4485 N N . GLU B 1 238 ? -10.633 -1.728 -11.023 1 98.5 238 GLU B N 1
ATOM 4486 C CA . GLU B 1 238 ? -9.758 -2.887 -10.852 1 98.5 238 GLU B CA 1
ATOM 4487 C C . GLU B 1 238 ? -8.352 -2.6 -11.359 1 98.5 238 GLU B C 1
ATOM 4489 O O . GLU B 1 238 ? -8.18 -2.002 -12.422 1 98.5 238 GLU B O 1
ATOM 4494 N N . THR B 1 239 ? -7.402 -3.055 -10.594 1 98.44 239 THR B N 1
ATOM 4495 C CA . THR B 1 239 ? -6.02 -2.936 -11.039 1 98.44 239 THR B CA 1
ATOM 4496 C C . THR B 1 239 ? -5.129 -3.938 -10.312 1 98.44 239 THR B C 1
ATOM 4498 O O . THR B 1 239 ? -5.465 -4.398 -9.219 1 98.44 239 THR B O 1
ATOM 4501 N N . SER B 1 240 ? -4.082 -4.41 -10.938 1 98.56 240 SER B N 1
ATOM 4502 C CA . SER B 1 240 ? -2.908 -5.047 -10.352 1 98.56 240 SER B CA 1
ATOM 4503 C C . SER B 1 240 ? -1.678 -4.152 -10.477 1 98.56 240 SER B C 1
ATOM 4505 O O . SER B 1 240 ? -1.222 -3.863 -11.578 1 98.56 240 SER B O 1
ATOM 4507 N N . ASP B 1 241 ? -1.131 -3.73 -9.344 1 98.62 241 ASP B N 1
ATOM 4508 C CA . ASP B 1 241 ? -0.026 -2.775 -9.359 1 98.62 241 ASP B CA 1
ATOM 4509 C C . ASP B 1 241 ? 1.146 -3.279 -8.523 1 98.62 241 ASP B C 1
ATOM 4511 O O . ASP B 1 241 ? 0.962 -3.691 -7.375 1 98.62 241 ASP B O 1
ATOM 4515 N N . LEU B 1 242 ? 2.32 -3.271 -9.133 1 98.75 242 LEU B N 1
ATOM 4516 C CA . LEU B 1 242 ? 3.568 -3.479 -8.406 1 98.75 242 LEU B CA 1
ATOM 4517 C C . LEU B 1 242 ? 4.516 -2.299 -8.602 1 98.75 242 LEU B C 1
ATOM 4519 O O . LEU B 1 242 ? 4.633 -1.772 -9.711 1 98.75 242 LEU B O 1
ATOM 4523 N N . ARG B 1 243 ? 5.074 -1.896 -7.574 1 98.88 243 ARG B N 1
ATOM 4524 C CA . ARG B 1 243 ? 6.094 -0.855 -7.602 1 98.88 243 ARG B CA 1
ATOM 4525 C C . ARG B 1 243 ? 7.336 -1.286 -6.828 1 98.88 243 ARG B C 1
ATOM 4527 O O . ARG B 1 243 ? 7.23 -1.859 -5.742 1 98.88 243 ARG B O 1
ATOM 4534 N N . PHE B 1 244 ? 8.477 -1.059 -7.418 1 98.88 244 PHE B N 1
ATOM 4535 C CA . PHE B 1 244 ? 9.766 -1.326 -6.793 1 98.88 244 PHE B CA 1
ATOM 4536 C C . PHE B 1 244 ? 10.625 -0.069 -6.762 1 98.88 244 PHE B C 1
ATOM 4538 O O . PHE B 1 244 ? 11.016 0.442 -7.812 1 98.88 244 PHE B O 1
ATOM 4545 N N . ASP B 1 245 ? 10.891 0.449 -5.613 1 98.88 245 ASP B N 1
ATOM 4546 C CA . ASP B 1 245 ? 11.867 1.52 -5.434 1 98.88 245 ASP B CA 1
ATOM 4547 C C . ASP B 1 245 ? 13.242 0.957 -5.082 1 98.88 245 ASP B C 1
ATOM 4549 O O . ASP B 1 245 ? 13.406 0.308 -4.047 1 98.88 245 ASP B O 1
ATOM 4553 N N . THR B 1 246 ? 14.148 1.157 -5.953 1 98.62 246 THR B N 1
ATOM 4554 C CA . THR B 1 246 ? 15.539 0.766 -5.734 1 98.62 246 THR B CA 1
ATOM 4555 C C . THR B 1 246 ? 16.422 1.995 -5.559 1 98.62 246 THR B C 1
ATOM 4557 O O . THR B 1 246 ? 15.953 3.129 -5.66 1 98.62 246 THR B O 1
ATOM 4560 N N . GLU B 1 247 ? 17.688 1.769 -5.227 1 97.75 247 GLU B N 1
ATOM 4561 C CA . GLU B 1 247 ? 18.625 2.873 -5.051 1 97.75 247 GLU B CA 1
ATOM 4562 C C . GLU B 1 247 ? 18.797 3.666 -6.344 1 97.75 247 GLU B C 1
ATOM 4564 O O . GLU B 1 247 ? 19.047 4.871 -6.309 1 97.75 247 GLU B O 1
ATOM 4569 N N . ALA B 1 248 ? 18.531 3.01 -7.516 1 98 248 ALA B N 1
ATOM 4570 C CA . ALA B 1 248 ? 18.906 3.66 -8.766 1 98 248 ALA B CA 1
ATOM 4571 C C . ALA B 1 248 ? 17.672 4.039 -9.578 1 98 248 ALA B C 1
ATOM 4573 O O . ALA B 1 248 ? 17.766 4.82 -10.531 1 98 248 ALA B O 1
ATOM 4574 N N . ALA B 1 249 ? 16.547 3.48 -9.273 1 98.56 249 ALA B N 1
ATOM 4575 C CA . ALA B 1 249 ? 15.359 3.748 -10.086 1 98.56 249 ALA B CA 1
ATOM 4576 C C . ALA B 1 249 ? 14.094 3.256 -9.383 1 98.56 249 ALA B C 1
ATOM 4578 O O . ALA B 1 249 ? 14.164 2.475 -8.43 1 98.56 249 ALA B O 1
ATOM 4579 N N . THR B 1 250 ? 12.961 3.777 -9.789 1 98.75 250 THR B N 1
ATOM 4580 C CA . THR B 1 250 ? 11.656 3.203 -9.516 1 98.75 250 THR B CA 1
ATOM 4581 C C . THR B 1 250 ? 11.117 2.467 -10.734 1 98.75 250 THR B C 1
ATOM 4583 O O . THR B 1 250 ? 11.148 2.996 -11.852 1 98.75 250 THR B O 1
ATOM 4586 N N . ILE B 1 251 ? 10.68 1.237 -10.531 1 98.75 251 ILE B N 1
ATOM 4587 C CA . ILE B 1 251 ? 10.07 0.436 -11.586 1 98.75 251 ILE B CA 1
ATOM 4588 C C . ILE B 1 251 ? 8.625 0.116 -11.211 1 98.75 251 ILE B C 1
ATOM 4590 O O . ILE B 1 251 ? 8.352 -0.371 -10.117 1 98.75 251 ILE B O 1
ATOM 4594 N N . GLU B 1 252 ? 7.727 0.401 -12.141 1 98.75 252 GLU B N 1
ATOM 4595 C CA . GLU B 1 252 ? 6.305 0.208 -11.859 1 98.75 252 GLU B CA 1
ATOM 4596 C C . GLU B 1 252 ? 5.645 -0.663 -12.922 1 98.75 252 GLU B C 1
ATOM 4598 O O . GLU B 1 252 ? 5.961 -0.547 -14.109 1 98.75 252 GLU B O 1
ATOM 4603 N N . LEU B 1 253 ? 4.793 -1.506 -12.484 1 98.69 253 LEU B N 1
ATOM 4604 C CA . LEU B 1 253 ? 3.951 -2.34 -13.328 1 98.69 253 LEU B CA 1
ATOM 4605 C C . LEU B 1 253 ? 2.475 -2.129 -13.008 1 98.69 253 LEU B C 1
ATOM 4607 O O . LEU B 1 253 ? 2.066 -2.242 -11.852 1 98.69 253 LEU B O 1
ATOM 4611 N N . SER B 1 254 ? 1.66 -1.737 -14.008 1 98.62 254 SER B N 1
ATOM 4612 C CA . SER B 1 254 ? 0.217 -1.597 -13.844 1 98.62 254 SER B CA 1
ATOM 4613 C C . SER B 1 254 ? -0.542 -2.346 -14.93 1 98.62 254 SER B C 1
ATOM 4615 O O . SER B 1 254 ? -0.349 -2.086 -16.125 1 98.62 254 SER B O 1
ATOM 4617 N N . HIS B 1 255 ? -1.324 -3.279 -14.461 1 98.06 255 HIS B N 1
ATOM 4618 C CA . HIS B 1 255 ? -2.127 -4.094 -15.367 1 98.06 255 HIS B CA 1
ATOM 4619 C C . HIS B 1 255 ? -3.324 -4.703 -14.648 1 98.06 255 HIS B C 1
ATOM 4621 O O . HIS B 1 255 ? -3.639 -4.316 -13.523 1 98.06 255 HIS B O 1
ATOM 4627 N N . LEU B 1 256 ? -4.043 -5.598 -15.297 1 95.69 256 LEU B N 1
ATOM 4628 C CA . LEU B 1 256 ? -5.172 -6.227 -14.625 1 95.69 256 LEU B CA 1
ATOM 4629 C C . LEU B 1 256 ? -5 -7.742 -14.57 1 95.69 256 LEU B C 1
ATOM 4631 O O . LEU B 1 256 ? -4.797 -8.312 -13.492 1 95.69 256 LEU B O 1
ATOM 4635 N N . TYR B 1 257 ? -4.867 -8.523 -15.672 1 89.62 257 TYR B N 1
ATOM 4636 C CA . TYR B 1 257 ? -4.809 -9.984 -15.672 1 89.62 257 TYR B CA 1
ATOM 4637 C C . TYR B 1 257 ? -3.539 -10.477 -16.344 1 89.62 257 TYR B C 1
ATOM 4639 O O . TYR B 1 257 ? -3.311 -11.688 -16.438 1 89.62 257 TYR B O 1
ATOM 4647 N N . GLY B 1 258 ? -2.703 -9.656 -16.828 1 93.75 258 GLY B N 1
ATOM 4648 C CA . GLY B 1 258 ? -1.479 -9.891 -17.578 1 93.75 258 GLY B CA 1
ATOM 4649 C C . GLY B 1 258 ? -0.886 -8.625 -18.172 1 93.75 258 GLY B C 1
ATOM 4650 O O . GLY B 1 258 ? -1.573 -7.613 -18.297 1 93.75 258 GLY B O 1
ATOM 4651 N N . TYR B 1 259 ? 0.411 -8.742 -18.484 1 97 259 TYR B N 1
ATOM 4652 C CA . TYR B 1 259 ? 1.052 -7.496 -18.906 1 97 259 TYR B CA 1
ATOM 4653 C C . TYR B 1 259 ? 1.949 -7.723 -20.109 1 97 259 TYR B C 1
ATOM 4655 O O . TYR B 1 259 ? 2.311 -8.859 -20.422 1 97 259 TYR B O 1
ATOM 4663 N N . THR B 1 260 ? 2.172 -6.68 -20.828 1 96.62 260 THR B N 1
ATOM 4664 C CA . THR B 1 260 ? 3.229 -6.512 -21.828 1 96.62 260 THR B CA 1
ATOM 4665 C C . THR B 1 260 ? 4.219 -5.438 -21.391 1 96.62 260 THR B C 1
ATOM 4667 O O . THR B 1 260 ? 4.074 -4.855 -20.312 1 96.62 260 THR B O 1
ATOM 4670 N N . ASP B 1 261 ? 5.168 -5.219 -22.203 1 96.06 261 ASP B N 1
ATOM 4671 C CA . ASP B 1 261 ? 6.168 -4.219 -21.844 1 96.06 261 ASP B CA 1
ATOM 4672 C C . ASP B 1 261 ? 5.551 -2.824 -21.766 1 96.06 261 ASP B C 1
ATOM 4674 O O . ASP B 1 261 ? 6.078 -1.943 -21.078 1 96.06 261 ASP B O 1
ATOM 4678 N N . ALA B 1 262 ? 4.48 -2.658 -22.516 1 95.62 262 ALA B N 1
ATOM 4679 C CA . ALA B 1 262 ? 3.822 -1.354 -22.531 1 95.62 262 ALA B CA 1
ATOM 4680 C C . ALA B 1 262 ? 3.24 -1.032 -21.156 1 95.62 262 ALA B C 1
ATOM 4682 O O . ALA B 1 262 ? 2.889 0.116 -20.875 1 95.62 262 ALA B O 1
ATOM 4683 N N . ASP B 1 263 ? 3.164 -1.967 -20.25 1 97.38 263 ASP B N 1
ATOM 4684 C CA . ASP B 1 263 ? 2.52 -1.813 -18.953 1 97.38 263 ASP B CA 1
ATOM 4685 C C . ASP B 1 263 ? 3.533 -1.433 -17.875 1 97.38 263 ASP B C 1
ATOM 4687 O O . ASP B 1 263 ? 3.174 -1.248 -16.703 1 97.38 263 ASP B O 1
ATOM 4691 N N . TRP B 1 264 ? 4.805 -1.307 -18.25 1 97.38 264 TRP B N 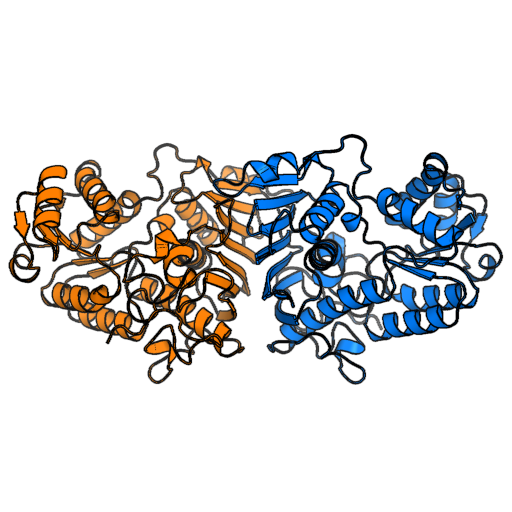1
ATOM 4692 C CA . TRP B 1 264 ? 5.875 -0.984 -17.312 1 97.38 264 TRP B CA 1
ATOM 4693 C C . TRP B 1 264 ? 6.297 0.475 -17.453 1 97.38 264 TRP B C 1
ATOM 4695 O O . TRP B 1 264 ? 6.289 1.028 -18.547 1 97.38 264 TRP B O 1
ATOM 4705 N N . THR B 1 265 ? 6.617 1.132 -16.359 1 97.88 265 THR B N 1
ATOM 4706 C CA . THR B 1 265 ? 7.238 2.451 -16.328 1 97.88 265 THR B CA 1
ATOM 4707 C C . THR B 1 265 ? 8.555 2.414 -15.547 1 97.88 265 THR B C 1
ATOM 4709 O O . THR B 1 265 ? 8.633 1.797 -14.484 1 97.88 265 THR B O 1
ATOM 4712 N N . PHE B 1 266 ? 9.578 2.945 -16.109 1 97.88 266 PHE B N 1
ATOM 4713 C CA . PHE B 1 266 ? 10.906 3.025 -15.523 1 97.88 266 PHE B CA 1
ATOM 4714 C C . PHE B 1 266 ? 11.305 4.477 -15.281 1 97.88 266 PHE B C 1
ATOM 4716 O O . PHE B 1 266 ? 11.352 5.281 -16.219 1 97.88 266 PHE B O 1
ATOM 4723 N N . THR B 1 267 ? 11.578 4.863 -13.984 1 98.31 267 THR B N 1
ATOM 4724 C CA . THR B 1 267 ? 11.992 6.215 -13.625 1 98.31 267 THR B CA 1
ATOM 4725 C C . THR B 1 267 ? 13.344 6.199 -12.922 1 98.31 267 THR B C 1
ATOM 4727 O O . THR B 1 267 ? 13.438 5.832 -11.75 1 98.31 267 THR B O 1
ATOM 4730 N N . PRO B 1 268 ? 14.352 6.59 -13.578 1 97.75 268 PRO B N 1
ATOM 4731 C CA . PRO B 1 268 ? 15.664 6.617 -12.93 1 97.75 268 PRO B CA 1
ATOM 4732 C C . PRO B 1 268 ? 15.742 7.648 -11.812 1 97.75 268 PRO B C 1
ATOM 4734 O O . PRO B 1 268 ? 15.055 8.672 -11.852 1 97.75 268 PRO B O 1
ATOM 4737 N N . ALA B 1 269 ? 16.547 7.34 -10.742 1 96.25 269 ALA B N 1
ATOM 4738 C CA . ALA B 1 269 ? 16.859 8.352 -9.734 1 96.25 269 ALA B CA 1
ATOM 4739 C C . ALA B 1 269 ? 17.562 9.547 -10.359 1 96.25 269 ALA B C 1
ATOM 4741 O O . ALA B 1 269 ? 18.094 9.461 -11.469 1 96.25 269 ALA B O 1
ATOM 4742 N N . ALA B 1 270 ? 17.547 10.617 -9.461 1 89.56 270 ALA B N 1
ATOM 4743 C CA . ALA B 1 270 ? 18.219 11.812 -9.953 1 89.56 270 ALA B CA 1
ATOM 4744 C C . ALA B 1 270 ? 19.688 11.523 -10.266 1 89.56 270 ALA B C 1
ATOM 4746 O O . ALA B 1 270 ? 20.375 10.883 -9.469 1 89.56 270 ALA B O 1
ATOM 4747 N N . ASP B 1 271 ? 20.203 11.734 -11.375 1 87.19 271 ASP B N 1
ATOM 4748 C CA . ASP B 1 271 ? 21.594 11.641 -11.82 1 87.19 271 ASP B CA 1
ATOM 4749 C C . ASP B 1 271 ? 21.922 10.227 -12.289 1 87.19 271 ASP B C 1
ATOM 4751 O O . ASP B 1 271 ? 23.094 9.844 -12.344 1 87.19 271 ASP B O 1
ATOM 4755 N N . ARG B 1 272 ? 20.922 9.32 -12.312 1 93.38 272 ARG B N 1
ATOM 4756 C CA . ARG B 1 272 ? 21.172 7.949 -12.75 1 93.38 272 ARG B CA 1
ATOM 4757 C C . ARG B 1 272 ? 20.609 7.711 -14.141 1 93.38 272 ARG B C 1
ATOM 4759 O O . ARG B 1 272 ? 20.016 6.656 -14.406 1 93.38 272 ARG B O 1
ATOM 4766 N N . ASP B 1 273 ? 20.766 8.602 -14.992 1 89.88 273 ASP B N 1
ATOM 4767 C CA . ASP B 1 273 ? 20.328 8.461 -16.375 1 89.88 273 ASP B CA 1
ATOM 4768 C C . ASP B 1 273 ? 21 7.27 -17.047 1 89.88 273 ASP B C 1
ATOM 4770 O O . ASP B 1 273 ? 20.484 6.734 -18.031 1 89.88 273 ASP B O 1
ATOM 4774 N N . ASP B 1 274 ? 22.078 6.879 -16.516 1 91.62 274 ASP B N 1
ATOM 4775 C CA . ASP B 1 274 ? 22.828 5.738 -17.047 1 91.62 274 ASP B CA 1
ATOM 4776 C C . ASP B 1 274 ? 22 4.457 -16.969 1 91.62 274 ASP B C 1
ATOM 4778 O O . ASP B 1 274 ? 22.078 3.604 -17.844 1 91.62 274 ASP B O 1
ATOM 4782 N N . VAL B 1 275 ? 21.141 4.344 -16.016 1 93.81 275 VAL B N 1
ATOM 4783 C CA . VAL B 1 275 ? 20.406 3.092 -15.844 1 93.81 275 VAL B CA 1
ATOM 4784 C C . VAL B 1 275 ? 19.172 3.082 -16.734 1 93.81 275 VAL B C 1
ATOM 4786 O O . VAL B 1 275 ? 18.609 2.021 -17.016 1 93.81 275 VAL B O 1
ATOM 4789 N N . ALA B 1 276 ? 18.734 4.223 -17.156 1 90.56 276 ALA B N 1
ATOM 4790 C CA . ALA B 1 276 ? 17.562 4.305 -18.031 1 90.56 276 ALA B CA 1
ATOM 4791 C C . ALA B 1 276 ? 17.797 3.537 -19.328 1 90.56 276 ALA B C 1
ATOM 4793 O O . ALA B 1 276 ? 16.875 2.928 -19.875 1 90.56 276 ALA B O 1
ATOM 4794 N N . GLN B 1 277 ? 18.969 3.531 -19.766 1 92.19 277 GLN B N 1
ATOM 4795 C CA . GLN B 1 277 ? 19.328 2.887 -21.016 1 92.19 277 GLN B CA 1
ATOM 4796 C C . GLN B 1 277 ? 19.281 1.367 -20.891 1 92.19 277 GLN B C 1
ATOM 4798 O O . GLN B 1 277 ? 19.219 0.657 -21.906 1 92.19 277 GLN B O 1
ATOM 4803 N N . LEU B 1 278 ? 19.297 0.94 -19.656 1 95.19 278 LEU B N 1
ATOM 4804 C CA . LEU B 1 278 ? 19.328 -0.499 -19.422 1 95.19 278 LEU B CA 1
ATOM 4805 C C . LEU B 1 278 ? 17.922 -1.095 -19.531 1 95.19 278 LEU B C 1
ATOM 4807 O O . LEU B 1 278 ? 17.781 -2.309 -19.688 1 95.19 278 LEU B O 1
ATOM 4811 N N . TRP B 1 279 ? 16.922 -0.258 -19.406 1 95.44 279 TRP B N 1
ATOM 4812 C CA . TRP B 1 279 ? 15.539 -0.712 -19.5 1 95.44 279 TRP B CA 1
ATOM 4813 C C . TRP B 1 279 ? 15.047 -0.636 -20.953 1 95.44 279 TRP B C 1
ATOM 4815 O O . TRP B 1 279 ? 14.594 0.419 -21.406 1 95.44 279 TRP B O 1
ATOM 4825 N N . GLN B 1 280 ? 15.086 -1.731 -21.672 1 93.25 280 GLN B N 1
ATOM 4826 C CA . GLN B 1 280 ? 14.734 -1.769 -23.078 1 93.25 280 GLN B CA 1
ATOM 4827 C C . GLN B 1 280 ? 13.547 -2.695 -23.328 1 93.25 280 GLN B C 1
ATOM 4829 O O . GLN B 1 280 ? 13.602 -3.881 -23 1 93.25 280 GLN B O 1
ATOM 4834 N N . PRO B 1 281 ? 12.57 -2.088 -23.844 1 91.44 281 PRO B N 1
ATOM 4835 C CA . PRO B 1 281 ? 11.445 -2.959 -24.203 1 91.44 281 PRO B CA 1
ATOM 4836 C C . PRO B 1 281 ? 11.789 -3.943 -25.328 1 91.44 281 PRO B C 1
ATOM 4838 O O . PRO B 1 281 ? 12.742 -3.717 -26.078 1 91.44 281 PRO B O 1
ATOM 4841 N N . ASP B 1 282 ? 11.125 -5.051 -25.312 1 92.62 282 ASP B N 1
ATOM 4842 C CA . ASP B 1 282 ? 11.148 -6.031 -26.391 1 92.62 282 ASP B CA 1
ATOM 4843 C C . ASP B 1 282 ? 9.75 -6.277 -26.938 1 92.62 282 ASP B C 1
ATOM 4845 O O . ASP B 1 282 ? 9.016 -7.125 -26.438 1 92.62 282 ASP B O 1
ATOM 4849 N N . PRO B 1 283 ? 9.477 -5.621 -27.938 1 85.69 283 PRO B N 1
ATOM 4850 C CA . PRO B 1 283 ? 8.117 -5.719 -28.469 1 85.69 283 PRO B CA 1
ATOM 4851 C C . PRO B 1 283 ? 7.777 -7.125 -28.953 1 85.69 283 PRO B C 1
ATOM 4853 O O . PRO B 1 283 ? 6.598 -7.457 -29.125 1 85.69 283 PRO B O 1
ATOM 4856 N N . GLU B 1 284 ? 8.75 -7.949 -29.172 1 89.62 284 GLU B N 1
ATOM 4857 C CA . GLU B 1 284 ? 8.516 -9.297 -29.688 1 89.62 284 GLU B CA 1
ATOM 4858 C C . GLU B 1 284 ? 8.422 -10.312 -28.547 1 89.62 284 GLU B C 1
ATOM 4860 O O . GLU B 1 284 ? 8.156 -11.492 -28.781 1 89.62 284 GLU B O 1
ATOM 4865 N N . ALA B 1 285 ? 8.617 -9.789 -27.422 1 91.94 285 ALA B N 1
ATOM 4866 C CA . ALA B 1 285 ? 8.586 -10.703 -26.281 1 91.94 285 ALA B CA 1
ATOM 4867 C C . ALA B 1 285 ? 7.18 -11.234 -26.047 1 91.94 285 ALA B C 1
ATOM 4869 O O . ALA B 1 285 ? 6.191 -10.531 -26.266 1 91.94 285 ALA B O 1
ATOM 4870 N N . LEU B 1 286 ? 7.105 -12.445 -25.562 1 92.88 286 LEU B N 1
ATOM 4871 C CA . LEU B 1 286 ? 5.82 -13.016 -25.172 1 92.88 286 LEU B CA 1
ATOM 4872 C C . LEU B 1 286 ? 5.223 -12.227 -24 1 92.88 286 LEU B C 1
ATOM 4874 O O . LEU B 1 286 ? 5.941 -11.82 -23.094 1 92.88 286 LEU B O 1
ATOM 4878 N N . PRO B 1 287 ? 3.916 -12 -24.078 1 93.94 287 PRO B N 1
ATOM 4879 C CA . PRO B 1 287 ? 3.252 -11.438 -22.891 1 93.94 287 PRO B CA 1
ATOM 4880 C C . PRO B 1 287 ? 3.311 -12.359 -21.688 1 93.94 287 PRO B C 1
ATOM 4882 O O . PRO B 1 287 ? 3.648 -13.539 -21.812 1 93.94 287 PRO B O 1
ATOM 4885 N N . SER B 1 288 ? 2.975 -11.766 -20.516 1 95.38 288 SER B N 1
ATOM 4886 C CA . SER B 1 288 ? 3.049 -12.523 -19.281 1 95.38 288 SER B CA 1
ATOM 4887 C C . SER B 1 288 ? 1.912 -13.539 -19.188 1 95.38 288 SER B C 1
ATOM 4889 O O . SER B 1 288 ? 1.191 -13.578 -18.188 1 95.38 288 SER B O 1
ATOM 4891 N N . GLY B 1 289 ? 1.757 -14.391 -20.156 1 95.31 289 GLY B N 1
ATOM 4892 C CA . GLY B 1 289 ? 0.736 -15.422 -20.188 1 95.31 289 GLY B CA 1
ATOM 4893 C C . GLY B 1 289 ? 1.303 -16.828 -20.062 1 95.31 289 GLY B C 1
ATOM 4894 O O . GLY B 1 289 ? 2.496 -17 -19.812 1 95.31 289 GLY B O 1
ATOM 4895 N N . HIS B 1 290 ? 0.467 -17.797 -20.203 1 97.75 290 HIS B N 1
ATOM 4896 C CA . HIS B 1 290 ? 0.82 -19.203 -19.984 1 97.75 290 HIS B CA 1
ATOM 4897 C C . HIS B 1 290 ? 1.975 -19.625 -20.891 1 97.75 290 HIS B C 1
ATOM 4899 O O . HIS B 1 290 ? 2.887 -20.328 -20.453 1 97.75 290 HIS B O 1
ATOM 4905 N N . LEU B 1 291 ? 1.944 -19.156 -22.141 1 97.88 291 LEU B N 1
ATOM 4906 C CA . LEU B 1 291 ? 2.959 -19.594 -23.094 1 97.88 291 LEU B CA 1
ATOM 4907 C C . LEU B 1 291 ? 4.352 -19.188 -22.625 1 97.88 291 LEU B C 1
ATOM 4909 O O . LEU B 1 291 ? 5.305 -19.953 -22.75 1 97.88 291 LEU B O 1
ATOM 4913 N N . ALA B 1 292 ? 4.43 -18.016 -22.062 1 97.69 292 ALA B N 1
ATOM 4914 C CA . ALA B 1 292 ? 5.723 -17.5 -21.609 1 97.69 292 ALA B CA 1
ATOM 4915 C C . ALA B 1 292 ? 6.336 -18.406 -20.562 1 97.69 292 ALA B C 1
ATOM 4917 O O . ALA B 1 292 ? 7.559 -18.578 -20.516 1 97.69 292 ALA B O 1
ATOM 4918 N N . GLN B 1 293 ? 5.602 -19 -19.75 1 98.38 293 GLN B N 1
ATOM 4919 C CA . GLN B 1 293 ? 6.105 -19.922 -18.734 1 98.38 293 GLN B CA 1
ATOM 4920 C C . GLN B 1 293 ? 6.277 -21.328 -19.312 1 98.38 293 GLN B C 1
ATOM 4922 O O . GLN B 1 293 ? 7.23 -22.031 -18.984 1 98.38 293 GLN B O 1
ATOM 4927 N N . LEU B 1 294 ? 5.344 -21.766 -20.172 1 98.62 294 LEU B N 1
ATOM 4928 C CA . LEU B 1 294 ? 5.324 -23.141 -20.625 1 98.62 294 LEU B CA 1
ATOM 4929 C C . LEU B 1 294 ? 6.531 -23.438 -21.516 1 98.62 294 LEU B C 1
ATOM 4931 O O . LEU B 1 294 ? 7.078 -24.547 -21.469 1 98.62 294 LEU B O 1
ATOM 4935 N N . VAL B 1 295 ? 7.02 -22.5 -22.281 1 98.38 295 VAL B N 1
ATOM 4936 C CA . VAL B 1 295 ? 8.141 -22.734 -23.188 1 98.38 295 VAL B CA 1
ATOM 4937 C C . VAL B 1 295 ? 9.359 -23.188 -22.375 1 98.38 295 VAL B C 1
ATOM 4939 O O . VAL B 1 295 ? 9.867 -24.297 -22.578 1 98.38 295 VAL B O 1
ATOM 4942 N N . PRO B 1 296 ? 9.773 -22.328 -21.438 1 98.31 296 PRO B N 1
ATOM 4943 C CA . PRO B 1 296 ? 10.938 -22.797 -20.688 1 98.31 296 PRO B CA 1
ATOM 4944 C C . PRO B 1 296 ? 10.625 -24.031 -19.812 1 98.31 296 PRO B C 1
ATOM 4946 O O . PRO B 1 296 ? 11.516 -24.844 -19.547 1 98.31 296 PRO B O 1
ATOM 4949 N N . THR B 1 297 ? 9.43 -24.219 -19.359 1 98.75 297 THR B N 1
ATOM 4950 C CA . THR B 1 297 ? 9.047 -25.359 -18.547 1 98.75 297 THR B CA 1
ATOM 4951 C C . THR B 1 297 ? 9.164 -26.656 -19.344 1 98.75 297 THR B C 1
ATOM 4953 O O . THR B 1 297 ? 9.789 -27.625 -18.891 1 98.75 297 THR B O 1
ATOM 4956 N N . TYR B 1 298 ? 8.672 -26.688 -20.562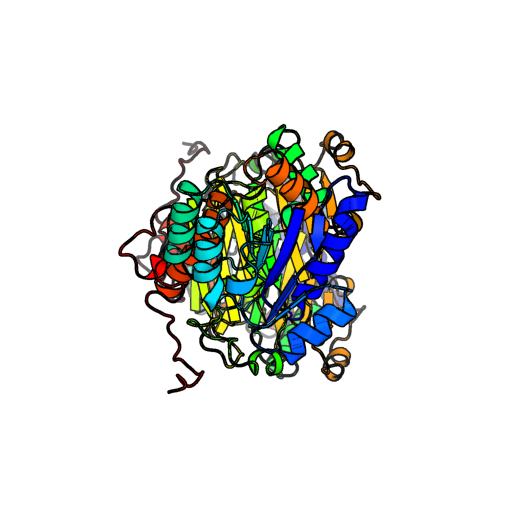 1 98.69 298 TYR B N 1
ATOM 4957 C CA . TYR B 1 298 ? 8.688 -27.891 -21.391 1 98.69 298 TYR B CA 1
ATOM 4958 C C . TYR B 1 298 ? 10.102 -28.203 -21.875 1 98.69 298 TYR B C 1
ATOM 4960 O O . TYR B 1 298 ? 10.461 -29.375 -22.031 1 98.69 298 TYR B O 1
ATOM 4968 N N . ARG B 1 299 ? 10.859 -27.141 -22.109 1 98.5 299 ARG B N 1
ATOM 4969 C CA . ARG B 1 299 ? 12.266 -27.375 -22.438 1 98.5 299 ARG B CA 1
ATOM 4970 C C . ARG B 1 299 ? 12.977 -28.094 -21.281 1 98.5 299 ARG B C 1
ATOM 4972 O O . ARG B 1 299 ? 13.766 -29 -21.516 1 98.5 299 ARG B O 1
ATOM 4979 N N . ALA B 1 300 ? 12.688 -27.672 -20.094 1 98.44 300 ALA B N 1
ATOM 4980 C CA . ALA B 1 300 ? 13.266 -28.328 -18.922 1 98.44 300 ALA B CA 1
ATOM 4981 C C . ALA B 1 300 ? 12.805 -29.781 -18.812 1 98.44 300 ALA B C 1
ATOM 4983 O O . ALA B 1 300 ? 13.609 -30.672 -18.578 1 98.44 300 ALA B O 1
ATOM 4984 N N . PHE B 1 301 ? 11.492 -30 -19.016 1 98.25 301 PHE B N 1
ATOM 4985 C CA . PHE B 1 301 ? 10.953 -31.359 -18.984 1 98.25 301 PHE B CA 1
ATOM 4986 C C . PHE B 1 301 ? 11.68 -32.25 -19.984 1 98.25 301 PHE B C 1
ATOM 4988 O O . PHE B 1 301 ? 12.109 -33.344 -19.641 1 98.25 301 PHE B O 1
ATOM 4995 N N . ALA B 1 302 ? 11.836 -31.781 -21.172 1 96.81 302 ALA B N 1
ATOM 4996 C CA . ALA B 1 302 ? 12.469 -32.531 -22.234 1 96.81 302 ALA B CA 1
ATOM 4997 C C . ALA B 1 302 ? 13.922 -32.844 -21.906 1 96.81 302 ALA B C 1
ATOM 4999 O O . ALA B 1 302 ? 14.43 -33.938 -22.266 1 96.81 302 ALA B O 1
ATOM 5000 N N . ALA B 1 303 ? 14.531 -31.953 -21.188 1 96.81 303 ALA B N 1
ATOM 5001 C CA . ALA B 1 303 ? 15.945 -32.094 -20.875 1 96.81 303 ALA B CA 1
ATOM 5002 C C . ALA B 1 303 ? 16.141 -32.906 -19.578 1 96.81 303 ALA B C 1
ATOM 5004 O O . ALA B 1 303 ? 17.266 -33.188 -19.188 1 96.81 303 ALA B O 1
ATOM 5005 N N . GLY B 1 304 ? 15.07 -33.219 -18.922 1 96.06 304 GLY B N 1
ATOM 5006 C CA . GLY B 1 304 ? 15.164 -33.906 -17.656 1 96.06 304 GLY B CA 1
ATOM 5007 C C . GLY B 1 304 ? 15.695 -33.031 -16.531 1 96.06 304 GLY B C 1
ATOM 5008 O O . GLY B 1 304 ? 16.406 -33.531 -15.656 1 96.06 304 GLY B O 1
ATOM 5009 N N . GLU B 1 305 ? 15.422 -31.734 -16.641 1 97.38 305 GLU B N 1
ATOM 5010 C CA . GLU B 1 305 ? 15.867 -30.75 -15.656 1 97.38 305 GLU B CA 1
ATOM 5011 C C . GLU B 1 305 ? 14.688 -30.234 -14.836 1 97.38 305 GLU B C 1
ATOM 5013 O O . GLU B 1 305 ? 13.531 -30.438 -15.203 1 97.38 305 GLU B O 1
ATOM 5018 N N . ALA B 1 306 ? 15.031 -29.672 -13.711 1 97.81 306 ALA B N 1
ATOM 5019 C CA . ALA B 1 306 ? 14 -29.016 -12.914 1 97.81 306 ALA B CA 1
ATOM 5020 C C . ALA B 1 306 ? 13.367 -27.844 -13.68 1 97.81 306 ALA B C 1
ATOM 5022 O O . ALA B 1 306 ? 14.07 -27.094 -14.359 1 97.81 306 ALA B O 1
ATOM 5023 N N . PRO B 1 307 ? 12.055 -27.75 -13.602 1 98.56 307 PRO B N 1
ATOM 5024 C CA . PRO B 1 307 ? 11.445 -26.562 -14.227 1 98.56 307 PRO B CA 1
ATOM 5025 C C . PRO B 1 307 ? 11.852 -25.266 -13.547 1 98.56 307 PRO B C 1
ATOM 5027 O O . PRO B 1 307 ? 12.352 -25.281 -12.422 1 98.56 307 PRO B O 1
ATOM 5030 N N . PRO B 1 308 ? 11.625 -24.125 -14.273 1 98.19 308 PRO B N 1
ATOM 5031 C CA . PRO B 1 308 ? 12.039 -22.828 -13.727 1 98.19 308 PRO B CA 1
ATOM 5032 C C . PRO B 1 308 ? 11.328 -22.484 -12.422 1 98.19 308 PRO B C 1
ATOM 5034 O O . PRO B 1 308 ? 11.859 -21.719 -11.609 1 98.19 308 PRO B O 1
ATOM 5037 N N . VAL B 1 309 ? 10.133 -22.953 -12.242 1 98.56 309 VAL B N 1
ATOM 5038 C CA . VAL B 1 309 ? 9.398 -22.828 -10.984 1 98.56 309 VAL B CA 1
ATOM 5039 C C . VAL B 1 309 ? 9.328 -24.188 -10.297 1 98.56 309 VAL B C 1
ATOM 5041 O O . VAL B 1 309 ? 8.586 -25.078 -10.727 1 98.56 309 VAL B O 1
ATOM 5044 N N . THR B 1 310 ? 10.031 -24.312 -9.258 1 98.56 310 THR B N 1
ATOM 5045 C CA . THR B 1 310 ? 10.156 -25.594 -8.57 1 98.56 310 THR B CA 1
ATOM 5046 C C . THR B 1 310 ? 9.086 -25.734 -7.488 1 98.56 310 THR B C 1
ATOM 5048 O O . THR B 1 310 ? 8.406 -24.766 -7.156 1 98.56 310 THR B O 1
ATOM 5051 N N . VAL B 1 311 ? 8.961 -26.922 -7.004 1 98.62 311 VAL B N 1
ATOM 5052 C CA . VAL B 1 311 ? 8.039 -27.172 -5.902 1 98.62 311 VAL B CA 1
ATOM 5053 C C . VAL B 1 311 ? 8.445 -26.344 -4.688 1 98.62 311 VAL B C 1
ATOM 5055 O O . VAL B 1 311 ? 7.59 -25.875 -3.928 1 98.62 311 VAL B O 1
ATOM 5058 N N . ALA B 1 312 ? 9.727 -26.109 -4.52 1 97.88 312 ALA B N 1
ATOM 5059 C CA . ALA B 1 312 ? 10.219 -25.266 -3.426 1 97.88 312 ALA B CA 1
ATOM 5060 C C . ALA B 1 312 ? 9.773 -23.828 -3.596 1 97.88 312 ALA B C 1
ATOM 5062 O O . ALA B 1 312 ? 9.406 -23.156 -2.621 1 97.88 312 ALA B O 1
ATOM 5063 N N . ASP B 1 313 ? 9.852 -23.297 -4.844 1 97.69 313 ASP B N 1
ATOM 5064 C CA . ASP B 1 313 ? 9.344 -21.969 -5.137 1 97.69 313 ASP B CA 1
ATOM 5065 C C . ASP B 1 313 ? 7.867 -21.844 -4.762 1 97.69 313 ASP B C 1
ATOM 5067 O O . ASP B 1 313 ? 7.465 -20.875 -4.121 1 97.69 313 ASP B O 1
ATOM 5071 N N . THR B 1 314 ? 7.125 -22.844 -5.223 1 98.31 314 THR B N 1
ATOM 5072 C CA . THR B 1 314 ? 5.688 -22.875 -4.961 1 98.31 314 THR B CA 1
ATOM 5073 C C . THR B 1 314 ? 5.414 -22.891 -3.461 1 98.31 314 THR B C 1
ATOM 5075 O O . THR B 1 314 ? 4.562 -22.141 -2.973 1 98.31 314 THR B O 1
ATOM 5078 N N . ARG B 1 315 ? 6.133 -23.703 -2.732 1 98.31 315 ARG B N 1
ATOM 5079 C CA . ARG B 1 315 ? 5.957 -23.797 -1.286 1 98.31 315 ARG B CA 1
ATOM 5080 C C . ARG B 1 315 ? 6.238 -22.469 -0.614 1 98.31 315 ARG B C 1
ATOM 5082 O O . ARG B 1 315 ? 5.559 -22.094 0.343 1 98.31 315 ARG B O 1
ATOM 5089 N N . GLY B 1 316 ? 7.297 -21.781 -1.077 1 98.06 316 GLY B N 1
ATOM 5090 C CA . GLY B 1 316 ? 7.637 -20.469 -0.53 1 98.06 316 GLY B CA 1
ATOM 5091 C C . GLY B 1 316 ? 6.512 -19.469 -0.644 1 98.06 316 GLY B C 1
ATOM 5092 O O . GLY B 1 316 ? 6.234 -18.734 0.304 1 98.06 316 GLY B O 1
ATOM 5093 N N . THR B 1 317 ? 5.871 -19.438 -1.8 1 98.19 317 THR B N 1
ATOM 5094 C CA . THR B 1 317 ? 4.742 -18.531 -1.995 1 98.19 317 THR B CA 1
ATOM 5095 C C . THR B 1 317 ? 3.588 -18.891 -1.068 1 98.19 317 THR B C 1
ATOM 5097 O O . THR B 1 317 ? 2.99 -18.031 -0.434 1 98.19 317 THR B O 1
ATOM 5100 N N . LEU B 1 318 ? 3.295 -20.172 -0.936 1 98.56 318 LEU B N 1
ATOM 5101 C CA . LEU B 1 318 ? 2.215 -20.641 -0.074 1 98.56 318 LEU B CA 1
ATOM 5102 C C . LEU B 1 318 ? 2.527 -20.359 1.392 1 98.56 318 LEU B C 1
ATOM 5104 O O . LEU B 1 318 ? 1.623 -20.094 2.184 1 98.56 318 LEU B O 1
ATOM 5108 N N . GLU B 1 319 ? 3.777 -20.469 1.712 1 98.81 319 GLU B N 1
ATOM 5109 C CA . GLU B 1 319 ? 4.148 -20.188 3.094 1 98.81 319 GLU B CA 1
ATOM 5110 C C . GLU B 1 319 ? 3.834 -18.734 3.457 1 98.81 319 GLU B C 1
ATOM 5112 O O . GLU B 1 319 ? 3.396 -18.453 4.574 1 98.81 319 GLU B O 1
ATOM 5117 N N . LEU B 1 320 ? 4.102 -17.812 2.555 1 98.81 320 LEU B N 1
ATOM 5118 C CA . LEU B 1 320 ? 3.736 -16.438 2.826 1 98.81 320 LEU B CA 1
ATOM 5119 C C . LEU B 1 320 ? 2.225 -16.281 2.977 1 98.81 320 LEU B C 1
ATOM 5121 O O . LEU B 1 320 ? 1.751 -15.547 3.842 1 98.81 320 LEU B O 1
ATOM 5125 N N . VAL B 1 321 ? 1.447 -16.984 2.152 1 98.75 321 VAL B N 1
ATOM 5126 C CA . VAL B 1 321 ? -0.006 -16.969 2.291 1 98.75 321 VAL B CA 1
ATOM 5127 C C . VAL B 1 321 ? -0.397 -17.422 3.695 1 98.75 321 VAL B C 1
ATOM 5129 O O . VAL B 1 321 ? -1.148 -16.719 4.387 1 98.75 321 VAL B O 1
ATOM 5132 N N . ALA B 1 322 ? 0.152 -18.562 4.082 1 98.81 322 ALA B N 1
ATOM 5133 C CA . ALA B 1 322 ? -0.147 -19.094 5.406 1 98.81 322 ALA B CA 1
ATOM 5134 C C . ALA B 1 322 ? 0.232 -18.094 6.5 1 98.81 322 ALA B C 1
ATOM 5136 O O . ALA B 1 322 ? -0.514 -17.922 7.465 1 98.81 322 ALA B O 1
ATOM 5137 N N . ALA B 1 323 ? 1.357 -17.516 6.332 1 98.88 323 ALA B N 1
ATOM 5138 C CA . ALA B 1 323 ? 1.851 -16.562 7.32 1 98.88 323 ALA B CA 1
ATOM 5139 C C . ALA B 1 323 ? 0.951 -15.328 7.387 1 98.88 323 ALA B C 1
ATOM 5141 O O . ALA B 1 323 ? 0.715 -14.781 8.469 1 98.88 323 ALA B O 1
ATOM 5142 N N . ILE B 1 324 ? 0.463 -14.875 6.254 1 98.81 324 ILE B N 1
ATOM 5143 C CA . ILE B 1 324 ? -0.456 -13.742 6.203 1 98.81 324 ILE B CA 1
ATOM 5144 C C . ILE B 1 324 ? -1.732 -14.078 6.969 1 98.81 324 ILE B C 1
ATOM 5146 O O . ILE B 1 324 ? -2.182 -13.305 7.812 1 98.81 324 ILE B O 1
ATOM 5150 N N . TYR B 1 325 ? -2.299 -15.227 6.715 1 98.75 325 TYR B N 1
ATOM 5151 C CA . TYR B 1 325 ? -3.51 -15.633 7.422 1 98.75 325 TYR B CA 1
ATOM 5152 C C . TYR B 1 325 ? -3.24 -15.797 8.914 1 98.75 325 TYR B C 1
ATOM 5154 O O . TYR B 1 325 ? -4.027 -15.336 9.75 1 98.75 325 TYR B O 1
ATOM 5162 N N . ARG B 1 326 ? -2.131 -16.469 9.227 1 98.69 326 ARG B N 1
ATOM 5163 C CA . ARG B 1 326 ? -1.806 -16.672 10.641 1 98.69 326 ARG B CA 1
ATOM 5164 C C . ARG B 1 326 ? -1.671 -15.336 11.367 1 98.69 326 ARG B C 1
ATOM 5166 O O . ARG B 1 326 ? -2.223 -15.156 12.453 1 98.69 326 ARG B O 1
ATOM 5173 N N . SER B 1 327 ? -0.949 -14.445 10.766 1 98.5 327 SER B N 1
ATOM 5174 C CA . SER B 1 327 ? -0.774 -13.125 11.375 1 98.5 327 SER B CA 1
ATOM 5175 C C . SER B 1 327 ? -2.107 -12.406 11.523 1 98.5 327 SER B C 1
ATOM 5177 O O . SER B 1 327 ? -2.406 -11.852 12.578 1 98.5 327 SER B O 1
ATOM 5179 N N . ALA B 1 328 ? -2.889 -12.406 10.492 1 98.25 328 ALA B N 1
ATOM 5180 C CA . ALA B 1 328 ? -4.172 -11.703 10.484 1 98.25 328 ALA B CA 1
ATOM 5181 C C . ALA B 1 328 ? -5.098 -12.25 11.57 1 98.25 328 ALA B C 1
ATOM 5183 O O . ALA B 1 328 ? -5.848 -11.492 12.195 1 98.25 328 ALA B O 1
ATOM 5184 N N . PHE B 1 329 ? -5.109 -13.547 11.812 1 97.94 329 PHE B N 1
ATOM 5185 C CA . PHE B 1 329 ? -6.098 -14.172 12.68 1 97.94 329 PHE B CA 1
ATOM 5186 C C . PHE B 1 329 ? -5.594 -14.234 14.117 1 97.94 329 PHE B C 1
ATOM 5188 O O . PHE B 1 329 ? -6.387 -14.328 15.055 1 97.94 329 PHE B O 1
ATOM 5195 N N . THR B 1 330 ? -4.254 -14.164 14.281 1 96.38 330 THR B N 1
ATOM 5196 C CA . THR B 1 330 ? -3.727 -14.281 15.633 1 96.38 330 THR B CA 1
ATOM 5197 C C . THR B 1 330 ? -3.266 -12.922 16.156 1 96.38 330 THR B C 1
ATOM 5199 O O . THR B 1 330 ? -3.053 -12.75 17.359 1 96.38 330 THR B O 1
ATOM 5202 N N . GLY B 1 331 ? -3.014 -11.961 15.266 1 94.69 331 GLY B N 1
ATOM 5203 C CA . GLY B 1 331 ? -2.523 -10.648 15.656 1 94.69 331 GLY B CA 1
ATOM 5204 C C . GLY B 1 331 ? -1.035 -10.633 15.945 1 94.69 331 GLY B C 1
ATOM 5205 O O . GLY B 1 331 ? -0.525 -9.68 16.547 1 94.69 331 GLY B O 1
ATOM 5206 N N . SER B 1 332 ? -0.343 -11.633 15.523 1 95.75 332 SER B N 1
ATOM 5207 C CA . SER B 1 332 ? 1.078 -11.75 15.828 1 95.75 332 SER B CA 1
ATOM 5208 C C . SER B 1 332 ? 1.934 -11.586 14.578 1 95.75 332 SER B C 1
ATOM 5210 O O . SER B 1 332 ? 1.498 -11.914 13.477 1 95.75 332 SER B O 1
ATOM 5212 N N . VAL B 1 333 ? 3.115 -11.078 14.82 1 97.56 333 VAL B N 1
ATOM 5213 C CA . VAL B 1 333 ? 4.121 -11.117 13.758 1 97.56 333 VAL B CA 1
ATOM 5214 C C . VAL B 1 333 ? 4.523 -12.562 13.484 1 97.56 333 VAL B C 1
ATOM 5216 O O . VAL B 1 333 ? 4.699 -13.352 14.422 1 97.56 333 VAL B O 1
ATOM 5219 N N . VAL B 1 334 ? 4.598 -12.898 12.211 1 98.62 334 VAL B N 1
ATOM 5220 C CA . VAL B 1 334 ? 5.012 -14.258 11.852 1 98.62 334 VAL B CA 1
ATOM 5221 C C . VAL B 1 334 ? 6.352 -14.203 11.117 1 98.62 334 VAL B C 1
ATOM 5223 O O . VAL B 1 334 ? 6.531 -13.414 10.188 1 98.62 334 VAL B O 1
ATOM 5226 N N . ARG B 1 335 ? 7.324 -15.062 11.539 1 98.5 335 ARG B N 1
ATOM 5227 C CA . ARG B 1 335 ? 8.633 -15.141 10.891 1 98.5 335 ARG B CA 1
ATOM 5228 C C . ARG B 1 335 ? 8.688 -16.312 9.914 1 98.5 335 ARG B C 1
ATOM 5230 O O . ARG B 1 335 ? 8.031 -17.328 10.117 1 98.5 335 ARG B O 1
ATOM 5237 N N . ALA B 1 336 ? 9.445 -16.094 8.789 1 98.5 336 ALA B N 1
ATOM 5238 C CA . ALA B 1 336 ? 9.633 -17.172 7.82 1 98.5 336 ALA B CA 1
ATOM 5239 C C . ALA B 1 336 ? 10.133 -18.438 8.508 1 98.5 336 ALA B C 1
ATOM 5241 O O . ALA B 1 336 ? 11.023 -18.391 9.359 1 98.5 336 ALA B O 1
ATOM 5242 N N . GLY B 1 337 ? 9.547 -19.531 8.203 1 98 337 GLY B N 1
ATOM 5243 C CA . GLY B 1 337 ? 9.977 -20.812 8.742 1 98 337 GLY B CA 1
ATOM 5244 C C . GLY B 1 337 ? 9.25 -21.188 10.023 1 98 337 GLY B C 1
ATOM 5245 O O . GLY B 1 337 ? 9.422 -22.297 10.531 1 98 337 GLY B O 1
ATOM 5246 N N . GLU B 1 338 ? 8.461 -20.297 10.539 1 98.19 338 GLU B N 1
ATOM 5247 C CA . GLU B 1 338 ? 7.797 -20.531 11.82 1 98.19 338 GLU B CA 1
ATOM 5248 C C . GLU B 1 338 ? 6.656 -21.547 11.672 1 98.19 338 GLU B C 1
ATOM 5250 O O . GLU B 1 338 ? 6.281 -22.203 12.641 1 98.19 338 GLU B O 1
ATOM 5255 N N . ILE B 1 339 ? 6.066 -21.625 10.484 1 98.5 339 ILE B N 1
ATOM 5256 C CA . ILE B 1 339 ? 4.902 -22.484 10.281 1 98.5 339 ILE B CA 1
ATOM 5257 C C . ILE B 1 339 ? 5.355 -23.875 9.812 1 98.5 339 ILE B C 1
ATOM 5259 O O . ILE B 1 339 ? 5.785 -24.031 8.664 1 98.5 339 ILE B O 1
ATOM 5263 N N . GLY B 1 340 ? 5.273 -24.812 10.695 1 97.25 340 GLY B N 1
ATOM 5264 C CA . GLY B 1 340 ? 5.629 -26.188 10.391 1 97.25 340 GLY B CA 1
ATOM 5265 C C . GLY B 1 340 ? 4.598 -27.188 10.875 1 97.25 340 GLY B C 1
ATOM 5266 O O . GLY B 1 340 ? 3.484 -26.812 11.242 1 97.25 340 GLY B O 1
ATOM 5267 N N . THR B 1 341 ? 5 -28.484 10.789 1 96.25 341 THR B N 1
ATOM 5268 C CA . THR B 1 341 ? 4.109 -29.562 11.234 1 96.25 341 THR B CA 1
ATOM 5269 C C . THR B 1 341 ? 3.633 -29.297 12.664 1 96.25 341 THR B C 1
ATOM 5271 O O . THR B 1 341 ? 4.426 -28.938 13.531 1 96.25 341 THR B O 1
ATOM 5274 N N . GLY B 1 342 ? 2.348 -29.438 12.906 1 96.5 342 GLY B N 1
ATOM 5275 C CA . GLY B 1 342 ? 1.77 -29.188 14.211 1 96.5 342 GLY B CA 1
ATOM 5276 C C . GLY B 1 342 ? 1.104 -27.828 14.312 1 96.5 342 GLY B C 1
ATOM 5277 O O . GLY B 1 342 ? 0.235 -27.609 15.156 1 96.5 342 GLY B O 1
ATOM 5278 N N . ASP B 1 343 ? 1.568 -26.875 13.523 1 97.62 343 ASP B N 1
ATOM 5279 C CA . ASP B 1 343 ? 0.9 -25.578 13.461 1 97.62 343 ASP B CA 1
ATOM 5280 C C . ASP B 1 343 ? -0.421 -25.688 12.703 1 97.62 343 ASP B C 1
ATOM 5282 O O . ASP B 1 343 ? -0.473 -26.234 11.609 1 97.62 343 ASP B O 1
ATOM 5286 N N . PRO B 1 344 ? -1.458 -25.141 13.258 1 98 344 PRO B N 1
ATOM 5287 C CA . PRO B 1 344 ? -2.756 -25.234 12.586 1 98 344 PRO B CA 1
ATOM 5288 C C . PRO B 1 344 ? -2.734 -24.656 11.172 1 98 344 PRO B C 1
ATOM 5290 O O . PRO B 1 344 ? -3.494 -25.109 10.312 1 98 344 PRO B O 1
ATOM 5293 N N . PHE B 1 345 ? -1.842 -23.734 10.867 1 98.44 345 PHE B N 1
ATOM 5294 C CA . PHE B 1 345 ? -1.8 -23.078 9.57 1 98.44 345 PHE B CA 1
ATOM 5295 C C . PHE B 1 345 ? -0.942 -23.859 8.586 1 98.44 345 PHE B C 1
ATOM 5297 O O . PHE B 1 345 ? -0.878 -23.531 7.406 1 98.44 345 PHE B O 1
ATOM 5304 N N . HIS B 1 346 ? -0.236 -24.859 9.086 1 98.56 346 HIS B N 1
ATOM 5305 C CA . HIS B 1 346 ? 0.426 -25.812 8.203 1 98.56 346 HIS B CA 1
ATOM 5306 C C . HIS B 1 346 ? -0.585 -26.734 7.531 1 98.56 346 HIS B C 1
ATOM 5308 O O . HIS B 1 346 ? -0.436 -27.078 6.355 1 98.56 346 HIS B O 1
ATOM 5314 N N . GLU B 1 347 ? -1.678 -27.031 8.203 1 97.31 347 GLU B N 1
ATOM 5315 C CA . GLU B 1 347 ? -2.67 -28.016 7.762 1 97.31 347 GLU B CA 1
ATOM 5316 C C . GLU B 1 347 ? -3.771 -27.344 6.941 1 97.31 347 GLU B C 1
ATOM 5318 O O . GLU B 1 347 ? -4.398 -27.984 6.094 1 97.31 347 GLU B O 1
ATOM 5323 N N . SER B 1 348 ? -4.02 -26.109 7.324 1 97.06 348 SER B N 1
ATOM 5324 C CA . SER B 1 348 ? -5.086 -25.359 6.668 1 97.06 348 SER B CA 1
ATOM 5325 C C . SER B 1 348 ? -4.82 -23.859 6.711 1 97.06 348 SER B C 1
ATOM 5327 O O . SER B 1 348 ? -4.348 -23.344 7.723 1 97.06 348 SER B O 1
ATOM 5329 N N . MET B 1 349 ? -5.18 -23.172 5.609 1 97.81 349 MET B N 1
ATOM 5330 C CA . MET B 1 349 ? -5.02 -21.734 5.598 1 97.81 349 MET B CA 1
ATOM 5331 C C . MET B 1 349 ? -5.941 -21.078 6.621 1 97.81 349 MET B C 1
ATOM 5333 O O . MET B 1 349 ? -5.664 -19.969 7.094 1 97.81 349 MET B O 1
ATOM 5337 N N . ARG B 1 350 ? -7.051 -21.75 6.977 1 97.06 350 ARG B N 1
ATOM 5338 C CA . ARG B 1 350 ? -7.98 -21.234 7.98 1 97.06 350 ARG B CA 1
ATOM 5339 C C . ARG B 1 350 ? -7.348 -21.234 9.367 1 97.06 350 ARG B C 1
ATOM 5341 O O . ARG B 1 350 ? -7.652 -20.375 10.195 1 97.06 350 ARG B O 1
ATOM 5348 N N . GLY B 1 351 ? -6.543 -22.266 9.609 1 96.75 351 GLY B N 1
ATOM 5349 C CA . GLY B 1 351 ? -5.871 -22.406 10.891 1 96.75 351 GLY B CA 1
ATOM 5350 C C . GLY B 1 351 ? -6.816 -22.281 12.078 1 96.75 351 GLY B C 1
ATOM 5351 O O . GLY B 1 351 ? -7.801 -23.031 12.164 1 96.75 351 GLY B O 1
ATOM 5352 N N . THR B 1 352 ? -6.609 -21.297 12.953 1 93.94 352 THR B N 1
ATOM 5353 C CA . THR B 1 352 ? -7.43 -21.062 14.141 1 93.94 352 THR B CA 1
ATOM 5354 C C . THR B 1 352 ? -8.719 -20.328 13.766 1 93.94 352 THR B C 1
ATOM 5356 O O . THR B 1 352 ? -9.641 -20.25 14.578 1 93.94 352 THR B O 1
ATOM 5359 N N . GLY B 1 353 ? -8.727 -19.875 12.586 1 92.56 353 GLY B N 1
ATOM 5360 C CA . GLY B 1 353 ? -9.93 -19.281 12.031 1 92.56 353 GLY B CA 1
ATOM 5361 C C . GLY B 1 353 ? -10.008 -17.781 12.266 1 92.56 353 GLY B C 1
ATOM 5362 O O . GLY B 1 353 ? -9.297 -17.234 13.109 1 92.56 353 GLY B O 1
ATOM 5363 N N . PRO B 1 354 ? -10.875 -17.109 11.469 1 93.38 354 PRO B N 1
ATOM 5364 C CA . PRO B 1 354 ? -11.109 -15.68 11.641 1 93.38 354 PRO B CA 1
ATOM 5365 C C . PRO B 1 354 ? -12.039 -15.375 12.812 1 93.38 354 PRO B C 1
ATOM 5367 O O . PRO B 1 354 ? -12.523 -16.297 13.484 1 93.38 354 PRO B O 1
ATOM 5370 N N . SER B 1 355 ? -12.203 -14.047 13.039 1 90.81 355 SER B N 1
ATOM 5371 C CA . SER B 1 355 ? -13.055 -13.633 14.148 1 90.81 355 SER B CA 1
ATOM 5372 C C . SER B 1 355 ? -14.523 -13.562 13.727 1 90.81 355 SER B C 1
ATOM 5374 O O . SER B 1 355 ? -15.406 -13.438 14.57 1 90.81 355 SER B O 1
ATOM 5376 N N . TRP B 1 356 ? -14.82 -13.672 12.406 1 94 356 TRP B N 1
ATOM 5377 C CA . TRP B 1 356 ? -16.203 -13.57 11.945 1 94 356 TRP B CA 1
ATOM 5378 C C . TRP B 1 356 ? -16.812 -14.953 11.766 1 94 356 TRP B C 1
ATOM 5380 O O . TRP B 1 356 ? -16.109 -15.922 11.453 1 94 356 TRP B O 1
ATOM 5390 N N . PRO B 1 357 ? -18.156 -15.094 11.906 1 93.69 357 PRO B N 1
ATOM 5391 C CA . PRO B 1 357 ? -18.828 -16.391 11.789 1 93.69 357 PRO B CA 1
ATOM 5392 C C . PRO B 1 357 ? -18.922 -16.875 10.352 1 93.69 357 PRO B C 1
ATOM 5394 O O . PRO B 1 357 ? -18.938 -16.078 9.422 1 93.69 357 PRO B O 1
ATOM 5397 N N . PRO B 1 358 ? -18.938 -18.188 10.156 1 92.81 358 PRO B N 1
ATOM 5398 C CA . PRO B 1 358 ? -19.172 -18.734 8.812 1 92.81 358 PRO B CA 1
ATOM 5399 C C . PRO B 1 358 ? -20.562 -18.406 8.281 1 92.81 358 PRO B C 1
ATOM 5401 O O . PRO B 1 358 ? -21.531 -18.328 9.055 1 92.81 358 PRO B O 1
ATOM 5404 N N . LEU B 1 359 ? -20.656 -18.156 7.062 1 91.81 359 LEU B N 1
ATOM 5405 C CA . LEU B 1 359 ? -21.938 -17.844 6.445 1 91.81 359 LEU B CA 1
ATOM 5406 C C . LEU B 1 359 ? -22.344 -18.922 5.445 1 91.81 359 LEU B C 1
ATOM 5408 O O . LEU B 1 359 ? -23.547 -19.125 5.207 1 91.81 359 LEU B O 1
ATOM 5412 N N . LYS B 1 360 ? -21.438 -19.438 4.797 1 88.56 360 LYS B N 1
ATOM 5413 C CA . LYS B 1 360 ? -21.75 -20.422 3.77 1 88.56 360 LYS B CA 1
ATOM 5414 C C . LYS B 1 360 ? -22 -21.797 4.387 1 88.56 360 LYS B C 1
ATOM 5416 O O . LYS B 1 360 ? -21.359 -22.156 5.371 1 88.56 360 LYS B O 1
ATOM 5421 N N . ALA B 1 361 ? -23.484 -22.219 4.449 1 61.91 361 ALA B N 1
ATOM 5422 C CA . ALA B 1 361 ? -24.016 -23.469 5.012 1 61.91 361 ALA B CA 1
ATOM 5423 C C . ALA B 1 361 ? -23.062 -24.625 4.758 1 61.91 361 ALA B C 1
ATOM 5425 O O . ALA B 1 361 ? -22.422 -24.703 3.697 1 61.91 361 ALA B O 1
ATOM 5426 N N . THR B 1 362 ? -22.359 -25.094 5.945 1 52.44 362 THR B N 1
ATOM 5427 C CA . THR B 1 362 ? -21.719 -26.391 5.754 1 52.44 362 THR B CA 1
ATOM 5428 C C . THR B 1 362 ? -22.656 -27.359 5.031 1 52.44 362 THR B C 1
ATOM 5430 O O . THR B 1 362 ? -23.797 -27.547 5.445 1 52.44 362 THR B O 1
ATOM 5433 N N . THR B 1 363 ? -22.719 -27.297 3.812 1 41.12 363 THR B N 1
ATOM 5434 C CA . THR B 1 363 ? -23.562 -28.344 3.246 1 41.12 363 THR B CA 1
ATOM 5435 C C . THR B 1 363 ? -23.406 -29.641 4.035 1 41.12 363 THR B C 1
ATOM 5437 O O . THR B 1 363 ? -22.312 -30.156 4.188 1 41.12 363 THR B O 1
ATOM 5440 N N . PRO B 1 364 ? -24.531 -30.094 4.723 1 39.09 364 PRO B N 1
ATOM 5441 C CA . PRO B 1 364 ? -24.438 -31.484 5.184 1 39.09 364 PRO B CA 1
ATOM 5442 C C . PRO B 1 364 ? -24.047 -32.438 4.07 1 39.09 364 PRO B C 1
ATOM 5444 O O . PRO B 1 364 ? -24.328 -32.188 2.898 1 39.09 364 PRO B O 1
#

pLDDT: mean 96.59, std 5.7, range [39.09, 98.94]

Solvent-accessible surface area (backbone atoms only — not comparable to full-atom values): 36576 Å² total; per-residue (Å²): 81,34,28,28,38,36,25,61,48,81,69,29,54,56,51,53,54,31,45,70,47,29,49,82,72,76,35,72,50,44,68,43,35,26,26,14,86,47,55,67,48,8,46,52,46,17,63,74,71,69,28,84,29,60,36,60,52,66,81,81,44,50,90,69,30,44,33,36,34,41,42,55,71,37,66,52,35,43,63,51,48,32,55,36,15,72,70,49,17,24,34,41,27,42,68,45,53,41,52,24,55,51,44,45,50,52,37,48,55,34,30,73,75,28,91,22,53,52,31,58,59,56,26,58,52,42,12,54,58,49,44,50,51,41,48,37,44,74,71,47,70,32,44,58,64,47,42,34,44,35,36,26,30,28,63,58,60,75,73,68,48,66,46,85,52,43,40,26,53,85,39,51,26,32,24,30,62,50,71,58,25,39,58,56,54,40,40,48,36,71,61,71,44,60,60,41,36,34,39,30,46,62,39,65,80,82,65,95,34,49,29,38,40,32,38,37,36,41,36,34,28,68,85,64,22,39,31,41,40,39,17,29,35,61,19,45,60,60,35,28,38,40,36,40,17,17,72,32,23,20,42,35,38,55,38,70,91,54,43,53,60,86,33,51,48,81,35,49,18,93,90,29,66,74,55,48,74,70,68,68,81,58,92,82,49,54,42,18,38,60,45,39,38,46,53,60,32,51,54,19,55,76,68,73,44,78,39,88,45,35,56,67,57,54,46,53,49,51,48,51,51,26,37,40,41,48,5,32,55,68,58,38,68,33,48,66,83,68,72,37,92,88,37,55,38,19,69,24,40,56,42,91,38,68,96,68,76,75,62,62,72,76,73,129,80,35,26,28,38,36,26,62,48,79,69,29,54,57,51,53,54,31,44,70,46,29,47,84,72,76,36,70,48,43,66,43,34,26,26,14,85,48,53,67,47,9,45,52,46,17,62,74,72,66,28,84,30,58,36,60,52,66,80,81,44,51,89,68,31,45,33,36,36,41,41,56,71,37,65,52,34,41,64,52,46,33,55,35,15,72,70,50,16,24,35,42,26,42,67,45,54,42,51,24,54,50,43,45,50,50,35,50,55,33,32,74,74,26,91,21,52,52,32,56,60,57,25,58,53,42,13,55,58,50,44,49,52,41,47,37,44,74,71,48,70,32,44,57,66,47,42,34,42,36,35,27,31,28,63,58,61,73,72,66,48,65,46,84,54,44,39,25,56,84,38,51,27,32,26,30,62,51,70,57,24,40,58,56,54,39,39,47,37,73,60,71,44,60,60,40,35,33,41,30,45,63,39,65,81,83,64,95,34,47,31,39,41,31,38,38,36,42,36,35,29,68,86,64,23,38,32,40,38,37,17,30,35,62,18,45,58,59,37,28,38,40,38,40,18,18,71,34,22,21,41,36,38,56,36,70,91,53,43,52,58,87,34,51,49,81,36,48,17,92,93,26,66,75,53,49,72,71,68,68,81,57,92,83,50,54,43,17,37,60,44,38,38,45,53,60,32,50,54,18,56,76,69,72,42,76,39,88,44,34,57,67,56,54,45,53,49,50,47,50,51,24,38,41,41,47,7,32,53,68,57,38,69,34,47,65,83,68,72,36,92,88,37,54,38,20,69,24,41,55,43,93,36,68,94,68,77,75,62,61,75,75,75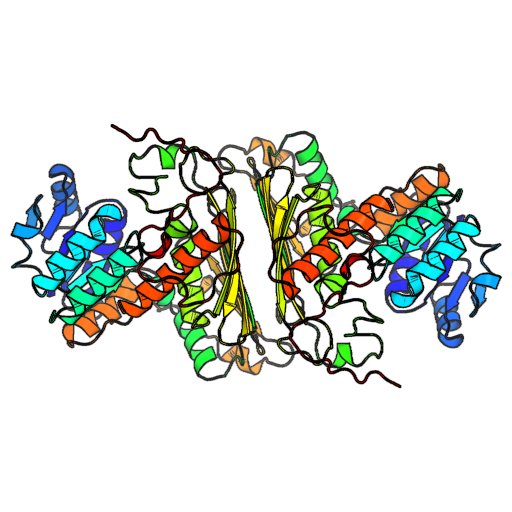,127

Nearest PDB structures (foldseek):
  3q2k-assembly1_F  TM=9.127E-01  e=2.227E-29  Bordetella pertussis Tohama I
  3q2k-assembly2_O  TM=9.064E-01  e=5.102E-29  Bordetella pertussis Tohama I
  3q2k-assembly2_P  TM=9.140E-01  e=2.112E-28  Bordetella pertussis Tohama I
  3q2k-assembly2_M  TM=8.681E-01  e=2.099E-29  Bordetella pertussis Tohama I
  3q2i-assembly1_A  TM=8.502E-01  e=2.660E-29  Chromobacterium violaceum

Foldseek 3Di:
DEEEEEDQDDCVVLVLVLQVCLVVVVFDYDHAEYEYCDQVSQVVSCVVSVHNYYYHDPVVCLVVAQEYEYPDFQLCLLVVLLVSQLSQHAYEYEFPNHLFLLSLVSNVVSNVVGLYFYFYDLLQCQAPQLVLLLVCVVVCVQPAWAEKEWEFAAADDQVNQVPQQPQACNGNNAEQLRPPRLSGVLSVCVRNPAWWKKAKAFAQDDYQGQHGQKMKMWTARPSRHIYIYIGHNHHPPGWTKMWIDTPFWIKIAIDHPWDALVRIDIGTPDPNVVCVVSDDHDPPTDISGPNSQVNQQSVCSVVSHHGPGHSVSSSSSNQVLLQRLCNNAVVDMDTPPRDDPPQQSNVGSQGVHHPDDHRNPPPD/DEEEEEDQDDCVVLVLVLQVCLVVVVFDYDHAEYEYCDQVSQVVSCVVSVHNYYYHDPVVCLVVAQEYEYPDFQLCLLVVLLVSQLSQHAYEYEFPNHLFLLSLVSNVVSNVVGLYFYFYDLLQCQAPQLVLLLVCVVVCVQPAWAEKEWEFAAADDQVNQVPQQPQACNGNNAEQLRPPRLSGVLSVCVRNPAWWKKAKAFAQDDYQGQHGQKMKMWTARPSRHIYIYIGHNHHPPGWTKMWIDTPFWIKIAIDHPWDALVRIDIGTPVPNVVCVVSRDHDPPTDISGPNSQVNQQSVCSVVSHHGPGHSVSSSSSNQVLLQRLCNNAVVDMDTPPRDDPPQQSNVGSQGVHHPDDRRNPPPD

Sequence (728 aa):
MRVTILGTGAIAGAHARAIADLPAHGVDATLVHAVDIDAARAEEFAREYGVPGHGTSLEDVLGETDVLHVCTPPGVHADVAVAALKAGVHVVVEKPATLSLAEIDRIAEAEAASTASFTQVVQHRFGHGARLLRRLLDDGALGRPLVATCDTLWFRGPAYFEVPWRGRWDTEGGGPTMGHGIHQFDLLLATLGPWSEVTAMAGRLARHVDTEDVSMAIVRFASGAMATITNSLLSPRETSDLRFDTEAATIELSHLYGYTDADWTFTPAADRDDVAQLWQPDPEALPSGHLAQLVPTYRAFAAGEAPPVTVADTRGTLELVAAIYRSAFTGSVVRAGEIGTGDPFHESMRGTGPSWPPLKATTPMRVTILGTGAIAGAHARAIADLPAHGVDATLVHAVDIDAARAEEFAREYGVPGHGTSLEDVLGETDVLHVCTPPGVHADVAVAALKAGVHVVVEKPATLSLAEIDRIAEAEAASTASFTQVVQHRFGHGARLLRRLLDDGALGRPLVATCDTLWFRGPAYFEVPWRGRWDTEGGGPTMGHGIHQFDLLLATLGPWSEVTAMAGRLARHVDTEDVSMAIVRFASGAMATITNSLLSPRETSDLRFDTEAATIELSHLYGYTDADWTFTPAADRDDVAQLWQPDPEALPSGHLAQLVPTYRAFAAGEAPPVTVADTRGTLELVAAIYRSAFTGSVVRAGEIGTGDPFHESMRGTGPSWPPLKATTP

InterPro domains:
  IPR000683 Gfo/Idh/MocA-like oxidoreductase, N-terminal [PF01408] (1-113)
  IPR036291 NAD(P)-binding domain superfamily [SSF51735] (2-156)
  IPR052515 Gfo/Idh/MocA Oxidoreductase [PTHR43249] (1-335)
  IPR055170 GFO/IDH/MocA-like oxidoreductase domain [PF22725] (131-244)

Secondary structure (DSSP, 8-state):
-EEEEE--SHHHHHHHHHHHHGGGGT---EEEEEE-SSHHHHHHHHHHHT-SEEES-STTTGGG-SEEEE-S-GGGHHHHHHHHHHTT-EEEEPSSS-SSHHHHHHHHHHHHTSSS-EEE--GGGGSHHHHHHHHHHHTTTT--EEEEEEEEEEE--GGGGGSTTTT-TTTT-SSHHHHTTHHHHHHHHHHH--EEEEEEEEE--SSSSSS-SEEEEEEEETTS-EEEEEEESEEEEEEEEEEEEESSEEEEEEESS---GGGEEEEEPTT-HHHHTT----TTSPPSSHHHHHHHHHHHHHHT---SS-HHHHHHHHHHHHHHHHHHHH---EETT---TTSHHHH-TTTT--SSPP-S----/-EEEEE--SHHHHHHHHHHHHGGGGT---EEEEEE-SSHHHHHHHHHHHT-SEEES-STTTGGG-SEEEE-S-GGGHHHHHHHHHHTT-EEEEPSSS-SSHHHHHHHHHHHHTSSS-EEE--GGGGSHHHHHHHHHHHTTTT--EEEEEEEEEEE--GGGGGSTTTT-TTTT-SSHHHHTTHHHHHHHHHHH--EEEEEEEEE--SSSSSS-SEEEEEEEETTS-EEEEEEESEEEEEEEEEEEEESSEEEEEEESS---GGGEEEEEPTT-HHHHTT----TTSPPSSHHHHHHHHHHHHHHT---SS-HHHHHHHHHHHHHHHHHHHH---EETT---TTSHHHH-TTTT--SSPP-S----